Protein AF-A0A2M4AH30-F1 (afdb_monomer)

Nearest PDB structures (foldseek):
  3tx7-assembly1_A  TM=4.519E-01  e=1.042E-03  Homo sapiens
  1t08-assembly1_A  TM=4.677E-01  e=7.153E-03  Homo sapiens
  4djs-assembly1_A  TM=4.512E-01  e=1.043E-02  Homo sapiens
  3j9t-assembly1_P  TM=4.964E-01  e=3.820E-02  Saccharomyces cerevisiae
  6xns-assembly2_F  TM=1.981E-01  e=8.476E-01  synthetic construct

Radius of gyration: 27.35 Å; Cα contacts (8 Å, |Δi|>4): 402; chains: 1; bounding box: 73×29×92 Å

Organism: NCBI:txid58253

Solvent-accessible surface area (backbone atoms only — not comparable to full-atom values): 22582 Å² total; per-residue (Å²): 136,88,83,79,75,77,74,52,70,56,61,53,48,67,57,46,51,61,51,52,53,48,49,40,62,46,10,78,80,41,54,62,66,59,51,50,39,51,76,68,39,46,50,58,49,51,28,55,48,54,48,49,50,36,60,56,61,71,49,94,47,69,70,60,40,57,53,52,50,50,38,48,64,58,47,50,61,51,45,52,52,43,16,30,25,42,52,60,83,59,73,59,73,69,92,58,99,43,74,70,58,45,53,49,54,50,60,75,40,58,50,97,88,72,70,84,63,64,78,81,55,96,68,41,42,55,34,22,67,62,42,48,45,30,49,53,54,35,51,77,71,50,80,40,60,68,60,44,40,52,43,51,51,48,52,50,48,48,38,67,55,18,76,34,27,55,52,53,48,50,90,68,43,55,67,36,61,44,47,80,49,39,74,80,47,54,71,69,40,42,49,55,52,52,51,51,56,48,42,42,41,71,74,67,56,40,60,62,61,68,46,53,41,32,51,37,49,44,53,65,66,44,89,41,62,71,51,34,41,54,50,50,52,51,57,42,50,50,42,73,75,38,69,67,43,47,56,51,32,54,75,62,48,39,53,60,39,42,46,53,48,44,50,54,37,41,54,50,47,54,56,51,60,61,50,54,75,76,52,95,73,88,84,79,96,65,84,50,67,63,59,55,38,37,52,50,39,38,42,42,50,25,60,45,28,59,93,29,65,67,50,42,50,52,38,50,74,73,45,42,60,58,50,53,59,57,38,50,73,74,71,55,78,44,73,38,52,52,48,41,52,49,45,47,36,74,37,90,68,13,49,60,51,48,42,50,53,55,50,57,66,58,62,67,72,78,85,68,93,82,63,53,65,64,51,47,50,53,52,50,53,52,47,53,52,52,43,70,77,29,73,66,44,43,55,35,49,61,55,39,54,64,73,75,106

InterPro domains:
  IPR016024 Armadillo-type fold [SSF48371] (142-388)
  IPR051944 BEACH domain-containing protein [PTHR46108] (5-401)

Sequence (405 aa):
MRRSSVFKPLDIVEMLLPISTFLQRSSCFSQMLLDDFKLSQGYQFLIDFLLKIDQELEKKDVEEYNILENVLHLTMPMIVSLCTTGFSQIQTVLPCPDQKQKQVLIAKCQLQEFRVPHVLAKGTAVRNLNAFQVLQVAFLRASNVLLCCKILEAIMEIYRMDDANYFILESLNTLCSFAEKIHQKPEMVQSTFFELVEFIVIQLNFVPRKELIALSVILKSNNVMETSVRCIRTLIHLLRINIEFVDVYREVGILEVFITCMKRYNEYLCIHMDTMACETGINHGKVNTAESLGRLVLEGLGILLSGSSTNTAIFKNCGGNKYIYEMMKYNHYSPEMLKIVRELISTVGGEDDMLNLLKHMNINRADRAQNSPSIRTNVLQFLIECLRESHRTRAFFRKVVYIIN

Secondary structure (DSSP, 8-state):
--------HHHHHHHHHHHHHHHHHHHTT-SHHHHHHHHTTHHHHHHHHHHHHHHHTTS--HHHHHHHHHHHHHHHHHHHHHHH--SSPPPP----S-HHHHHHHHHTTPPTT--PPPP-STTTS---HHHHHHHHHHHHH---HHHHHHHHHHHHHHHHH-THHHHHSGGG-HHHHHHHHGGGS-HHHHHHHHHHHHHHHHTS----HHHHHHHHHHHHH-SSHHHHHHHHHHHHHHHHH-TTHHHHHHHTTHHHHHHHHHHHHHHHHHHHHHHTTT------SPPPHHHHHHHHHHHHHHHHHTT-HHHHHHHHHTTHHHHHHHHGGGT---HHHHHHHHHHHHSTTHHHHHHHHHHHHHHTTSS--SSHHHHHHHHHHHHHHHHHH-HHHHHHHHHHHHHH-

Foldseek 3Di:
DDPPPVDDLVNVLVVVQVVLVVLQVCQQPDCVVVVVCVVVCVLVVLLVSLQVLLVQCVDPDPVSVVVSLVSLVSSLVSLLQSQLRHNDAQPQPPPDPDPVVVVVVQVVKDDPPDDDWDWPDRRLAGHDLSSLVSLLSSLLPGADPSSLLSSLVSVLSSCVSGLSNCRSCVVVVRLLSCLVCLLVHDPNSLLSSLVSVVCCCPVSVIDPLSNLLSLLVCLQVCPDLVSNLSSLVSLLVSCVVDVVSLVSCVVSVVLVSLLVLLVVLLVVLVVPLVVVVPDPDDDDDDDDSSVSSNVSSLQSNLSSLQVDLPSLVVCVVSVSLVSLLSVVLSVPPDPSSLSNLLSCLVYPPNLVSVLSLVVSLPVVPPDDPDCNVVSNVSSVVSLVVSCVPDPSSVVSVVVSVVVVD

pLDDT: mean 85.51, std 16.95, range [33.75, 98.81]

Structure (mmCIF, N/CA/C/O backbone):
data_AF-A0A2M4AH30-F1
#
_entry.id   AF-A0A2M4AH30-F1
#
loop_
_atom_site.group_PDB
_atom_site.id
_atom_site.type_symbol
_atom_site.label_atom_id
_atom_site.label_alt_id
_atom_site.label_comp_id
_atom_site.label_asym_id
_atom_site.label_entity_id
_atom_site.label_seq_id
_atom_site.pdbx_PDB_ins_code
_atom_site.Cartn_x
_atom_site.Cartn_y
_atom_site.Cartn_z
_atom_site.occupancy
_atom_site.B_iso_or_equiv
_atom_site.auth_seq_id
_atom_site.auth_comp_id
_atom_site.auth_asym_id
_atom_site.auth_atom_id
_atom_site.pdbx_PDB_model_num
ATOM 1 N N . MET A 1 1 ? -11.655 14.344 49.898 1.00 33.75 1 MET A N 1
ATOM 2 C CA . MET A 1 1 ? -10.965 13.034 49.848 1.00 33.75 1 MET A CA 1
ATOM 3 C C . MET A 1 1 ? -10.875 12.579 48.396 1.00 33.75 1 MET A C 1
ATOM 5 O O . MET A 1 1 ? -11.863 12.108 47.854 1.00 33.75 1 MET A O 1
ATOM 9 N N . ARG A 1 2 ? -9.726 12.782 47.735 1.00 37.69 2 ARG A N 1
ATOM 10 C CA . ARG A 1 2 ? -9.452 12.222 46.402 1.00 37.69 2 ARG A CA 1
ATOM 11 C C . ARG A 1 2 ? -9.057 10.754 46.589 1.00 37.69 2 ARG A C 1
ATOM 13 O O . ARG A 1 2 ? -7.945 10.484 47.023 1.00 37.69 2 ARG A O 1
ATOM 20 N N . ARG A 1 3 ? -9.962 9.811 46.314 1.00 35.94 3 ARG A N 1
ATOM 21 C CA . ARG A 1 3 ? -9.592 8.400 46.119 1.00 35.94 3 ARG A CA 1
ATOM 22 C C . ARG A 1 3 ? -9.075 8.257 44.689 1.00 35.94 3 ARG A C 1
ATOM 24 O O . ARG A 1 3 ? -9.839 7.953 43.786 1.00 35.94 3 ARG A O 1
ATOM 31 N N . SER A 1 4 ? -7.794 8.535 44.473 1.00 40.66 4 SER A N 1
ATOM 32 C CA . SER A 1 4 ? -7.101 8.134 43.249 1.00 40.66 4 SER A CA 1
ATOM 33 C C . SER A 1 4 ? -6.609 6.697 43.415 1.00 40.66 4 SER A C 1
ATOM 35 O O . SER A 1 4 ? -5.418 6.459 43.599 1.00 40.66 4 SER A O 1
ATOM 37 N N . SER A 1 5 ? -7.522 5.726 43.400 1.00 47.72 5 SER A N 1
ATOM 38 C CA . SER A 1 5 ? -7.137 4.361 43.046 1.00 47.72 5 SER A CA 1
ATOM 39 C C . SER A 1 5 ? -6.972 4.352 41.532 1.00 47.72 5 SER A C 1
ATOM 41 O O . SER A 1 5 ? -7.950 4.240 40.794 1.00 47.72 5 SER A O 1
ATOM 43 N N . VAL A 1 6 ? -5.751 4.590 41.055 1.00 69.25 6 VAL A N 1
ATOM 44 C CA . VAL A 1 6 ? -5.430 4.392 39.641 1.00 69.25 6 VAL A CA 1
ATOM 45 C C . VAL A 1 6 ? -5.545 2.887 39.404 1.00 69.25 6 VAL A C 1
ATOM 47 O O . VAL A 1 6 ? -4.668 2.141 39.829 1.00 69.25 6 VAL A O 1
ATOM 50 N N . PHE A 1 7 ? -6.668 2.435 38.837 1.00 78.31 7 PHE A N 1
ATOM 51 C CA . PHE A 1 7 ? -6.854 1.028 38.473 1.00 78.31 7 PHE A CA 1
ATOM 52 C C . PHE A 1 7 ? -5.689 0.578 37.595 1.00 78.31 7 PHE A C 1
ATOM 54 O O . PHE A 1 7 ? -5.245 1.337 36.720 1.00 78.31 7 PHE A O 1
ATOM 61 N N . LYS A 1 8 ? -5.183 -0.636 37.834 1.00 90.12 8 LYS A N 1
ATOM 62 C CA . LYS A 1 8 ? -4.132 -1.182 36.979 1.00 90.12 8 LYS A CA 1
ATOM 63 C C . LYS A 1 8 ? -4.721 -1.426 35.585 1.00 90.12 8 LYS A C 1
ATOM 65 O O . LYS A 1 8 ? -5.911 -1.726 35.474 1.00 90.12 8 LYS A O 1
ATOM 70 N N . PRO A 1 9 ? -3.916 -1.325 34.515 1.00 92.31 9 PRO A N 1
ATOM 71 C CA . PRO A 1 9 ? -4.376 -1.610 33.159 1.00 92.31 9 PRO A CA 1
ATOM 72 C C . PRO A 1 9 ? -5.121 -2.941 33.011 1.00 92.31 9 PRO A C 1
ATOM 74 O O . PRO A 1 9 ? -6.129 -2.996 32.315 1.00 92.31 9 PRO A O 1
ATOM 77 N N . LEU A 1 10 ? -4.664 -3.983 33.711 1.00 94.12 10 LEU A N 1
ATOM 78 C CA . LEU A 1 10 ? -5.301 -5.298 33.695 1.00 94.12 10 LEU A CA 1
ATOM 79 C C . LEU A 1 10 ? -6.716 -5.265 34.289 1.00 94.12 10 LEU A C 1
ATOM 81 O O . LEU A 1 10 ? -7.644 -5.721 33.629 1.00 94.12 10 LEU A O 1
ATOM 85 N N . ASP A 1 11 ? -6.900 -4.634 35.455 1.00 94.62 11 ASP A N 1
ATOM 86 C CA . ASP A 1 11 ? -8.216 -4.484 36.097 1.00 94.62 11 ASP A CA 1
ATOM 87 C C . ASP A 1 11 ? -9.212 -3.775 35.161 1.00 94.62 11 ASP A C 1
ATOM 89 O O . ASP A 1 11 ? -10.390 -4.122 35.092 1.00 94.62 11 ASP A O 1
ATOM 93 N N . ILE A 1 12 ? -8.735 -2.770 34.413 1.00 95.38 12 ILE A N 1
ATOM 94 C CA . ILE A 1 12 ? -9.556 -2.042 33.439 1.00 95.38 12 ILE A CA 1
ATOM 95 C C . ILE A 1 12 ? -10.028 -2.987 32.331 1.00 95.38 12 ILE A C 1
ATOM 97 O O . ILE A 1 12 ? -11.218 -3.003 32.020 1.00 95.38 12 ILE A O 1
ATOM 101 N N . VAL A 1 13 ? -9.135 -3.792 31.752 1.00 95.75 13 VAL A N 1
ATOM 102 C CA . VAL A 1 13 ? -9.509 -4.746 30.695 1.00 95.75 13 VAL A CA 1
ATOM 103 C C . VAL A 1 13 ? -10.460 -5.818 31.216 1.00 95.75 13 VAL A C 1
ATOM 105 O O . VAL A 1 13 ? -11.450 -6.121 30.552 1.00 95.75 13 VAL A O 1
ATOM 108 N N . GLU A 1 14 ? -10.224 -6.340 32.420 1.00 95.00 14 GLU A N 1
ATOM 109 C CA . GLU A 1 14 ? -11.115 -7.313 33.059 1.00 95.00 14 GLU A CA 1
ATOM 110 C C . GLU A 1 14 ? -12.528 -6.758 33.281 1.00 95.00 14 GLU A C 1
ATOM 112 O O . GLU A 1 14 ? -13.501 -7.494 33.134 1.00 95.00 14 GLU A O 1
ATOM 117 N N . MET A 1 15 ? -12.670 -5.456 33.555 1.00 95.19 15 MET A N 1
ATOM 118 C CA . MET A 1 15 ? -13.978 -4.795 33.618 1.00 95.19 15 MET A CA 1
ATOM 119 C C . MET A 1 15 ? -14.604 -4.572 32.232 1.00 95.19 15 MET A C 1
ATOM 121 O O . MET A 1 15 ? -15.821 -4.697 32.079 1.00 95.19 15 MET A O 1
ATOM 125 N N . LEU A 1 16 ? -13.804 -4.250 31.211 1.00 96.06 16 LEU A N 1
ATOM 126 C CA . LEU A 1 16 ? -14.298 -4.001 29.850 1.00 96.06 16 LEU A CA 1
ATOM 127 C C . LEU A 1 16 ? -14.770 -5.276 29.143 1.00 96.06 16 LEU A C 1
ATOM 129 O O . LEU A 1 16 ? -15.709 -5.212 28.349 1.00 96.06 16 LEU A O 1
ATOM 133 N N . LEU A 1 17 ? -14.163 -6.430 29.427 1.00 96.69 17 LEU A N 1
ATOM 134 C CA . LEU A 1 17 ? -14.484 -7.699 28.765 1.00 96.69 17 LEU A CA 1
ATOM 135 C C . LEU A 1 17 ? -15.962 -8.123 28.945 1.00 96.69 17 LEU A C 1
ATOM 137 O O . LEU A 1 17 ? -16.633 -8.377 27.934 1.00 96.69 17 LEU A O 1
ATOM 141 N N . PRO A 1 18 ? -16.535 -8.151 30.169 1.00 96.69 18 PRO A N 1
ATOM 142 C CA . PRO A 1 18 ? -17.962 -8.396 30.373 1.00 96.69 18 PRO A CA 1
ATOM 143 C C . PRO A 1 18 ? -18.858 -7.352 29.706 1.00 96.69 18 PRO A C 1
ATOM 145 O O . PRO A 1 18 ? -19.892 -7.715 29.147 1.00 96.69 18 PRO A O 1
ATOM 148 N N . ILE A 1 19 ? -18.462 -6.072 29.721 1.00 96.00 19 ILE A N 1
ATOM 149 C CA . ILE A 1 19 ? -19.224 -4.985 29.087 1.00 96.00 19 ILE A CA 1
ATOM 150 C C . ILE A 1 19 ? -19.278 -5.200 27.573 1.00 96.00 19 ILE A C 1
ATOM 152 O O . ILE A 1 19 ? -20.360 -5.188 26.993 1.00 96.00 19 ILE A O 1
ATOM 156 N N . SER A 1 20 ? -18.135 -5.467 26.938 1.00 95.88 20 SER A N 1
ATOM 157 C CA . SER A 1 20 ? -18.047 -5.754 25.503 1.00 95.88 20 SER A CA 1
ATOM 158 C C . SER A 1 20 ? -18.880 -6.982 25.126 1.00 95.88 20 SER A C 1
ATOM 160 O O . SER A 1 20 ? -19.672 -6.941 24.185 1.00 95.88 20 SER A O 1
ATOM 162 N N . THR A 1 21 ? -18.811 -8.045 25.933 1.00 95.81 21 THR A N 1
ATOM 163 C CA . THR A 1 21 ? -19.625 -9.254 25.733 1.00 95.81 21 THR A CA 1
ATOM 164 C C . THR A 1 21 ? -21.126 -8.962 25.860 1.00 95.81 21 THR A C 1
ATOM 166 O O . THR A 1 21 ? -21.940 -9.482 25.092 1.00 95.81 21 THR A O 1
ATOM 169 N N . PHE A 1 22 ? -21.521 -8.120 26.818 1.00 96.56 22 PHE A N 1
ATOM 170 C CA . PHE A 1 22 ? -22.911 -7.706 26.998 1.00 96.56 22 PHE A CA 1
ATOM 171 C C . PHE A 1 22 ? -23.411 -6.844 25.830 1.00 96.56 22 PHE A C 1
ATOM 173 O O . PHE A 1 22 ? -24.511 -7.079 25.322 1.00 96.56 22 PHE A O 1
ATOM 180 N N . LEU A 1 23 ? -22.595 -5.902 25.347 1.00 96.44 23 LEU A N 1
ATOM 181 C CA . LEU A 1 23 ? -22.879 -5.112 24.145 1.00 96.44 23 LEU A CA 1
ATOM 182 C C . LEU A 1 23 ? -23.045 -6.010 22.916 1.00 96.44 23 LEU A C 1
ATOM 184 O O . LEU A 1 23 ? -24.024 -5.874 22.186 1.00 96.44 23 LEU A O 1
ATOM 188 N N . GLN A 1 24 ? -22.157 -6.988 22.731 1.00 93.81 24 GLN A N 1
ATOM 189 C CA . GLN A 1 24 ? -22.247 -7.950 21.636 1.00 93.81 24 GLN A CA 1
ATOM 190 C C . GLN A 1 24 ? -23.581 -8.702 21.650 1.00 93.81 24 GLN A C 1
ATOM 192 O O . GLN A 1 24 ? -24.299 -8.714 20.649 1.00 93.81 24 GLN A O 1
ATOM 197 N N . ARG A 1 25 ? -23.956 -9.285 22.794 1.00 93.00 25 ARG A N 1
ATOM 198 C CA . ARG A 1 25 ? -25.200 -10.063 22.924 1.00 93.00 25 ARG A CA 1
ATOM 199 C C . ARG A 1 25 ? -26.453 -9.205 22.789 1.00 93.00 25 ARG A C 1
ATOM 201 O O . ARG A 1 25 ? -27.414 -9.629 22.152 1.00 93.00 25 ARG A O 1
ATOM 208 N N . SER A 1 26 ? -26.452 -8.014 23.382 1.00 94.44 26 SER A N 1
ATOM 209 C CA . SER A 1 26 ? -27.595 -7.099 23.316 1.00 94.44 26 SER A CA 1
ATOM 210 C C . SER A 1 26 ? -27.793 -6.502 21.923 1.00 94.44 26 SER A C 1
ATOM 212 O O . SER A 1 26 ? -28.938 -6.295 21.516 1.00 94.44 26 SER A O 1
ATOM 214 N N . SER A 1 27 ? -26.713 -6.326 21.152 1.00 92.75 27 SER A N 1
ATOM 215 C CA . SER A 1 27 ? -26.776 -5.809 19.781 1.00 92.75 27 SER A CA 1
ATOM 216 C C . SER A 1 27 ? -27.619 -6.667 18.839 1.00 92.75 27 SER A C 1
ATOM 218 O O . SER A 1 27 ? -28.153 -6.151 17.867 1.00 92.75 27 SER A O 1
ATOM 220 N N . CYS A 1 28 ? -27.819 -7.953 19.146 1.00 88.25 28 CYS A N 1
ATOM 221 C CA . CYS A 1 28 ? -28.727 -8.824 18.399 1.00 88.25 28 CYS A CA 1
ATOM 222 C C . CYS A 1 28 ? -30.203 -8.394 18.499 1.00 88.25 28 CYS A C 1
ATOM 224 O O . CYS A 1 28 ? -31.008 -8.805 17.667 1.00 88.25 28 CYS A O 1
ATOM 226 N N . PHE A 1 29 ? -30.559 -7.599 19.513 1.00 92.00 29 PHE A N 1
ATOM 227 C CA . PHE A 1 29 ? -31.932 -7.186 19.807 1.00 92.00 29 PHE A CA 1
ATOM 228 C C . PHE A 1 29 ? -32.178 -5.691 19.579 1.00 92.00 29 PHE A C 1
ATOM 230 O O . PHE A 1 29 ? -33.288 -5.319 19.207 1.00 92.00 29 PHE A O 1
ATOM 237 N N . SER A 1 30 ? -31.185 -4.828 19.821 1.00 92.75 30 SER A N 1
ATOM 238 C CA . SER A 1 30 ? -31.320 -3.373 19.668 1.00 92.75 30 SER A CA 1
ATOM 239 C C . SER A 1 30 ? -29.964 -2.678 19.521 1.00 92.75 30 SER A C 1
ATOM 241 O O . SER A 1 30 ? -28.957 -3.138 20.053 1.00 92.75 30 SER A O 1
ATOM 243 N N . GLN A 1 31 ? -29.956 -1.525 18.848 1.00 93.19 31 GLN A N 1
ATOM 244 C CA . GLN A 1 31 ? -28.790 -0.643 18.707 1.00 93.19 31 GLN A CA 1
ATOM 245 C C . GLN A 1 31 ? -28.567 0.266 19.938 1.00 93.19 31 GLN A C 1
ATOM 247 O O . GLN A 1 31 ? -27.477 0.801 20.118 1.00 93.19 31 GLN A O 1
ATOM 252 N N . MET A 1 32 ? -29.569 0.389 20.817 1.00 95.19 32 MET A N 1
ATOM 253 C CA . MET A 1 32 ? -29.617 1.383 21.901 1.00 95.19 32 MET A CA 1
ATOM 254 C C . MET A 1 32 ? -28.371 1.385 22.797 1.00 95.19 32 MET A C 1
ATOM 256 O O . MET A 1 32 ? -27.760 2.428 22.985 1.00 95.19 32 MET A O 1
ATOM 260 N N . LEU A 1 33 ? -27.929 0.222 23.285 1.00 96.38 33 LEU A N 1
ATOM 261 C CA . LEU A 1 33 ? -26.778 0.158 24.195 1.00 96.38 33 LEU A CA 1
ATOM 262 C C . LEU A 1 33 ? -25.441 0.488 23.515 1.00 96.38 33 LEU A C 1
ATOM 264 O O . LEU A 1 33 ? -24.519 0.971 24.170 1.00 96.38 33 LEU A O 1
ATOM 268 N N . LEU A 1 34 ? -25.319 0.248 22.206 1.00 95.56 34 LEU A N 1
ATOM 269 C CA . LEU A 1 34 ? -24.138 0.664 21.445 1.00 95.56 34 LEU A CA 1
ATOM 270 C C . LEU A 1 34 ? -24.124 2.173 21.215 1.00 95.56 34 LEU A C 1
ATOM 272 O O . LEU A 1 34 ? -23.050 2.779 21.240 1.00 95.56 34 LEU A O 1
ATOM 276 N N . ASP A 1 35 ? -25.297 2.771 21.011 1.00 95.69 35 ASP A N 1
ATOM 277 C CA . ASP A 1 35 ? -25.443 4.221 20.919 1.00 95.69 35 ASP A CA 1
ATOM 278 C C . ASP A 1 35 ? -25.155 4.873 22.276 1.00 95.69 35 ASP A C 1
ATOM 280 O O . ASP A 1 35 ? -24.388 5.831 22.327 1.00 95.69 35 ASP A O 1
ATOM 284 N N . ASP A 1 36 ? -25.638 4.299 23.381 1.00 97.19 36 ASP A N 1
ATOM 285 C CA . ASP A 1 36 ? -25.316 4.751 24.740 1.00 97.19 36 ASP A CA 1
ATOM 286 C C . ASP A 1 36 ? -23.814 4.641 25.031 1.00 97.19 36 ASP A C 1
ATOM 288 O O . ASP A 1 36 ? -23.210 5.576 25.565 1.00 97.19 36 ASP A O 1
ATOM 292 N N . PHE A 1 37 ? -23.173 3.536 24.628 1.00 97.69 37 PHE A N 1
ATOM 293 C CA . PHE A 1 37 ? -21.721 3.373 24.731 1.00 97.69 37 PHE A CA 1
ATOM 294 C C . PHE A 1 37 ? -20.974 4.440 23.919 1.00 97.69 37 PHE A C 1
ATOM 296 O O . PHE A 1 37 ? -19.996 5.016 24.400 1.00 97.69 37 PHE A O 1
ATOM 303 N N . LYS A 1 38 ? -21.451 4.757 22.708 1.00 96.94 38 LYS A N 1
ATOM 304 C CA . LYS A 1 38 ? -20.892 5.824 21.868 1.00 96.94 38 LYS A CA 1
ATOM 305 C C . LYS A 1 38 ? -21.049 7.200 22.518 1.00 96.94 38 LYS A C 1
ATOM 307 O O . LYS A 1 38 ? -20.072 7.940 22.607 1.00 96.94 38 LYS A O 1
ATOM 312 N N . LEU A 1 39 ? -22.261 7.538 22.961 1.00 97.62 39 LEU A N 1
ATOM 313 C CA . LEU A 1 39 ? -22.595 8.812 23.606 1.00 97.62 39 LEU A CA 1
ATOM 314 C C . LEU A 1 39 ? -21.801 9.007 24.902 1.00 97.62 39 LEU A C 1
ATOM 316 O O . LEU A 1 39 ? -21.355 10.116 25.191 1.00 97.62 39 LEU A O 1
ATOM 320 N N . SER A 1 40 ? -21.535 7.915 25.618 1.00 97.56 40 SER A N 1
ATOM 321 C CA . SER A 1 40 ? -20.703 7.879 26.824 1.00 97.56 40 SER A CA 1
ATOM 322 C C . SER A 1 40 ? -19.195 7.883 26.533 1.00 97.56 40 SER A C 1
ATOM 324 O O . SER A 1 40 ? -18.405 7.585 27.424 1.00 97.56 40 SER A O 1
ATOM 326 N N . GLN A 1 41 ? -18.775 8.208 25.303 1.00 97.94 41 GLN A N 1
ATOM 327 C CA . GLN A 1 41 ? -17.366 8.285 24.891 1.00 97.94 41 GLN A CA 1
ATOM 328 C C . GLN A 1 41 ? -16.599 6.958 25.021 1.00 97.94 41 GLN A C 1
ATOM 330 O O . GLN A 1 41 ? -15.376 6.955 25.147 1.00 97.94 41 GLN A O 1
ATOM 335 N N . GLY A 1 42 ? -17.283 5.813 24.937 1.00 98.12 42 GLY A N 1
ATOM 336 C CA . GLY A 1 42 ? -16.665 4.498 25.111 1.00 98.12 42 GLY A CA 1
ATOM 337 C C . GLY A 1 42 ? -15.545 4.209 24.103 1.00 98.12 42 GLY A C 1
ATOM 338 O O . GLY A 1 42 ? -14.480 3.731 24.483 1.00 98.12 42 GLY A O 1
ATOM 339 N N . TYR A 1 43 ? -15.722 4.570 22.827 1.00 98.44 43 TYR A N 1
ATOM 340 C CA . TYR A 1 43 ? -14.663 4.418 21.813 1.00 98.44 43 TYR A CA 1
ATOM 341 C C . TYR A 1 43 ? -13.481 5.365 22.044 1.00 98.44 43 TYR A C 1
ATOM 343 O O . TYR A 1 43 ? -12.334 4.961 21.872 1.00 98.44 43 TYR A O 1
ATOM 351 N N . GLN A 1 44 ? -13.745 6.601 22.477 1.00 98.38 44 GLN A N 1
ATOM 352 C CA . GLN A 1 44 ? -12.688 7.554 22.812 1.00 98.38 44 GLN A CA 1
ATOM 353 C C . GLN A 1 44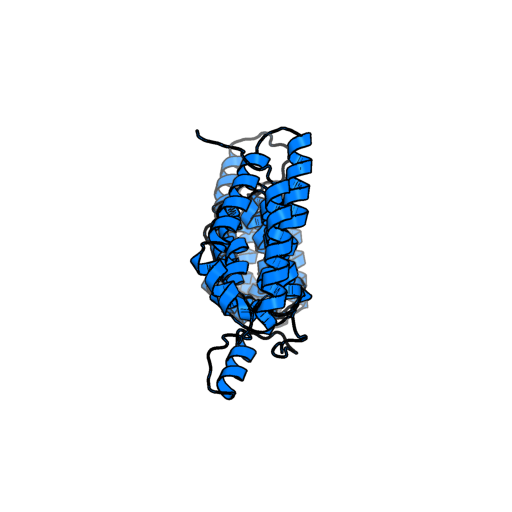 ? -11.877 7.066 24.017 1.00 98.38 44 GLN A C 1
ATOM 355 O O . GLN A 1 44 ? -10.651 7.105 23.986 1.00 98.38 44 GLN A O 1
ATOM 360 N N . PHE A 1 45 ? -12.549 6.504 25.024 1.00 98.31 45 PHE A N 1
ATOM 361 C CA . PHE A 1 45 ? -11.891 5.860 26.154 1.00 98.31 45 PHE A CA 1
ATOM 362 C C . PHE A 1 45 ? -10.971 4.718 25.706 1.00 98.31 45 PHE A C 1
ATOM 364 O O . PHE A 1 45 ? -9.848 4.633 26.190 1.00 98.31 45 PHE A O 1
ATOM 371 N N . LEU A 1 46 ? -11.396 3.867 24.762 1.00 98.56 46 LEU A N 1
ATOM 372 C CA . LEU A 1 46 ? -10.543 2.796 24.230 1.00 98.56 46 LEU A CA 1
ATOM 373 C C . LEU A 1 46 ? -9.309 3.345 23.496 1.00 98.56 46 LEU A C 1
ATOM 375 O O . LEU A 1 46 ? -8.220 2.800 23.660 1.00 98.56 46 LEU A O 1
ATOM 379 N N . ILE A 1 47 ? -9.455 4.432 22.729 1.00 98.75 47 ILE A N 1
ATOM 380 C CA . ILE A 1 47 ? -8.321 5.115 22.082 1.00 98.75 47 ILE A CA 1
ATOM 381 C C . ILE A 1 47 ? -7.337 5.610 23.145 1.00 98.75 47 ILE A C 1
ATOM 383 O O . ILE A 1 47 ? -6.147 5.308 23.076 1.00 98.75 47 ILE A O 1
ATOM 387 N N . ASP A 1 48 ? -7.828 6.348 24.139 1.00 98.38 48 ASP A N 1
ATOM 388 C CA . ASP A 1 48 ? -6.983 6.927 25.183 1.00 98.38 48 ASP A CA 1
ATOM 389 C C . ASP A 1 48 ? -6.356 5.842 26.071 1.00 98.38 48 ASP A C 1
ATOM 391 O O . ASP A 1 48 ? -5.212 5.981 26.502 1.00 98.38 48 ASP A O 1
ATOM 395 N N . PHE A 1 49 ? -7.058 4.725 26.283 1.00 97.94 49 PHE A N 1
ATOM 396 C CA . PHE A 1 49 ? -6.530 3.549 26.962 1.00 97.94 49 PHE A CA 1
ATOM 397 C C . PHE A 1 49 ? -5.358 2.940 26.188 1.00 97.94 49 PHE A C 1
ATOM 399 O O . PHE A 1 49 ? -4.276 2.814 26.756 1.00 97.94 49 PHE A O 1
ATOM 406 N N . LEU A 1 50 ? -5.522 2.631 24.895 1.00 98.31 50 LEU A N 1
ATOM 407 C CA . LEU A 1 50 ? -4.441 2.077 24.069 1.00 98.31 50 LEU A CA 1
ATOM 408 C C . LEU A 1 50 ? -3.224 3.007 24.014 1.00 98.31 50 LEU A C 1
ATOM 410 O O . LEU A 1 50 ? -2.097 2.539 24.127 1.00 98.31 50 LEU A O 1
ATOM 414 N N . LEU A 1 51 ? -3.436 4.319 23.895 1.00 97.94 51 LEU A N 1
ATOM 415 C CA . LEU A 1 51 ? -2.344 5.298 23.863 1.00 97.94 51 LEU A CA 1
ATOM 416 C C . LEU A 1 51 ? -1.659 5.475 25.216 1.00 97.94 51 LEU A C 1
ATOM 418 O O . LEU A 1 51 ? -0.469 5.771 25.267 1.00 97.94 51 LEU A O 1
ATOM 422 N N . LYS A 1 52 ? -2.376 5.260 26.320 1.00 96.19 52 LYS A N 1
ATOM 423 C CA . LYS A 1 52 ? -1.745 5.165 27.633 1.00 96.19 52 LYS A CA 1
ATOM 424 C C . LYS A 1 52 ? -0.852 3.925 27.712 1.00 96.19 52 LYS A C 1
ATOM 426 O O . LYS A 1 52 ? 0.265 4.038 28.195 1.00 96.19 52 LYS A O 1
ATOM 431 N N . ILE A 1 53 ? -1.302 2.771 27.208 1.00 95.88 53 ILE A N 1
ATOM 432 C CA . ILE A 1 53 ? -0.462 1.562 27.138 1.00 95.88 53 ILE A CA 1
ATOM 433 C C . ILE A 1 53 ? 0.768 1.790 26.252 1.00 95.88 53 ILE A C 1
ATOM 435 O O . ILE A 1 53 ? 1.861 1.402 26.644 1.00 95.88 53 ILE A O 1
ATOM 439 N N . ASP A 1 54 ? 0.612 2.466 25.111 1.00 95.81 54 ASP A N 1
ATOM 440 C CA . ASP A 1 54 ? 1.715 2.843 24.213 1.00 95.81 54 ASP A CA 1
ATOM 441 C C . ASP A 1 54 ? 2.839 3.583 24.954 1.00 95.81 54 ASP A C 1
ATOM 443 O O . ASP A 1 54 ? 3.999 3.191 24.868 1.00 95.81 54 ASP A O 1
ATOM 447 N N . GLN A 1 55 ? 2.474 4.597 25.748 1.00 94.06 55 GLN A N 1
ATOM 448 C CA . GLN A 1 55 ? 3.409 5.399 26.547 1.00 94.06 55 GLN A CA 1
ATOM 449 C C . GLN A 1 55 ? 4.069 4.592 27.671 1.00 94.06 55 GLN A C 1
ATOM 451 O O . GLN A 1 55 ? 5.246 4.781 27.972 1.00 94.06 55 GLN A O 1
ATOM 456 N N . GLU A 1 56 ? 3.320 3.698 28.316 1.00 93.25 56 GLU A N 1
ATOM 457 C CA . GLU A 1 56 ? 3.850 2.841 29.379 1.00 93.25 56 GLU A CA 1
ATOM 458 C C . GLU A 1 56 ? 4.819 1.783 28.817 1.00 93.25 56 GLU A C 1
ATOM 460 O O . GLU A 1 56 ? 5.836 1.505 29.442 1.00 93.25 56 GLU A O 1
ATOM 465 N N . LEU A 1 57 ? 4.580 1.272 27.601 1.00 92.62 57 LEU A N 1
ATOM 466 C CA . LEU A 1 57 ? 5.467 0.322 26.911 1.00 92.62 57 LEU A CA 1
ATOM 467 C C . LEU A 1 57 ? 6.823 0.919 26.500 1.00 92.62 57 LEU A C 1
ATOM 469 O O . LEU A 1 57 ? 7.743 0.173 26.167 1.00 92.62 57 LEU A O 1
ATOM 473 N N . GLU A 1 58 ? 6.965 2.246 26.477 1.00 87.31 58 GLU A N 1
ATOM 474 C CA . GLU A 1 58 ? 8.259 2.901 26.239 1.00 87.31 58 GLU A CA 1
ATOM 475 C C . GLU A 1 58 ? 9.170 2.869 27.482 1.00 87.31 58 GLU A C 1
ATOM 477 O O . GLU A 1 58 ? 10.380 3.101 27.379 1.00 87.31 58 GLU A O 1
ATOM 482 N N . LYS A 1 59 ? 8.622 2.545 28.661 1.00 86.44 59 LYS A N 1
ATOM 483 C CA . LYS A 1 59 ? 9.396 2.383 29.895 1.00 86.44 59 LYS A CA 1
ATOM 484 C C . LYS A 1 59 ? 10.159 1.055 29.860 1.00 86.44 59 LYS A C 1
ATOM 486 O O . LYS A 1 59 ? 9.642 0.028 29.439 1.00 86.44 59 LYS A O 1
ATOM 491 N N . LYS A 1 60 ? 11.420 1.064 30.304 1.00 72.62 60 LYS A N 1
ATOM 492 C CA . LYS A 1 60 ? 12.342 -0.090 30.217 1.00 72.62 60 LYS A CA 1
ATOM 493 C C . LYS A 1 60 ? 12.207 -1.096 31.375 1.00 72.62 60 LYS A C 1
ATOM 495 O O . LYS A 1 60 ? 13.216 -1.654 31.800 1.00 72.62 60 LYS A O 1
ATOM 500 N N . ASP A 1 61 ? 11.002 -1.311 31.895 1.00 83.44 61 ASP A N 1
ATOM 501 C CA . ASP A 1 61 ? 10.750 -2.323 32.928 1.00 83.44 61 ASP A CA 1
ATOM 502 C C . ASP A 1 61 ? 10.199 -3.607 32.287 1.00 83.44 61 ASP A C 1
ATOM 504 O O . ASP A 1 61 ? 9.170 -3.596 31.613 1.00 83.44 61 ASP A O 1
ATOM 508 N N . VAL A 1 62 ? 10.919 -4.718 32.463 1.00 80.50 62 VAL A N 1
ATOM 509 C CA . VAL A 1 62 ? 10.609 -6.003 31.819 1.00 80.50 62 VAL A CA 1
ATOM 510 C C . VAL A 1 62 ? 9.364 -6.659 32.422 1.00 80.50 62 VAL A C 1
ATOM 512 O O . VAL A 1 62 ? 8.592 -7.286 31.695 1.00 80.50 62 VAL A O 1
ATOM 515 N N . GLU A 1 63 ? 9.142 -6.529 33.733 1.00 82.94 63 GLU A N 1
ATOM 516 C CA . GLU A 1 63 ? 7.966 -7.124 34.378 1.00 82.94 63 GLU A CA 1
ATOM 517 C C . GLU A 1 63 ? 6.698 -6.363 33.985 1.00 82.94 63 GLU A C 1
ATOM 519 O O . GLU A 1 63 ? 5.687 -6.979 33.632 1.00 82.94 63 GLU A O 1
ATOM 524 N N . GLU A 1 64 ? 6.770 -5.029 33.957 1.00 86.06 64 GLU A N 1
ATOM 525 C CA . GLU A 1 64 ? 5.667 -4.193 33.477 1.00 86.06 64 GLU A CA 1
ATOM 526 C C . GLU A 1 64 ? 5.379 -4.448 31.992 1.00 86.06 64 GLU A C 1
ATOM 528 O O . GLU A 1 64 ? 4.211 -4.547 31.612 1.00 86.06 64 GLU A O 1
ATOM 533 N N . TYR A 1 65 ? 6.411 -4.652 31.163 1.00 90.62 65 TYR A N 1
ATOM 534 C CA . TYR A 1 65 ? 6.244 -4.971 29.743 1.00 90.62 65 TYR A CA 1
ATOM 535 C C . TYR A 1 65 ? 5.390 -6.226 29.520 1.00 90.62 65 TYR A C 1
ATOM 537 O O . TYR A 1 65 ? 4.423 -6.174 28.762 1.00 90.62 65 TYR A O 1
ATOM 545 N N . ASN A 1 66 ? 5.680 -7.329 30.222 1.00 90.75 66 ASN A N 1
ATOM 546 C CA . ASN A 1 66 ? 4.919 -8.580 30.089 1.00 90.75 66 ASN A CA 1
ATOM 547 C C . ASN A 1 66 ? 3.447 -8.413 30.506 1.00 90.75 66 ASN A C 1
ATOM 549 O O . ASN A 1 66 ? 2.542 -8.989 29.897 1.00 90.75 66 ASN A O 1
ATOM 553 N N . ILE A 1 67 ? 3.186 -7.606 31.541 1.00 92.75 67 ILE A N 1
ATOM 554 C CA . ILE A 1 67 ? 1.820 -7.300 31.982 1.00 92.75 67 ILE A CA 1
ATOM 555 C C . ILE A 1 67 ? 1.088 -6.489 30.907 1.00 92.75 67 ILE A C 1
ATOM 557 O O . ILE A 1 67 ? -0.059 -6.798 30.582 1.00 92.75 67 ILE A O 1
ATOM 561 N N . LEU A 1 68 ? 1.736 -5.469 30.339 1.00 95.06 68 LEU A N 1
ATOM 562 C CA . LEU A 1 68 ? 1.161 -4.626 29.289 1.00 95.06 68 LEU A CA 1
ATOM 563 C C . LEU A 1 68 ? 0.948 -5.401 27.980 1.00 95.06 68 LEU A C 1
ATOM 565 O O . LEU A 1 68 ? -0.067 -5.204 27.312 1.00 95.06 68 LEU A O 1
ATOM 569 N N . GLU A 1 69 ? 1.841 -6.327 27.639 1.00 95.06 69 GLU A N 1
ATOM 570 C CA . GLU A 1 69 ? 1.658 -7.244 26.514 1.00 95.06 69 GLU A CA 1
ATOM 571 C C . GLU A 1 69 ? 0.415 -8.122 26.714 1.00 95.06 69 GLU A C 1
ATOM 573 O O . GLU A 1 69 ? -0.422 -8.211 25.813 1.00 95.06 69 GLU A O 1
ATOM 578 N N . ASN A 1 70 ? 0.223 -8.692 27.910 1.00 95.38 70 ASN A N 1
ATOM 579 C CA . ASN A 1 70 ? -0.986 -9.455 28.230 1.00 95.38 70 ASN A CA 1
ATOM 580 C C . ASN A 1 70 ? -2.258 -8.582 28.174 1.00 95.38 70 ASN A C 1
ATOM 582 O O . ASN A 1 70 ? -3.295 -9.001 27.660 1.00 95.38 70 ASN A O 1
ATOM 586 N N . VAL A 1 71 ? -2.178 -7.331 28.637 1.00 96.88 71 VAL A N 1
ATOM 587 C CA . VAL A 1 71 ? -3.266 -6.345 28.517 1.00 96.88 71 VAL A CA 1
ATOM 588 C C . VAL A 1 71 ? -3.638 -6.122 27.050 1.00 96.88 71 VAL A C 1
ATOM 590 O O . VAL A 1 71 ? -4.823 -6.162 26.714 1.00 96.88 71 VAL A O 1
ATOM 593 N N . LEU A 1 72 ? -2.663 -5.945 26.153 1.00 97.44 72 LEU A N 1
ATOM 594 C CA . LEU A 1 72 ? -2.922 -5.830 24.715 1.00 97.44 72 LEU A CA 1
ATOM 595 C C . LEU A 1 72 ? -3.485 -7.127 24.123 1.00 97.44 72 LEU A C 1
ATOM 597 O O . LEU A 1 72 ? -4.424 -7.067 23.327 1.00 97.44 72 LEU A O 1
ATOM 601 N N . HIS A 1 73 ? -2.972 -8.285 24.542 1.00 96.50 73 HIS A N 1
ATOM 602 C CA . HIS A 1 73 ? -3.456 -9.598 24.117 1.00 96.50 73 HIS A CA 1
ATOM 603 C C . HIS A 1 73 ? -4.940 -9.817 24.452 1.00 96.50 73 HIS A C 1
ATOM 605 O O . HIS A 1 73 ? -5.666 -10.400 23.652 1.00 96.50 73 HIS A O 1
ATOM 611 N N . LEU A 1 74 ? -5.423 -9.299 25.585 1.00 97.62 74 LEU A N 1
ATOM 612 C CA . LEU A 1 74 ? -6.843 -9.342 25.955 1.00 97.62 74 LEU A CA 1
ATOM 613 C C . LEU A 1 74 ? -7.670 -8.234 25.281 1.00 97.62 74 LEU A C 1
ATOM 615 O O . LEU A 1 74 ? -8.821 -8.451 24.897 1.00 97.62 74 LEU A O 1
ATOM 619 N N . THR A 1 75 ? -7.091 -7.043 25.112 1.00 97.88 75 THR A N 1
ATOM 620 C CA . THR A 1 75 ? -7.800 -5.870 24.574 1.00 97.88 75 THR A CA 1
ATOM 621 C C . THR A 1 75 ? -8.049 -5.977 23.069 1.00 97.88 75 THR A C 1
ATOM 623 O O . THR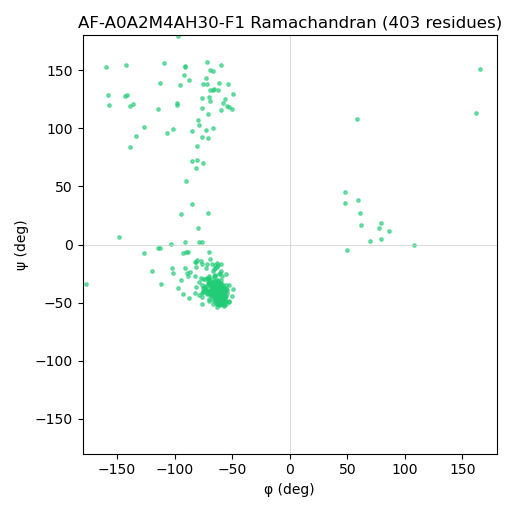 A 1 75 ? -9.121 -5.595 22.600 1.00 97.88 75 THR A O 1
ATOM 626 N N . MET A 1 76 ? -7.096 -6.503 22.291 1.00 97.75 76 MET A N 1
ATOM 627 C CA . MET A 1 76 ? -7.220 -6.558 20.826 1.00 97.75 76 MET A CA 1
ATOM 628 C C . MET A 1 76 ? -8.393 -7.433 20.357 1.00 97.75 76 MET A C 1
ATOM 630 O O . MET A 1 76 ? -9.238 -6.915 19.623 1.00 97.75 76 MET A O 1
ATOM 634 N N . PRO A 1 77 ? -8.553 -8.691 20.818 1.00 97.12 77 PRO A N 1
ATOM 635 C CA . PRO A 1 77 ? -9.711 -9.512 20.459 1.00 97.12 77 PRO A CA 1
ATOM 636 C C . PRO A 1 77 ? -11.038 -8.891 20.903 1.00 97.12 77 PRO A C 1
ATOM 638 O O . PRO A 1 77 ? -12.046 -9.009 20.207 1.00 97.12 77 PRO A O 1
ATOM 641 N N . MET A 1 78 ? -11.048 -8.183 22.038 1.00 97.88 78 MET A N 1
ATOM 64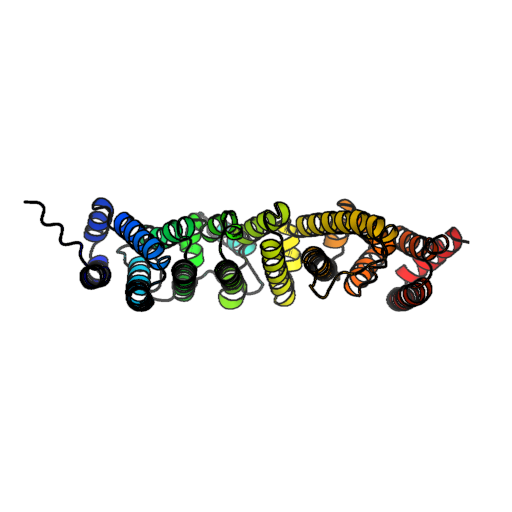2 C CA . MET A 1 78 ? -12.228 -7.457 22.503 1.00 97.88 78 MET A CA 1
ATOM 643 C C . MET A 1 78 ? -12.630 -6.344 21.522 1.00 97.88 78 MET A C 1
ATOM 645 O O . MET A 1 78 ? -13.812 -6.223 21.204 1.00 97.88 78 MET A O 1
ATOM 649 N N . ILE A 1 79 ? -11.676 -5.551 21.018 1.00 98.38 79 ILE A N 1
ATOM 650 C CA . ILE A 1 79 ? -11.948 -4.499 20.022 1.00 98.38 79 ILE A CA 1
ATOM 651 C C . ILE A 1 79 ? -12.380 -5.112 18.683 1.00 98.38 79 ILE A C 1
ATOM 653 O O . ILE A 1 79 ? -13.335 -4.627 18.074 1.00 98.38 79 ILE A O 1
ATOM 657 N N . VAL A 1 80 ? -11.743 -6.203 18.248 1.00 97.75 80 VAL A N 1
ATOM 658 C CA . VAL A 1 80 ? -12.146 -6.952 17.043 1.00 97.75 80 VAL A CA 1
ATOM 659 C C . VAL A 1 80 ? -13.595 -7.442 17.166 1.00 97.75 80 VAL A C 1
ATOM 661 O O . VAL A 1 80 ? -14.401 -7.210 16.267 1.00 97.75 80 VAL A O 1
ATOM 664 N N . SER A 1 81 ? -13.976 -8.015 18.312 1.00 96.06 81 SER A N 1
ATOM 665 C CA . SER A 1 81 ? -15.360 -8.431 18.596 1.00 96.06 81 SER A CA 1
ATOM 666 C C . SER A 1 81 ? -16.350 -7.255 18.567 1.00 96.06 81 SER A C 1
ATOM 668 O O . SER A 1 81 ? -17.463 -7.364 18.041 1.00 96.06 81 SER A O 1
ATOM 670 N N . LEU A 1 82 ? -15.946 -6.080 19.063 1.00 97.00 82 LEU A N 1
ATOM 671 C CA . LEU A 1 82 ? -16.767 -4.870 18.972 1.00 97.00 82 LEU A CA 1
ATOM 672 C C . LEU A 1 82 ? -16.971 -4.399 17.528 1.00 97.00 82 LEU A C 1
ATOM 674 O O . LEU A 1 82 ? -17.999 -3.783 17.259 1.00 97.00 82 LEU A O 1
ATOM 678 N N . CYS A 1 83 ? -16.054 -4.697 16.600 1.00 96.69 83 CYS A N 1
ATOM 679 C CA . CYS A 1 83 ? -16.198 -4.337 15.185 1.00 96.69 83 CYS A CA 1
ATOM 680 C C . CYS A 1 83 ? -17.334 -5.112 14.500 1.00 96.69 83 CYS A C 1
ATOM 682 O O . CYS A 1 83 ? -18.032 -4.550 13.653 1.00 96.69 83 CYS A O 1
ATOM 684 N N . THR A 1 84 ? -17.569 -6.371 14.880 1.00 94.12 84 THR A N 1
ATOM 685 C CA . THR A 1 84 ? -18.667 -7.206 14.348 1.00 94.12 84 THR A CA 1
ATOM 686 C C . THR A 1 84 ? -19.971 -7.083 15.146 1.00 94.12 84 THR A C 1
ATOM 688 O O . THR A 1 84 ? -21.017 -7.590 14.736 1.00 94.12 84 THR A O 1
ATOM 691 N N . THR A 1 85 ? -19.935 -6.363 16.267 1.00 93.81 85 THR A N 1
ATOM 692 C CA . THR A 1 85 ? -21.083 -6.098 17.139 1.00 93.81 85 THR A CA 1
ATOM 693 C C . THR A 1 85 ? -22.003 -5.033 16.533 1.00 93.81 85 THR A C 1
ATOM 695 O O . THR A 1 85 ? -21.558 -3.934 16.224 1.00 93.81 85 THR A O 1
ATOM 698 N N . GLY A 1 86 ? -23.298 -5.313 16.375 1.00 90.62 86 GLY A N 1
ATOM 699 C CA . GLY A 1 86 ? -24.252 -4.338 15.835 1.00 90.62 86 GLY A CA 1
ATOM 700 C C . GLY A 1 86 ? -25.586 -4.947 15.413 1.00 90.62 86 GLY A C 1
ATOM 701 O O . GLY A 1 86 ? -25.647 -6.111 14.999 1.00 90.62 86 GLY A O 1
ATOM 702 N N . PHE A 1 87 ? -26.647 -4.139 15.497 1.00 85.75 87 PHE A N 1
ATOM 703 C CA . PHE A 1 87 ? -28.013 -4.568 15.188 1.00 85.75 87 PHE A CA 1
ATOM 704 C C . PHE A 1 87 ? -28.257 -4.670 13.681 1.00 85.75 87 PHE A C 1
ATOM 706 O O . PHE A 1 87 ? -28.672 -5.713 13.173 1.00 85.75 87 PHE A O 1
ATOM 713 N N . SER A 1 88 ? -27.930 -3.604 12.953 1.00 79.19 88 SER A N 1
ATOM 714 C CA . SER A 1 88 ? -28.098 -3.535 11.503 1.00 79.19 88 SER A CA 1
ATOM 715 C C . SER A 1 88 ? -26.836 -3.990 10.773 1.00 79.19 88 SER A C 1
ATOM 717 O O . SER A 1 88 ? -25.716 -3.730 11.213 1.00 79.19 88 SER A O 1
ATOM 719 N N . GLN A 1 89 ? -27.006 -4.640 9.620 1.00 72.75 89 GLN A N 1
ATOM 720 C CA . GLN A 1 89 ? -25.892 -4.844 8.694 1.00 72.75 89 GLN A CA 1
ATOM 721 C C . GLN A 1 89 ? -25.494 -3.503 8.078 1.00 72.75 89 GLN A C 1
ATOM 723 O O . GLN A 1 89 ? -26.352 -2.759 7.598 1.00 72.75 89 GLN A O 1
ATOM 728 N N . ILE A 1 90 ? -24.193 -3.217 8.054 1.00 72.25 90 ILE A N 1
ATOM 729 C CA . ILE A 1 90 ? -23.669 -2.121 7.246 1.00 72.25 90 ILE A CA 1
ATOM 730 C C . ILE A 1 90 ? -23.661 -2.615 5.805 1.00 72.25 90 ILE A C 1
ATOM 732 O O . ILE A 1 90 ? -23.000 -3.599 5.475 1.00 72.25 90 ILE A O 1
ATOM 736 N N . GLN A 1 91 ? -24.437 -1.960 4.948 1.00 60.25 91 GLN A N 1
ATOM 737 C CA . GLN A 1 91 ? -24.381 -2.247 3.522 1.00 60.25 91 GLN A CA 1
ATOM 738 C C . GLN A 1 91 ? -23.010 -1.824 2.996 1.00 60.25 91 GLN A C 1
ATOM 740 O O . GLN A 1 91 ? -22.553 -0.717 3.278 1.00 60.25 91 GLN A O 1
ATOM 745 N N . THR A 1 92 ? -22.369 -2.690 2.209 1.00 56.09 92 THR A N 1
ATOM 746 C CA . THR A 1 92 ? -21.186 -2.316 1.429 1.00 56.09 92 THR A CA 1
ATOM 747 C C . THR A 1 92 ? -21.539 -1.076 0.615 1.00 56.09 92 THR A C 1
ATOM 749 O O . THR A 1 92 ? -22.446 -1.137 -0.223 1.00 56.09 92 THR A O 1
ATOM 752 N N . VAL A 1 93 ? -20.848 0.038 0.853 1.00 48.09 93 VAL A N 1
ATOM 753 C CA . VAL A 1 93 ? -21.003 1.257 0.056 1.00 48.09 93 VAL A CA 1
ATOM 754 C C . VAL A 1 93 ? -20.295 1.030 -1.279 1.00 48.09 93 VAL A C 1
ATOM 756 O O . VAL A 1 93 ? -19.258 1.603 -1.564 1.00 48.09 93 VAL A O 1
ATOM 759 N N . LEU A 1 94 ? -20.862 0.170 -2.122 1.00 45.66 94 LEU A N 1
ATOM 760 C CA . LEU A 1 94 ? -20.798 0.385 -3.559 1.00 45.66 94 LEU A CA 1
ATOM 761 C C . LEU A 1 94 ? -21.980 1.315 -3.835 1.00 45.66 94 LEU A C 1
ATOM 763 O O . LEU A 1 94 ? -23.117 0.836 -3.866 1.00 45.66 94 LEU A O 1
ATOM 767 N N . PRO A 1 95 ? -21.768 2.640 -3.936 1.00 36.56 95 PRO A N 1
ATOM 768 C CA . PRO A 1 95 ? -22.855 3.577 -4.130 1.00 36.56 95 PRO A CA 1
ATOM 769 C C . PRO A 1 95 ? -23.367 3.377 -5.551 1.00 36.56 95 PRO A C 1
ATOM 771 O O . PRO A 1 95 ? -22.848 3.963 -6.494 1.00 36.56 95 PRO A O 1
ATOM 774 N N . CYS A 1 96 ? -24.358 2.510 -5.742 1.00 37.56 96 CYS A N 1
ATOM 775 C CA . CYS A 1 96 ? -25.126 2.557 -6.967 1.00 37.56 96 CYS A CA 1
ATOM 776 C C . CYS A 1 96 ? -26.511 1.921 -6.814 1.00 37.56 96 CYS A C 1
ATOM 778 O O . CYS A 1 96 ? -26.600 0.720 -6.552 1.00 37.56 96 CYS A O 1
ATOM 780 N N . PRO A 1 97 ? -27.593 2.687 -7.032 1.00 40.75 97 PRO A N 1
ATOM 781 C CA . PRO A 1 97 ? -28.940 2.134 -7.123 1.00 40.75 97 PRO A CA 1
ATOM 782 C C . PRO A 1 97 ? -29.157 1.303 -8.402 1.00 40.75 97 PRO A C 1
ATOM 784 O O . PRO A 1 97 ? -30.193 0.657 -8.529 1.00 40.75 97 PRO A O 1
ATOM 787 N N . ASP A 1 98 ? -28.192 1.282 -9.333 1.00 46.47 98 ASP A N 1
ATOM 788 C CA . ASP A 1 98 ? -28.341 0.680 -10.657 1.00 46.47 98 ASP A CA 1
ATOM 789 C C . ASP A 1 98 ? -27.413 -0.540 -10.854 1.00 46.47 98 ASP A C 1
ATOM 791 O O . ASP A 1 98 ? -26.179 -0.439 -10.848 1.00 46.47 98 ASP A O 1
ATOM 795 N N . GLN A 1 99 ? -27.997 -1.731 -11.043 1.00 50.25 99 GLN A N 1
ATOM 796 C CA . GLN A 1 99 ? -27.270 -3.012 -11.130 1.00 50.25 99 GLN A CA 1
ATOM 797 C C . GLN A 1 99 ? -26.227 -3.052 -12.267 1.00 50.25 99 GLN A C 1
ATOM 799 O O . GLN A 1 99 ? -25.218 -3.752 -12.152 1.00 50.25 99 GLN A O 1
ATOM 804 N N . LYS A 1 100 ? -26.425 -2.273 -13.340 1.00 44.59 100 LYS A N 1
ATOM 805 C CA . LYS A 1 100 ? -25.492 -2.184 -14.479 1.00 44.59 100 LYS A CA 1
ATOM 806 C C . LYS A 1 100 ? -24.209 -1.418 -14.147 1.00 44.59 100 LYS A C 1
ATOM 808 O O . LYS A 1 100 ? -23.132 -1.827 -14.563 1.00 44.59 100 LYS A O 1
ATOM 813 N N . GLN A 1 101 ? -24.287 -0.342 -13.366 1.00 43.38 101 GLN A N 1
ATOM 814 C CA . GLN A 1 101 ? -23.101 0.415 -12.941 1.00 43.38 101 GLN A CA 1
ATOM 815 C C . GLN A 1 101 ? -22.341 -0.295 -11.818 1.00 43.38 101 GLN A C 1
ATOM 817 O O . GLN A 1 101 ? -21.114 -0.213 -11.767 1.00 43.38 101 GLN A O 1
ATOM 822 N N . LYS A 1 102 ? -23.046 -1.078 -10.988 1.00 44.50 102 LYS A N 1
ATOM 823 C CA . LYS A 1 102 ? -22.423 -2.015 -10.049 1.00 44.50 102 LYS A CA 1
ATOM 824 C C . LYS A 1 102 ? -21.492 -2.978 -10.796 1.00 44.50 102 LYS A C 1
ATOM 826 O O . LYS A 1 102 ? -20.329 -3.067 -10.430 1.00 44.50 102 LYS A O 1
ATOM 831 N N . GLN A 1 103 ? -21.940 -3.602 -11.893 1.00 44.31 103 GLN A N 1
ATOM 832 C CA . GLN A 1 103 ? -21.083 -4.456 -12.736 1.00 44.31 103 GLN A CA 1
ATOM 833 C C . GLN A 1 103 ? -19.875 -3.717 -13.330 1.00 44.31 103 GLN A C 1
ATOM 835 O O . GLN A 1 103 ? -18.818 -4.321 -13.445 1.00 44.31 103 GLN A O 1
ATOM 840 N N . VAL A 1 104 ? -19.984 -2.422 -13.646 1.00 46.12 104 VAL A N 1
ATOM 841 C CA . VAL A 1 104 ? -18.869 -1.614 -14.181 1.00 46.12 104 VAL A CA 1
ATOM 842 C C . VAL A 1 104 ? -17.847 -1.226 -13.102 1.00 46.12 104 VAL A C 1
ATOM 844 O O . VAL A 1 104 ? -16.652 -1.221 -13.376 1.00 46.12 104 VAL A O 1
ATOM 847 N N . LEU A 1 105 ? -18.278 -0.914 -11.877 1.00 47.56 105 LEU A N 1
ATOM 848 C CA . LEU A 1 105 ? -17.375 -0.653 -10.744 1.00 47.56 105 LEU A CA 1
ATOM 849 C C . LEU A 1 105 ? -16.704 -1.934 -10.255 1.00 47.56 105 LEU A C 1
ATOM 851 O O . LEU A 1 105 ? -15.508 -1.933 -9.995 1.00 47.56 105 LEU A O 1
ATOM 855 N N . ILE A 1 106 ? -17.464 -3.031 -10.217 1.00 47.59 106 ILE A N 1
ATOM 856 C CA . ILE A 1 106 ? -16.928 -4.371 -9.998 1.00 47.59 106 ILE A CA 1
ATOM 857 C C . ILE A 1 106 ? -15.897 -4.659 -11.086 1.00 47.59 106 ILE A C 1
ATOM 859 O O . ILE A 1 106 ? -14.784 -4.956 -10.693 1.00 47.59 106 ILE A O 1
ATOM 863 N N . ALA A 1 107 ? -16.200 -4.458 -12.382 1.00 48.12 107 ALA A N 1
ATOM 864 C CA . ALA A 1 107 ? -15.277 -4.598 -13.527 1.00 48.12 107 ALA A CA 1
ATOM 865 C C . ALA A 1 107 ? -14.001 -3.755 -13.395 1.00 48.12 107 ALA A C 1
ATOM 867 O O . ALA A 1 107 ? -12.904 -4.222 -13.683 1.00 48.12 107 ALA A O 1
ATOM 868 N N . LYS A 1 108 ? -14.132 -2.532 -12.878 1.00 47.56 108 LYS A N 1
ATOM 869 C CA . LYS A 1 108 ? -13.014 -1.648 -12.538 1.00 47.56 108 LYS A CA 1
ATOM 870 C C . LYS A 1 108 ? -12.284 -2.033 -11.255 1.00 47.56 108 LYS A C 1
ATOM 872 O O . LYS A 1 108 ? -11.376 -1.304 -10.898 1.00 47.56 108 LYS A O 1
ATOM 877 N N . CYS A 1 109 ? -12.651 -3.116 -10.573 1.00 51.38 109 CYS A N 1
ATOM 878 C CA . CYS A 1 109 ? -11.974 -3.664 -9.398 1.00 51.38 109 CYS A CA 1
ATOM 879 C C . CYS A 1 109 ? -11.354 -5.059 -9.633 1.00 51.38 109 CYS A C 1
ATOM 881 O O . CYS A 1 109 ? -10.693 -5.563 -8.729 1.00 51.38 109 CYS A O 1
ATOM 883 N N . GLN A 1 110 ? -11.527 -5.666 -10.817 1.00 57.38 110 GLN A N 1
ATOM 884 C CA . GLN A 1 110 ? -11.315 -7.113 -11.019 1.00 57.38 110 GLN A CA 1
ATOM 885 C C . GLN A 1 110 ? -9.881 -7.498 -11.370 1.00 57.38 110 GLN A C 1
ATOM 887 O O . GLN A 1 110 ? -9.234 -6.840 -12.183 1.00 57.38 110 GLN A O 1
ATOM 892 N N . LEU A 1 111 ? -9.471 -8.628 -10.796 1.00 55.53 111 LEU A N 1
ATOM 893 C CA . LEU A 1 111 ? -8.604 -9.622 -11.424 1.00 55.53 111 LEU A CA 1
ATOM 894 C C . LEU A 1 111 ? -9.512 -10.651 -12.137 1.00 55.53 111 LEU A C 1
ATOM 896 O O . LEU A 1 111 ? -10.678 -10.805 -11.738 1.00 55.53 111 LEU A O 1
ATOM 900 N N . GLN A 1 112 ? -9.047 -11.324 -13.196 1.00 47.66 112 GLN A N 1
ATOM 901 C CA . GLN A 1 112 ? -9.833 -12.369 -13.879 1.00 47.66 112 GLN A CA 1
ATOM 902 C C . GLN A 1 112 ? -10.409 -13.387 -12.856 1.00 47.66 112 GLN A C 1
ATOM 904 O O . GLN A 1 112 ? -9.687 -13.894 -12.009 1.00 47.66 112 GLN A O 1
ATOM 909 N N . GLU A 1 113 ? -11.726 -13.656 -12.927 1.00 49.50 113 GLU A N 1
ATOM 910 C CA . GLU A 1 113 ? -12.542 -14.533 -12.038 1.00 49.50 113 GLU A CA 1
ATOM 911 C C . GLU A 1 113 ?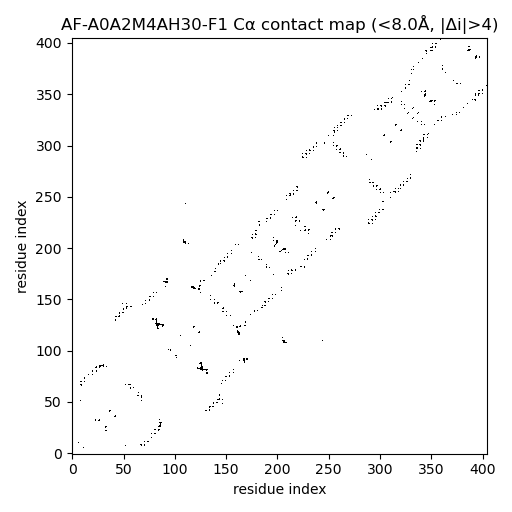 -13.151 -13.946 -10.739 1.00 49.50 113 GLU A C 1
ATOM 913 O O . GLU A 1 113 ? -13.730 -14.677 -9.930 1.00 49.50 113 GLU A O 1
ATOM 918 N N . PHE A 1 114 ? -13.147 -12.626 -10.544 1.00 51.72 114 PHE A N 1
ATOM 919 C CA . PHE A 1 114 ? -13.750 -12.009 -9.352 1.00 51.72 114 PHE A CA 1
ATOM 920 C C . PHE A 1 114 ? -15.289 -12.160 -9.230 1.00 51.72 114 PHE A C 1
ATOM 922 O O . PHE A 1 114 ? -16.048 -11.830 -10.148 1.00 51.72 114 PHE A O 1
ATOM 929 N N . ARG A 1 115 ? -15.766 -12.539 -8.032 1.00 54.88 115 ARG A N 1
ATOM 930 C CA . ARG A 1 115 ? -17.175 -12.438 -7.594 1.00 54.88 115 ARG A CA 1
ATOM 931 C C . ARG A 1 115 ? -17.288 -11.402 -6.480 1.00 54.88 115 ARG A C 1
ATOM 933 O O . ARG A 1 115 ? -16.459 -11.384 -5.581 1.00 54.88 115 ARG A O 1
ATOM 940 N N . VAL A 1 116 ? -18.336 -10.574 -6.508 1.00 56.41 116 VAL A N 1
ATOM 941 C CA . VAL A 1 116 ? -18.628 -9.637 -5.407 1.00 56.41 116 VAL A CA 1
ATOM 942 C C . VAL A 1 116 ? -18.757 -10.429 -4.112 1.00 56.41 116 VAL A C 1
ATOM 944 O O . VAL A 1 116 ? -19.603 -11.328 -4.073 1.00 56.41 116 VAL A O 1
ATOM 947 N N . PRO A 1 117 ? -17.992 -10.093 -3.062 1.00 62.22 117 PRO A N 1
ATOM 948 C CA . PRO A 1 117 ? -18.174 -10.720 -1.773 1.00 62.22 117 PRO A CA 1
ATOM 949 C C . PRO A 1 117 ? -19.603 -10.509 -1.292 1.00 62.22 117 PRO A C 1
ATOM 951 O O . PRO A 1 117 ? -20.093 -9.383 -1.168 1.00 62.22 117 PRO A O 1
ATOM 954 N N . HIS A 1 118 ? -20.287 -11.618 -1.054 1.00 62.97 118 HIS A N 1
ATOM 955 C CA . HIS A 1 118 ? -21.496 -11.637 -0.257 1.00 62.97 118 HIS A CA 1
ATOM 956 C C . HIS A 1 118 ? -21.081 -12.011 1.159 1.00 62.97 118 HIS A C 1
ATOM 958 O O . HIS A 1 118 ? -20.273 -12.920 1.320 1.00 62.97 118 HIS A O 1
ATOM 964 N N . VAL A 1 119 ? -21.644 -11.328 2.159 1.00 68.12 119 VAL A N 1
ATOM 965 C CA . VAL A 1 119 ? -21.393 -11.635 3.574 1.00 68.12 119 VAL A CA 1
ATOM 966 C C . VAL A 1 119 ? -21.592 -13.134 3.803 1.00 68.12 119 VAL A C 1
ATOM 968 O O . VAL A 1 119 ? -22.694 -13.650 3.589 1.00 68.12 119 VAL A O 1
ATOM 971 N N . LEU A 1 120 ? -20.519 -13.819 4.197 1.00 61.12 120 LEU A N 1
ATOM 972 C CA . LEU A 1 120 ? -20.434 -15.279 4.218 1.00 61.12 120 LEU A CA 1
ATOM 973 C C . LEU A 1 120 ? -21.218 -15.863 5.396 1.00 61.12 120 LEU A C 1
ATOM 975 O O . LEU A 1 120 ? -21.901 -16.879 5.251 1.00 61.12 120 LEU A O 1
ATOM 979 N N . ALA A 1 121 ? -21.150 -15.215 6.564 1.00 62.75 121 ALA A N 1
ATOM 980 C CA . ALA A 1 121 ? -21.755 -15.715 7.794 1.00 62.75 121 ALA A CA 1
ATOM 981 C C . ALA A 1 121 ? -22.370 -14.611 8.672 1.00 62.75 121 ALA A C 1
ATOM 983 O O . ALA A 1 121 ? -21.983 -13.440 8.672 1.00 62.75 121 ALA A O 1
ATOM 984 N N . LYS A 1 122 ? -23.364 -14.990 9.488 1.00 66.00 122 LYS A N 1
ATOM 985 C CA . LYS A 1 122 ? -23.919 -14.096 10.513 1.00 66.00 122 LYS A CA 1
ATOM 986 C C . LYS A 1 122 ? -22.890 -13.915 11.633 1.00 66.00 122 LYS A C 1
ATOM 988 O O . LYS A 1 122 ? -22.659 -14.841 12.397 1.00 66.00 122 LYS A O 1
ATOM 993 N N . GLY A 1 123 ? -22.349 -12.705 11.758 1.00 74.31 123 GLY A N 1
ATOM 994 C CA . GLY A 1 123 ? -21.477 -12.308 12.874 1.00 74.31 123 GLY A CA 1
ATOM 995 C C . GLY A 1 123 ? -19.997 -12.146 12.519 1.00 74.31 123 GLY A C 1
ATOM 996 O O . GLY A 1 123 ? -19.222 -11.772 13.390 1.00 74.31 123 GLY A O 1
ATOM 997 N N . THR A 1 124 ? -19.611 -12.381 11.262 1.00 86.12 124 THR A N 1
ATOM 998 C CA . THR A 1 124 ? -18.243 -12.149 10.760 1.00 86.12 124 THR A CA 1
ATOM 999 C C . THR A 1 124 ? -18.072 -10.780 10.107 1.00 86.12 124 THR A C 1
ATOM 1001 O O . THR A 1 124 ? -16.999 -10.185 10.177 1.00 86.12 124 THR A O 1
ATOM 1004 N N . ALA A 1 125 ? -19.140 -10.254 9.501 1.00 91.56 125 ALA A N 1
ATOM 1005 C CA . ALA A 1 125 ? -19.107 -8.944 8.869 1.00 91.56 125 ALA A CA 1
ATOM 1006 C C . ALA A 1 125 ? -19.066 -7.793 9.886 1.00 91.56 125 ALA A C 1
ATOM 1008 O O . ALA A 1 125 ? -19.756 -7.832 10.911 1.00 91.56 125 ALA A O 1
ATOM 1009 N N . VAL A 1 126 ? -18.321 -6.734 9.563 1.00 94.19 126 VAL A N 1
ATOM 1010 C CA . VAL A 1 126 ? -18.254 -5.503 10.359 1.00 94.19 126 VAL A CA 1
ATOM 1011 C C . VAL A 1 126 ? -19.621 -4.825 10.422 1.00 94.19 126 VAL A C 1
ATOM 1013 O O . VAL A 1 126 ? -20.299 -4.624 9.413 1.00 94.19 126 VAL A O 1
ATOM 1016 N N . ARG A 1 127 ? -20.013 -4.431 11.635 1.00 93.44 127 ARG A N 1
ATOM 1017 C CA . ARG A 1 127 ? -21.259 -3.705 11.930 1.00 93.44 127 ARG A CA 1
ATOM 1018 C C . ARG A 1 127 ? -21.047 -2.423 12.725 1.00 93.44 127 ARG A C 1
ATOM 1020 O O . ARG A 1 127 ? -21.979 -1.640 12.882 1.00 93.44 127 ARG A O 1
ATOM 1027 N N . ASN A 1 128 ? -19.826 -2.180 13.190 1.00 95.25 128 ASN A N 1
ATOM 1028 C CA . ASN A 1 128 ? -19.501 -1.039 14.028 1.00 95.25 128 ASN A CA 1
ATOM 1029 C C . ASN A 1 128 ? -18.234 -0.338 13.550 1.00 95.25 128 ASN A C 1
ATOM 1031 O O . ASN A 1 128 ? -17.116 -0.666 13.949 1.00 95.25 128 ASN A O 1
ATOM 1035 N N . LEU A 1 129 ? -18.431 0.685 12.717 1.00 95.81 129 LEU A N 1
ATOM 1036 C CA . LEU A 1 129 ? -17.331 1.498 12.198 1.00 95.81 129 LEU A CA 1
ATOM 1037 C C . LEU A 1 129 ? -16.605 2.267 13.306 1.00 95.81 129 LEU A C 1
ATOM 1039 O O . LEU A 1 129 ? -15.405 2.482 13.191 1.00 95.81 129 LEU A O 1
ATOM 1043 N N . ASN A 1 130 ? -17.294 2.651 14.389 1.00 96.94 130 ASN A N 1
ATOM 1044 C CA . ASN A 1 130 ? -16.663 3.406 15.477 1.00 96.94 130 ASN A CA 1
ATOM 1045 C C . ASN A 1 130 ? -15.633 2.539 16.223 1.00 96.94 130 ASN A C 1
ATOM 1047 O O . ASN A 1 130 ? -14.565 3.031 16.571 1.00 96.94 130 ASN A O 1
ATOM 1051 N N . ALA A 1 131 ? -15.922 1.246 16.427 1.00 97.88 131 ALA A N 1
ATOM 1052 C CA . ALA A 1 131 ? -14.957 0.304 17.000 1.00 97.88 131 ALA A CA 1
ATOM 1053 C C . ALA A 1 131 ? -13.734 0.131 16.093 1.00 97.88 131 ALA A C 1
ATOM 1055 O O . ALA A 1 131 ? -12.605 0.187 16.571 1.00 97.88 131 ALA A O 1
ATOM 1056 N N . PHE A 1 132 ? -13.941 0.008 14.780 1.00 98.50 132 PHE A N 1
ATOM 1057 C CA . PHE A 1 132 ? -12.830 -0.068 13.833 1.00 98.50 132 PHE A CA 1
ATOM 1058 C C . PHE A 1 132 ? -11.991 1.222 13.823 1.00 98.50 132 PHE A C 1
ATOM 1060 O O . PHE A 1 132 ? -10.762 1.180 13.785 1.00 98.50 132 PHE A O 1
ATOM 1067 N N . GLN A 1 133 ? -12.635 2.388 13.936 1.00 98.38 133 GLN A N 1
ATOM 1068 C CA . GLN A 1 133 ? -11.949 3.677 14.039 1.00 98.38 133 GLN A CA 1
ATOM 1069 C C . GLN A 1 133 ? -11.056 3.789 15.284 1.00 98.38 133 GLN A C 1
ATOM 1071 O O . GLN A 1 133 ? -10.072 4.525 15.231 1.00 98.38 133 GLN A O 1
ATOM 1076 N N . VAL A 1 134 ? -11.320 3.042 16.367 1.00 98.75 134 VAL A N 1
ATOM 1077 C CA . VAL A 1 134 ? -10.394 2.957 17.515 1.00 98.75 134 VAL A CA 1
ATOM 1078 C C . VAL A 1 134 ? -9.026 2.458 17.055 1.00 98.75 134 VAL A C 1
ATOM 1080 O O . VAL A 1 134 ? -8.018 3.091 17.364 1.00 98.75 134 VAL A O 1
ATOM 1083 N N . LEU A 1 135 ? -8.990 1.376 16.268 1.00 98.75 135 LEU A N 1
ATOM 1084 C CA . LEU A 1 135 ? -7.758 0.812 15.708 1.00 98.75 135 LEU A CA 1
ATOM 1085 C C . LEU A 1 135 ? -7.061 1.827 14.791 1.00 98.75 135 LEU A C 1
ATOM 1087 O O . LEU A 1 135 ? -5.867 2.084 14.940 1.00 98.75 135 LEU A O 1
ATOM 1091 N N . GLN A 1 136 ? -7.817 2.465 13.891 1.00 98.44 136 GLN A N 1
ATOM 1092 C CA . GLN A 1 136 ? -7.283 3.467 12.963 1.00 98.44 136 GLN A CA 1
ATOM 1093 C C . GLN A 1 136 ? -6.644 4.659 13.691 1.00 98.44 136 GLN A C 1
ATOM 1095 O O . GLN A 1 136 ? -5.508 5.033 13.397 1.00 98.44 136 GLN A O 1
ATOM 1100 N N . VAL A 1 137 ? -7.358 5.261 14.645 1.00 98.56 137 VAL A N 1
ATOM 1101 C CA . VAL A 1 137 ? -6.882 6.447 15.369 1.00 98.56 137 VAL A CA 1
ATOM 1102 C C . VAL A 1 137 ? -5.721 6.096 16.297 1.00 98.56 137 VAL A C 1
ATOM 1104 O O . VAL A 1 137 ? -4.754 6.857 16.364 1.00 98.56 137 VAL A O 1
ATOM 1107 N N . ALA A 1 138 ? -5.782 4.949 16.981 1.00 98.56 138 ALA A N 1
ATOM 1108 C CA . ALA A 1 138 ? -4.691 4.484 17.831 1.00 98.56 138 ALA A CA 1
ATOM 1109 C C . ALA A 1 138 ? -3.413 4.256 17.013 1.00 98.56 138 ALA A C 1
ATOM 1111 O O . ALA A 1 138 ? -2.368 4.786 17.381 1.00 98.56 138 ALA A O 1
ATOM 1112 N N . PHE A 1 139 ? -3.491 3.580 15.857 1.00 98.75 139 PHE A N 1
ATOM 1113 C CA . PHE A 1 139 ? -2.323 3.373 14.996 1.00 98.75 139 PHE A CA 1
ATOM 1114 C C . PHE A 1 139 ? -1.707 4.695 14.543 1.00 98.75 139 PHE A C 1
ATOM 1116 O O . PHE A 1 139 ? -0.492 4.848 14.590 1.00 98.75 139 PHE A O 1
ATOM 1123 N N . LEU A 1 140 ? -2.513 5.675 14.126 1.00 98.31 140 LEU A N 1
ATOM 1124 C CA . LEU A 1 140 ? -1.995 6.964 13.653 1.00 98.31 140 LEU A CA 1
ATOM 1125 C C . LEU A 1 140 ? -1.273 7.767 14.747 1.00 98.31 140 LEU A C 1
ATOM 1127 O O . LEU A 1 140 ? -0.403 8.572 14.422 1.00 98.31 140 LEU A O 1
ATOM 1131 N N . ARG A 1 141 ? -1.620 7.553 16.022 1.00 98.00 141 ARG A N 1
ATOM 1132 C CA . ARG A 1 141 ? -1.089 8.309 17.168 1.00 98.00 141 ARG A CA 1
ATOM 1133 C C . ARG A 1 141 ? 0.006 7.577 17.950 1.00 98.00 141 ARG A C 1
ATOM 1135 O O . ARG A 1 141 ? 0.798 8.250 18.595 1.00 98.00 141 ARG A O 1
ATOM 1142 N N . ALA A 1 142 ? 0.042 6.248 17.899 1.00 97.25 142 ALA A N 1
ATOM 1143 C CA . ALA A 1 142 ? 1.002 5.422 18.632 1.00 97.25 142 ALA A CA 1
ATOM 1144 C C . ALA A 1 142 ? 2.430 5.503 18.058 1.00 97.25 142 ALA A C 1
ATOM 1146 O O . ALA A 1 142 ? 2.608 5.776 16.869 1.00 97.25 142 ALA A O 1
ATOM 1147 N N . SER A 1 143 ? 3.450 5.198 18.855 1.00 94.88 143 SER A N 1
ATOM 1148 C CA . SER A 1 143 ? 4.848 5.041 18.407 1.00 94.88 143 SER A CA 1
ATOM 1149 C C . SER A 1 143 ? 5.410 3.647 18.674 1.00 94.88 143 SER A C 1
ATOM 1151 O O . SER A 1 143 ? 6.343 3.231 17.977 1.00 94.88 143 SER A O 1
ATOM 1153 N N . ASN A 1 144 ? 4.847 2.900 19.628 1.00 96.50 144 ASN A N 1
ATOM 1154 C CA . ASN A 1 144 ? 5.407 1.626 20.052 1.00 96.50 144 ASN A CA 1
ATOM 1155 C C . ASN A 1 144 ? 5.215 0.526 18.995 1.00 96.50 144 ASN A C 1
ATOM 1157 O O . ASN A 1 144 ? 4.143 0.373 18.399 1.00 96.50 144 ASN A O 1
ATOM 1161 N N . VAL A 1 145 ? 6.264 -0.279 18.790 1.00 97.31 145 VAL A N 1
ATOM 1162 C CA . VAL A 1 145 ? 6.275 -1.382 17.817 1.00 97.31 145 VAL A CA 1
ATOM 1163 C C . VAL A 1 145 ? 5.208 -2.424 18.145 1.00 97.31 145 VAL A C 1
ATOM 1165 O O . VAL A 1 145 ? 4.457 -2.807 17.252 1.00 97.31 145 VAL A O 1
ATOM 1168 N N . LEU A 1 146 ? 5.111 -2.851 19.410 1.00 97.12 146 LEU A N 1
ATOM 1169 C CA . LEU A 1 146 ? 4.194 -3.913 19.826 1.00 97.12 146 LEU A CA 1
ATOM 1170 C C . LEU A 1 146 ? 2.741 -3.507 19.570 1.00 97.12 146 LEU A C 1
ATOM 1172 O O . LEU A 1 146 ? 2.007 -4.243 18.914 1.00 97.12 146 LEU A O 1
ATOM 1176 N N . LEU A 1 147 ? 2.338 -2.318 20.035 1.00 98.06 147 LEU A N 1
ATOM 1177 C CA . LEU A 1 147 ? 0.974 -1.828 19.843 1.00 98.06 147 LEU A CA 1
ATOM 1178 C C . LEU A 1 147 ? 0.643 -1.652 18.356 1.00 98.06 147 LEU A C 1
ATOM 1180 O O . LEU A 1 147 ? -0.404 -2.114 17.904 1.00 98.06 147 LEU A O 1
ATOM 1184 N N . CYS A 1 148 ? 1.529 -1.015 17.584 1.00 98.50 148 CYS A N 1
ATOM 1185 C CA . CYS A 1 148 ? 1.291 -0.795 16.159 1.00 98.50 148 CYS A CA 1
ATOM 1186 C C . CYS A 1 148 ? 1.148 -2.118 15.389 1.00 98.50 148 CYS A C 1
ATOM 1188 O O . CYS A 1 148 ? 0.222 -2.243 14.588 1.00 98.50 148 CYS A O 1
ATOM 1190 N N . CYS A 1 149 ? 2.010 -3.111 15.645 1.00 98.50 149 CYS A N 1
ATOM 1191 C CA . CYS A 1 149 ? 1.903 -4.429 15.015 1.00 98.50 149 CYS A CA 1
ATOM 1192 C C . CYS A 1 149 ? 0.617 -5.151 15.431 1.00 98.50 149 CYS A C 1
ATOM 1194 O O . CYS A 1 149 ? -0.100 -5.643 14.566 1.00 98.50 149 CYS A O 1
ATOM 1196 N N . LYS A 1 150 ? 0.251 -5.126 16.720 1.00 98.38 150 LYS A N 1
ATOM 1197 C CA . LYS A 1 150 ? -1.004 -5.718 17.213 1.00 98.38 150 LYS A CA 1
ATOM 1198 C C . LYS A 1 150 ? -2.247 -5.097 16.576 1.00 98.38 150 LYS A C 1
ATOM 1200 O O . LYS A 1 150 ? -3.210 -5.806 16.295 1.00 98.38 150 LYS A O 1
ATOM 1205 N N . ILE A 1 151 ? -2.225 -3.793 16.303 1.00 98.81 151 ILE A N 1
ATOM 1206 C CA . ILE A 1 151 ? -3.310 -3.124 15.579 1.00 98.81 151 ILE A CA 1
ATOM 1207 C C . ILE A 1 151 ? -3.372 -3.587 14.116 1.00 98.81 151 ILE A C 1
ATOM 1209 O O . ILE A 1 151 ? -4.461 -3.866 13.618 1.00 98.81 151 ILE A O 1
ATOM 1213 N N . LEU A 1 152 ? -2.233 -3.687 13.423 1.00 98.75 152 LEU A N 1
ATOM 1214 C CA . LEU A 1 152 ? -2.197 -4.180 12.041 1.00 98.75 152 LEU A CA 1
ATOM 1215 C C . LEU A 1 152 ? -2.659 -5.644 11.949 1.00 98.75 152 LEU A C 1
ATOM 1217 O O . LEU A 1 152 ? -3.448 -5.969 11.066 1.00 98.75 152 LEU A O 1
ATOM 1221 N N . GLU A 1 153 ? -2.244 -6.493 12.894 1.00 98.38 153 GLU A N 1
ATOM 1222 C CA . GLU A 1 153 ? -2.722 -7.874 13.044 1.00 98.38 153 GLU A CA 1
ATOM 1223 C C . GLU A 1 153 ? -4.243 -7.923 13.252 1.00 98.38 153 GLU A C 1
ATOM 1225 O O . GLU A 1 153 ? -4.930 -8.689 12.581 1.00 98.38 153 GLU A O 1
ATOM 1230 N N . ALA A 1 154 ? -4.790 -7.069 14.125 1.00 98.56 154 ALA A N 1
ATOM 1231 C CA . ALA A 1 154 ? -6.230 -6.986 14.361 1.00 98.56 154 ALA A CA 1
ATOM 1232 C C . ALA A 1 154 ? -7.008 -6.551 13.106 1.00 98.56 154 ALA A C 1
ATOM 1234 O O . ALA A 1 154 ? -8.068 -7.102 12.820 1.00 98.56 154 ALA A O 1
ATOM 1235 N N . ILE A 1 155 ? -6.487 -5.592 12.331 1.00 98.62 155 ILE A N 1
ATOM 1236 C CA . ILE A 1 155 ? -7.102 -5.168 11.062 1.00 98.62 155 ILE A CA 1
ATOM 1237 C C . ILE A 1 155 ? -7.043 -6.296 10.025 1.00 98.62 155 ILE A C 1
ATOM 1239 O O . ILE A 1 155 ? -8.042 -6.552 9.352 1.00 98.62 155 ILE A O 1
ATOM 1243 N N . MET A 1 156 ? -5.905 -6.989 9.913 1.00 98.00 156 MET A N 1
ATOM 1244 C CA . MET A 1 156 ? -5.758 -8.147 9.027 1.00 98.00 156 MET A CA 1
ATOM 1245 C C . MET A 1 156 ? -6.762 -9.250 9.376 1.00 98.00 156 MET A C 1
ATOM 1247 O O . MET A 1 156 ? -7.397 -9.804 8.481 1.00 98.00 156 MET A O 1
ATOM 1251 N N . GLU A 1 157 ? -6.947 -9.532 10.668 1.00 97.44 157 GLU A N 1
ATOM 1252 C CA . GLU A 1 157 ? -7.933 -10.504 11.141 1.00 97.44 157 GLU A CA 1
ATOM 1253 C C . GLU A 1 157 ? -9.356 -10.072 10.778 1.00 97.44 157 GLU A C 1
ATOM 1255 O O . GLU A 1 157 ? -10.108 -10.861 10.216 1.00 97.44 157 GLU A O 1
ATOM 1260 N N . ILE A 1 158 ? -9.715 -8.801 10.988 1.00 97.56 158 ILE A N 1
ATOM 1261 C CA . ILE A 1 158 ? -11.032 -8.278 10.595 1.00 97.56 158 ILE A CA 1
ATOM 1262 C C . ILE A 1 158 ? -11.276 -8.472 9.095 1.00 97.56 158 ILE A C 1
ATOM 1264 O O . ILE A 1 158 ? -12.365 -8.891 8.709 1.00 97.56 158 ILE A O 1
ATOM 1268 N N . TYR A 1 159 ? -10.287 -8.212 8.239 1.00 95.88 159 TYR A N 1
ATOM 1269 C CA . TYR A 1 159 ? -10.426 -8.480 6.806 1.00 95.88 159 TYR A CA 1
ATOM 1270 C C . TYR A 1 159 ? -10.537 -9.974 6.484 1.00 95.88 159 TYR A C 1
ATOM 1272 O O . TYR A 1 159 ? -11.269 -10.335 5.571 1.00 95.88 159 TYR A O 1
ATOM 1280 N N . ARG A 1 160 ? -9.860 -10.842 7.240 1.00 95.06 160 ARG A N 1
ATOM 1281 C CA . ARG A 1 160 ? -9.915 -12.301 7.072 1.00 95.06 160 ARG A CA 1
ATOM 1282 C C . ARG A 1 160 ? -11.250 -12.912 7.501 1.00 95.06 160 ARG A C 1
ATOM 1284 O O . ARG A 1 160 ? -11.638 -13.946 6.966 1.00 95.06 160 ARG A O 1
ATOM 1291 N N . MET A 1 161 ? -11.945 -12.303 8.461 1.00 93.88 161 MET A N 1
ATOM 1292 C CA . MET A 1 161 ? -13.219 -12.825 8.967 1.00 93.88 161 MET A CA 1
ATOM 1293 C C . MET A 1 161 ? -14.310 -12.889 7.887 1.00 93.88 161 MET A C 1
ATOM 1295 O O . MET A 1 161 ? -15.152 -13.785 7.931 1.00 93.88 161 MET A O 1
ATOM 1299 N N . ASP A 1 162 ? -14.329 -11.938 6.950 1.00 90.75 162 ASP A N 1
ATOM 1300 C CA . ASP A 1 162 ? -15.280 -11.903 5.838 1.00 90.75 162 ASP A CA 1
ATOM 1301 C C . ASP A 1 162 ? -14.720 -11.059 4.686 1.00 90.75 162 ASP A C 1
ATOM 1303 O O . ASP A 1 162 ? -14.367 -9.896 4.889 1.00 90.75 162 ASP A O 1
ATOM 1307 N N . ASP A 1 163 ? -14.712 -11.602 3.470 1.00 86.19 163 ASP A N 1
ATOM 1308 C CA . ASP A 1 163 ? -14.226 -10.925 2.259 1.00 86.19 163 ASP A CA 1
ATOM 1309 C C . ASP A 1 163 ? -14.929 -9.574 2.001 1.00 86.19 163 ASP A C 1
ATOM 1311 O O . ASP A 1 163 ? -14.366 -8.671 1.375 1.00 86.19 163 ASP A O 1
ATOM 1315 N N . ALA A 1 164 ? -16.160 -9.390 2.501 1.00 87.25 164 ALA A N 1
ATOM 1316 C CA . ALA A 1 164 ? -16.882 -8.124 2.397 1.00 87.25 164 ALA A CA 1
ATOM 1317 C C . ALA A 1 164 ? -16.318 -7.024 3.314 1.00 87.25 164 ALA A C 1
ATOM 1319 O O . ALA A 1 164 ? -16.558 -5.842 3.056 1.00 87.25 164 ALA A O 1
ATOM 1320 N N . ASN A 1 165 ? -15.569 -7.370 4.367 1.00 93.12 165 ASN A N 1
ATOM 1321 C CA . ASN A 1 165 ? -15.121 -6.416 5.386 1.00 93.12 165 ASN A CA 1
ATOM 1322 C C . ASN A 1 165 ? -14.199 -5.340 4.823 1.00 93.12 165 ASN A C 1
ATOM 1324 O O . ASN A 1 165 ? -14.359 -4.172 5.178 1.00 93.12 165 ASN A O 1
ATOM 1328 N N . TYR A 1 166 ? -13.304 -5.695 3.900 1.00 92.56 166 TYR A N 1
ATOM 1329 C CA . TYR A 1 166 ? -12.462 -4.718 3.206 1.00 92.56 166 TYR A CA 1
ATOM 1330 C C . TYR A 1 166 ? -13.307 -3.628 2.517 1.00 92.56 166 TYR A C 1
ATOM 1332 O O . TYR A 1 166 ? -13.049 -2.437 2.681 1.00 92.56 166 TYR A O 1
ATOM 1340 N N . PHE A 1 167 ? -14.388 -4.021 1.835 1.00 87.69 167 PHE A N 1
ATOM 1341 C CA . PHE A 1 167 ? -15.283 -3.095 1.133 1.00 87.69 167 PHE A CA 1
ATOM 1342 C C . PHE A 1 167 ? -16.225 -2.326 2.066 1.00 87.69 167 PHE A C 1
ATOM 1344 O O . PHE A 1 167 ? -16.529 -1.162 1.814 1.00 87.69 167 PHE A O 1
ATOM 1351 N N . ILE A 1 168 ? -16.690 -2.941 3.159 1.00 89.19 168 ILE A N 1
ATOM 1352 C CA . ILE A 1 168 ? -17.481 -2.246 4.191 1.00 89.19 168 ILE A CA 1
ATOM 1353 C C . ILE A 1 168 ? -16.668 -1.092 4.796 1.00 89.19 168 ILE A C 1
ATOM 1355 O O . ILE A 1 168 ? -17.212 -0.025 5.080 1.00 89.19 168 ILE A O 1
ATOM 1359 N N . LEU A 1 169 ? -15.365 -1.306 4.976 1.00 93.88 169 LEU A N 1
ATOM 1360 C CA . LEU A 1 169 ? -14.447 -0.365 5.610 1.00 93.88 169 LEU A CA 1
ATOM 1361 C C . LEU A 1 169 ? -13.814 0.634 4.627 1.00 93.88 169 LEU A C 1
ATOM 1363 O O . LEU A 1 169 ? -13.157 1.579 5.064 1.00 93.88 169 LEU A O 1
ATOM 1367 N N . GLU A 1 170 ? -14.047 0.484 3.320 1.00 88.56 170 GLU A N 1
ATOM 1368 C CA . GLU A 1 170 ? -13.401 1.277 2.266 1.00 88.56 170 GLU A CA 1
ATOM 1369 C C . GLU A 1 170 ? -13.580 2.793 2.468 1.00 88.56 170 GLU A C 1
ATOM 1371 O O . GLU A 1 170 ? -12.654 3.577 2.245 1.00 88.56 170 GLU A O 1
ATOM 1376 N N . SER A 1 171 ? -14.751 3.229 2.947 1.00 88.25 171 SER A N 1
ATOM 1377 C CA . SER A 1 171 ? -15.043 4.650 3.180 1.00 88.25 171 SER A CA 1
ATOM 1378 C C . SER A 1 171 ? -14.151 5.300 4.242 1.00 88.25 171 SER A C 1
ATOM 1380 O O . SER A 1 171 ? -14.045 6.524 4.281 1.00 88.25 171 SER A O 1
ATOM 1382 N N . LEU A 1 172 ? -13.516 4.504 5.108 1.00 94.25 172 LEU A N 1
ATOM 1383 C CA . LEU A 1 172 ? -12.611 5.000 6.146 1.00 94.25 172 LEU A CA 1
ATOM 1384 C C . LEU A 1 172 ? -11.204 5.310 5.616 1.00 94.25 172 LEU A C 1
ATOM 1386 O O . LEU A 1 172 ? -10.433 5.963 6.320 1.00 94.25 172 LEU A O 1
ATOM 1390 N N . ASN A 1 173 ? -10.870 4.863 4.395 1.00 94.88 173 ASN A N 1
ATOM 1391 C CA . ASN A 1 173 ? -9.566 5.041 3.741 1.00 94.88 173 ASN A CA 1
ATOM 1392 C C . ASN A 1 173 ? -8.369 4.693 4.652 1.00 94.88 173 ASN A C 1
ATOM 1394 O O . ASN A 1 173 ? -7.320 5.335 4.601 1.00 94.88 173 ASN A O 1
ATOM 1398 N N . THR A 1 174 ? -8.525 3.680 5.508 1.00 97.50 174 THR A N 1
ATOM 1399 C CA . THR A 1 174 ? -7.618 3.401 6.631 1.00 97.50 174 THR A CA 1
ATOM 1400 C C . THR A 1 174 ? -6.178 3.172 6.196 1.00 97.50 174 THR A C 1
ATOM 1402 O O . THR A 1 174 ? -5.272 3.822 6.716 1.00 97.50 174 THR A O 1
ATOM 1405 N N . LEU A 1 175 ? -5.955 2.306 5.205 1.00 97.94 175 LEU A N 1
ATOM 1406 C CA . LEU A 1 175 ? -4.607 2.011 4.719 1.00 97.94 175 LEU A CA 1
ATOM 1407 C C . LEU A 1 175 ? -3.984 3.185 3.959 1.00 97.94 175 LEU A C 1
ATOM 1409 O O . LEU A 1 175 ? -2.778 3.397 4.064 1.00 97.94 175 LEU A O 1
ATOM 1413 N N . CYS A 1 176 ? -4.788 3.996 3.265 1.00 97.75 176 CYS A N 1
ATOM 1414 C CA . CYS A 1 176 ? -4.313 5.237 2.652 1.00 97.75 176 CYS A CA 1
ATOM 1415 C C . CYS A 1 176 ? -3.822 6.223 3.721 1.00 97.75 176 CYS A C 1
ATOM 1417 O O . CYS A 1 176 ? -2.717 6.746 3.606 1.00 97.75 176 CYS A O 1
ATOM 1419 N N . SER A 1 177 ? -4.586 6.421 4.802 1.00 97.81 177 SER A N 1
ATOM 1420 C CA . SER A 1 177 ? -4.158 7.272 5.920 1.00 97.81 177 SER A CA 1
ATOM 1421 C C . SER A 1 177 ? -2.904 6.734 6.616 1.00 97.81 177 SER A C 1
ATOM 1423 O O . SER A 1 177 ? -2.054 7.509 7.049 1.00 97.81 177 SER A O 1
ATOM 1425 N N . PHE A 1 178 ? -2.753 5.411 6.721 1.00 98.50 178 PHE A N 1
ATOM 1426 C CA . PHE A 1 178 ? -1.542 4.804 7.277 1.00 98.50 178 PHE A CA 1
ATOM 1427 C C . PHE A 1 178 ? -0.330 5.043 6.371 1.00 98.50 178 PHE A C 1
ATOM 1429 O O . PHE A 1 178 ? 0.727 5.437 6.868 1.00 98.50 178 PHE A O 1
ATOM 1436 N N . ALA A 1 179 ? -0.490 4.883 5.054 1.00 98.19 179 ALA A N 1
ATOM 1437 C CA . ALA A 1 179 ? 0.555 5.120 4.060 1.00 98.19 179 ALA A CA 1
ATOM 1438 C C . ALA A 1 179 ? 1.150 6.539 4.157 1.00 98.19 179 ALA A C 1
ATOM 1440 O O . ALA A 1 179 ? 2.367 6.703 4.071 1.00 98.19 179 ALA A O 1
ATOM 1441 N N . GLU A 1 180 ? 0.331 7.560 4.430 1.00 96.19 180 GLU A N 1
ATOM 1442 C CA . GLU A 1 180 ? 0.801 8.945 4.610 1.00 96.19 180 GLU A CA 1
ATOM 1443 C C . GLU A 1 180 ? 1.815 9.101 5.755 1.00 96.19 180 GLU A C 1
ATOM 1445 O O . GLU A 1 180 ? 2.692 9.967 5.703 1.00 96.19 180 GLU A O 1
ATOM 1450 N N . LYS A 1 181 ? 1.720 8.266 6.795 1.00 96.56 181 LYS A N 1
ATOM 1451 C CA . LYS A 1 181 ? 2.539 8.354 8.015 1.00 96.56 181 LYS A CA 1
ATOM 1452 C C . LYS A 1 181 ? 3.507 7.188 8.191 1.00 96.56 181 LYS A C 1
ATOM 1454 O O . LYS A 1 181 ? 4.314 7.216 9.115 1.00 96.56 181 LYS A O 1
ATOM 1459 N N . ILE A 1 182 ? 3.493 6.191 7.306 1.00 98.06 182 ILE A N 1
ATOM 1460 C CA . ILE A 1 182 ? 4.250 4.947 7.507 1.00 98.06 182 ILE A CA 1
ATOM 1461 C C . ILE A 1 182 ? 5.766 5.165 7.569 1.00 98.06 182 ILE A C 1
ATOM 1463 O O . ILE A 1 182 ? 6.461 4.486 8.315 1.00 98.06 182 ILE A O 1
ATOM 1467 N N . HIS A 1 183 ? 6.277 6.181 6.868 1.00 97.00 183 HIS A N 1
ATOM 1468 C CA . HIS A 1 183 ? 7.691 6.562 6.909 1.00 97.00 183 HIS A CA 1
ATOM 1469 C C . HIS A 1 183 ? 8.166 7.041 8.293 1.00 97.00 183 HIS A C 1
ATOM 1471 O O . HIS A 1 183 ? 9.367 7.106 8.526 1.00 97.00 183 HIS A O 1
ATOM 1477 N N . GLN A 1 184 ? 7.239 7.374 9.197 1.00 96.94 184 GLN A N 1
ATOM 1478 C CA . GLN A 1 184 ? 7.510 7.801 10.574 1.00 96.94 184 GLN A CA 1
ATOM 1479 C C . GLN A 1 184 ? 7.476 6.623 11.558 1.00 96.94 184 GLN A C 1
ATOM 1481 O O . GLN A 1 184 ? 7.788 6.792 12.733 1.00 96.94 184 GLN A O 1
ATOM 1486 N N . LYS A 1 185 ? 7.071 5.433 11.098 1.00 97.62 185 LYS A N 1
ATOM 1487 C CA . LYS A 1 185 ? 6.951 4.231 11.924 1.00 97.62 185 LYS A CA 1
ATOM 1488 C C . LYS A 1 185 ? 8.244 3.409 11.918 1.00 97.62 185 LYS A C 1
ATOM 1490 O O . LYS A 1 185 ? 8.979 3.449 10.927 1.00 97.62 185 LYS A O 1
ATOM 1495 N N . PRO A 1 186 ? 8.504 2.620 12.978 1.00 96.94 186 PRO A N 1
ATOM 1496 C CA . PRO A 1 186 ? 9.640 1.701 13.028 1.00 96.94 186 PRO A CA 1
ATOM 1497 C C . PRO A 1 186 ? 9.619 0.656 11.905 1.00 96.94 186 PRO A C 1
ATOM 1499 O O . PRO A 1 186 ? 8.556 0.274 11.421 1.00 96.94 186 PRO A O 1
ATOM 1502 N N . GLU A 1 187 ? 10.793 0.132 11.543 1.00 96.69 187 GLU A N 1
ATOM 1503 C CA . GLU A 1 187 ? 10.979 -0.833 10.446 1.00 96.69 187 GLU A CA 1
ATOM 1504 C C . GLU A 1 187 ? 10.028 -2.039 10.499 1.00 96.69 187 GLU A C 1
ATOM 1506 O O . GLU A 1 187 ? 9.450 -2.409 9.473 1.00 96.69 187 GLU A O 1
ATOM 1511 N N . MET A 1 188 ? 9.845 -2.634 11.680 1.00 97.81 188 MET A N 1
ATOM 1512 C CA . MET A 1 188 ? 8.958 -3.788 11.842 1.00 97.81 188 MET A CA 1
ATOM 1513 C C . MET A 1 188 ? 7.511 -3.424 11.481 1.00 97.81 188 MET A C 1
ATOM 1515 O O . MET A 1 188 ? 6.877 -4.115 10.695 1.00 97.81 188 MET A O 1
ATOM 1519 N N . VAL A 1 189 ? 7.031 -2.270 11.958 1.00 98.62 189 VAL A N 1
ATOM 1520 C CA . VAL A 1 189 ? 5.675 -1.770 11.680 1.00 98.62 189 VAL A CA 1
ATOM 1521 C C . VAL A 1 189 ? 5.487 -1.472 10.192 1.00 98.62 189 VAL A C 1
ATOM 1523 O O . VAL A 1 189 ? 4.434 -1.770 9.633 1.00 98.62 189 VAL A O 1
ATOM 1526 N N . GLN A 1 190 ? 6.505 -0.905 9.532 1.00 98.44 190 GLN A N 1
ATOM 1527 C CA . GLN A 1 190 ? 6.465 -0.696 8.081 1.00 98.44 190 GLN A CA 1
ATOM 1528 C C . GLN A 1 190 ? 6.304 -2.021 7.335 1.00 98.44 190 GLN A C 1
ATOM 1530 O O . GLN A 1 190 ? 5.506 -2.102 6.407 1.00 98.44 190 GLN A O 1
ATOM 1535 N N . SER A 1 191 ? 7.045 -3.050 7.747 1.00 98.25 191 SER A N 1
ATOM 1536 C CA . SER A 1 191 ? 7.018 -4.369 7.106 1.00 98.25 191 SER A CA 1
ATOM 1537 C C . SER A 1 191 ? 5.640 -5.018 7.252 1.00 98.25 191 SER A C 1
ATOM 1539 O O . SER A 1 191 ? 5.034 -5.370 6.245 1.00 98.25 191 SER A O 1
ATOM 1541 N N . THR A 1 192 ? 5.074 -5.024 8.462 1.00 98.38 192 THR A N 1
ATOM 1542 C CA . THR A 1 192 ? 3.714 -5.530 8.715 1.00 98.38 192 THR A CA 1
ATOM 1543 C C . THR A 1 192 ? 2.640 -4.748 7.947 1.00 98.38 192 THR A C 1
ATOM 1545 O O . THR A 1 192 ? 1.655 -5.321 7.489 1.00 98.38 192 THR A O 1
ATOM 1548 N N . PHE A 1 193 ? 2.811 -3.434 7.756 1.00 98.75 193 PHE A N 1
ATOM 1549 C CA . PHE A 1 193 ? 1.887 -2.642 6.936 1.00 98.75 193 PHE A CA 1
ATOM 1550 C C . PHE A 1 193 ? 1.912 -3.076 5.465 1.00 98.75 193 PHE A C 1
ATOM 1552 O O . PHE A 1 193 ? 0.856 -3.214 4.852 1.00 98.75 193 PHE A O 1
ATOM 1559 N N . PHE A 1 194 ? 3.098 -3.299 4.895 1.00 98.50 194 PHE A N 1
ATOM 1560 C CA . PHE A 1 194 ? 3.209 -3.771 3.516 1.00 98.50 194 PHE A CA 1
ATOM 1561 C C . PHE A 1 194 ? 2.669 -5.196 3.355 1.00 98.50 194 PHE A C 1
ATOM 1563 O O . PHE A 1 194 ? 1.947 -5.447 2.395 1.00 98.50 194 PHE A O 1
ATOM 1570 N N . GLU A 1 195 ? 2.906 -6.086 4.322 1.00 98.12 195 GLU A N 1
ATOM 1571 C CA . GLU A 1 195 ? 2.299 -7.426 4.364 1.00 98.12 195 GLU A CA 1
ATOM 1572 C C . GLU A 1 195 ? 0.765 -7.366 4.373 1.00 98.12 195 GLU A C 1
ATOM 1574 O O . GLU A 1 195 ? 0.113 -8.149 3.687 1.00 98.12 195 GLU A O 1
ATOM 1579 N N . LEU A 1 196 ? 0.168 -6.403 5.084 1.00 98.19 196 LEU A N 1
ATOM 1580 C CA . LEU A 1 196 ? -1.282 -6.187 5.068 1.00 98.19 196 LEU A CA 1
ATOM 1581 C C . LEU A 1 196 ? -1.794 -5.737 3.687 1.00 98.19 196 LEU A C 1
ATOM 1583 O O . LEU A 1 196 ? -2.879 -6.142 3.269 1.00 98.19 196 LEU A O 1
ATOM 1587 N N . VAL A 1 197 ? -1.023 -4.931 2.951 1.00 97.44 197 VAL A N 1
ATOM 1588 C CA . VAL A 1 197 ? -1.364 -4.574 1.562 1.00 97.44 197 VAL A CA 1
ATOM 1589 C C . VAL A 1 197 ? -1.253 -5.796 0.645 1.00 97.44 197 VAL A C 1
ATOM 1591 O O . VAL A 1 197 ? -2.142 -6.024 -0.176 1.00 97.44 197 VAL A O 1
ATOM 1594 N N . GLU A 1 198 ? -0.208 -6.611 0.801 1.00 96.75 198 GLU A N 1
ATOM 1595 C CA . GLU A 1 198 ? -0.057 -7.862 0.050 1.00 96.75 198 GLU A CA 1
ATOM 1596 C C . GLU A 1 198 ? -1.182 -8.850 0.352 1.00 96.75 198 GLU A C 1
ATOM 1598 O O . GLU A 1 198 ? -1.708 -9.471 -0.567 1.00 96.75 198 GLU A O 1
ATOM 1603 N N . PHE A 1 199 ? -1.609 -8.956 1.611 1.00 96.12 199 PHE A N 1
ATOM 1604 C CA . PHE A 1 199 ? -2.729 -9.796 2.027 1.00 96.12 199 PHE A CA 1
ATOM 1605 C C . PHE A 1 199 ? -4.010 -9.480 1.237 1.00 96.12 199 PHE A C 1
ATOM 1607 O O . PHE A 1 199 ? -4.684 -10.405 0.782 1.00 96.12 199 PHE A O 1
ATOM 1614 N N . ILE A 1 200 ? -4.316 -8.197 1.000 1.00 93.56 200 ILE A N 1
ATOM 1615 C CA . ILE A 1 200 ? -5.494 -7.795 0.210 1.00 93.56 200 ILE A CA 1
ATOM 1616 C C . ILE A 1 200 ? -5.399 -8.314 -1.229 1.00 93.56 200 ILE A C 1
ATOM 1618 O O . ILE A 1 200 ? -6.386 -8.783 -1.794 1.00 93.56 200 ILE A O 1
ATOM 1622 N N . VAL A 1 201 ? -4.210 -8.258 -1.826 1.00 92.62 201 VAL A N 1
ATOM 1623 C CA . VAL A 1 201 ? -4.013 -8.711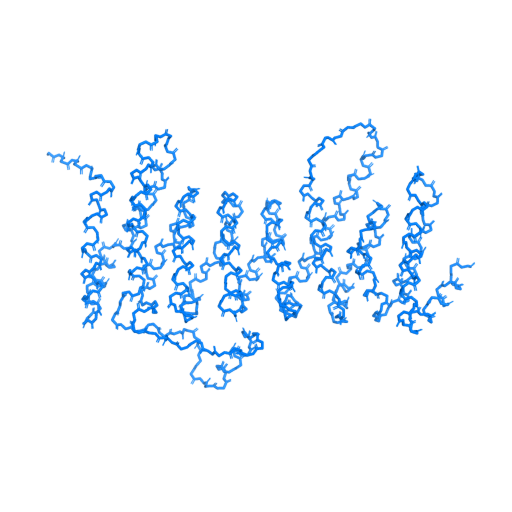 -3.206 1.00 92.62 201 VAL A CA 1
ATOM 1624 C C . VAL A 1 201 ? -3.980 -10.228 -3.309 1.00 92.62 201 VAL A C 1
ATOM 1626 O O . VAL A 1 201 ? -4.593 -10.796 -4.201 1.00 92.62 201 VAL A O 1
ATOM 1629 N N . ILE A 1 202 ? -3.256 -10.891 -2.413 1.00 91.75 202 ILE A N 1
ATOM 1630 C CA . ILE A 1 202 ? -2.921 -12.310 -2.538 1.00 91.75 202 ILE A CA 1
ATOM 1631 C C . ILE A 1 202 ? -4.014 -13.189 -1.938 1.00 91.75 202 ILE A C 1
ATOM 1633 O O . ILE A 1 202 ? -4.388 -14.192 -2.539 1.00 91.75 202 ILE A O 1
ATOM 1637 N N . GLN A 1 203 ? -4.499 -12.848 -0.741 1.00 91.06 203 GLN A N 1
ATOM 1638 C CA . GLN A 1 203 ? -5.448 -13.692 -0.011 1.00 91.06 203 GLN A CA 1
ATOM 1639 C C . GLN A 1 203 ? -6.890 -13.306 -0.311 1.00 91.06 203 GLN A C 1
ATOM 1641 O O . GLN A 1 203 ? -7.701 -14.195 -0.550 1.00 91.06 203 GLN A O 1
ATOM 1646 N N . LEU A 1 204 ? -7.203 -12.006 -0.359 1.00 87.56 204 LEU A N 1
ATOM 1647 C CA . LEU A 1 204 ? -8.550 -11.569 -0.741 1.00 87.56 204 LEU A CA 1
ATOM 1648 C C . LEU A 1 204 ? -8.749 -11.535 -2.266 1.00 87.56 204 LEU A C 1
ATOM 1650 O O . LEU A 1 204 ? -9.883 -11.492 -2.728 1.00 87.56 204 LEU A O 1
ATOM 1654 N N . ASN A 1 205 ? -7.672 -11.589 -3.060 1.00 87.62 205 ASN A N 1
ATOM 1655 C CA . ASN A 1 205 ? -7.724 -11.515 -4.525 1.00 87.62 205 ASN A CA 1
ATOM 1656 C C . ASN A 1 205 ? -8.362 -10.207 -5.046 1.00 87.62 205 ASN A C 1
ATOM 1658 O O . ASN A 1 205 ? -9.121 -10.209 -6.020 1.00 87.62 205 ASN A O 1
ATOM 1662 N N . PHE A 1 206 ? -8.085 -9.076 -4.381 1.00 87.12 206 PHE A N 1
ATOM 1663 C CA . PHE A 1 206 ? -8.597 -7.750 -4.757 1.00 87.12 206 PHE A CA 1
ATOM 1664 C C . PHE A 1 206 ? -7.497 -6.842 -5.311 1.00 87.12 206 PHE A C 1
ATOM 1666 O O . PHE A 1 206 ? -6.324 -6.974 -4.973 1.00 87.12 206 PHE A O 1
ATOM 1673 N N . VAL A 1 207 ? -7.881 -5.850 -6.122 1.00 90.69 207 VAL A N 1
ATOM 1674 C CA . VAL A 1 207 ? -6.966 -4.795 -6.589 1.00 90.69 207 VAL A CA 1
ATOM 1675 C C . VAL A 1 207 ? -7.179 -3.507 -5.776 1.00 90.69 207 VAL A C 1
ATOM 1677 O O . VAL A 1 207 ? -8.096 -2.737 -6.095 1.00 90.69 207 VAL A O 1
ATOM 1680 N N . PRO A 1 208 ? -6.336 -3.215 -4.765 1.00 93.19 208 PRO A N 1
ATOM 1681 C CA . PRO A 1 208 ? -6.507 -2.079 -3.860 1.00 93.19 208 PRO A CA 1
ATOM 1682 C C . PRO A 1 208 ? -5.997 -0.775 -4.499 1.00 93.19 208 PRO A C 1
ATOM 1684 O O . PRO A 1 208 ? -4.922 -0.266 -4.185 1.00 93.19 208 PRO A O 1
ATOM 1687 N N . ARG A 1 209 ? -6.738 -0.236 -5.479 1.00 93.38 209 ARG A N 1
ATOM 1688 C CA . ARG A 1 209 ? -6.289 0.919 -6.291 1.00 93.38 209 ARG A CA 1
ATOM 1689 C C . ARG A 1 209 ? -5.977 2.161 -5.457 1.00 93.38 209 ARG A C 1
ATOM 1691 O O . ARG A 1 209 ? -5.004 2.848 -5.757 1.00 93.38 209 ARG A O 1
ATOM 1698 N N . LYS A 1 210 ? -6.777 2.466 -4.431 1.00 93.50 210 LYS A N 1
ATOM 1699 C CA . LYS A 1 210 ? -6.563 3.648 -3.576 1.00 93.50 210 LYS A CA 1
ATOM 1700 C C . LYS A 1 210 ? -5.263 3.525 -2.782 1.00 93.50 210 LYS A C 1
ATOM 1702 O O . LYS A 1 210 ? -4.512 4.490 -2.659 1.00 93.50 210 LYS A O 1
ATOM 1707 N N . GLU A 1 211 ? -4.969 2.331 -2.293 1.00 97.00 211 GLU A N 1
ATOM 1708 C CA . GLU A 1 211 ? -3.757 2.003 -1.559 1.00 97.00 211 GLU A CA 1
ATOM 1709 C C . GLU A 1 211 ? -2.549 2.012 -2.490 1.00 97.00 211 GLU A C 1
ATOM 1711 O O . GLU A 1 211 ? -1.543 2.618 -2.147 1.00 97.00 211 GLU A O 1
ATOM 1716 N N . LEU A 1 212 ? -2.657 1.453 -3.700 1.00 97.81 212 LEU A N 1
ATOM 1717 C CA . LEU A 1 212 ? -1.602 1.530 -4.716 1.00 97.81 212 LEU A CA 1
ATOM 1718 C C . LEU A 1 212 ? -1.260 2.983 -5.084 1.00 97.81 212 LEU A C 1
ATOM 1720 O O . LEU A 1 212 ? -0.084 3.329 -5.198 1.00 97.81 212 LEU A O 1
ATOM 1724 N N . ILE A 1 213 ? -2.265 3.859 -5.209 1.00 97.62 213 ILE A N 1
ATOM 1725 C CA . ILE A 1 213 ? -2.043 5.301 -5.393 1.00 97.62 213 ILE A CA 1
ATOM 1726 C C . ILE A 1 213 ? -1.327 5.891 -4.170 1.00 97.62 213 ILE A C 1
ATOM 1728 O O . ILE A 1 213 ? -0.366 6.640 -4.327 1.00 97.62 213 ILE A O 1
ATOM 1732 N N . ALA A 1 214 ? -1.728 5.535 -2.948 1.00 98.00 214 ALA A N 1
ATOM 1733 C CA . ALA A 1 214 ? -1.045 6.002 -1.742 1.00 98.00 214 ALA A CA 1
ATOM 1734 C C . ALA A 1 214 ? 0.421 5.517 -1.673 1.00 98.00 214 ALA A C 1
ATOM 1736 O O . ALA A 1 214 ? 1.317 6.290 -1.327 1.00 98.00 214 ALA A O 1
ATOM 1737 N N . LEU A 1 215 ? 0.700 4.275 -2.086 1.00 98.31 215 LEU A N 1
ATOM 1738 C CA . LEU A 1 215 ? 2.058 3.737 -2.204 1.00 98.31 215 LEU A CA 1
ATOM 1739 C C . LEU A 1 215 ? 2.889 4.492 -3.249 1.00 98.31 215 LEU A C 1
ATOM 1741 O O . LEU A 1 215 ? 4.069 4.773 -3.021 1.00 98.31 215 LEU A O 1
ATOM 1745 N N . SER A 1 216 ? 2.279 4.886 -4.369 1.00 97.62 216 SER A N 1
ATOM 1746 C CA . SER A 1 216 ? 2.949 5.695 -5.392 1.00 97.62 216 SER A CA 1
ATOM 1747 C C . SER A 1 216 ? 3.363 7.072 -4.843 1.00 97.62 216 SER A C 1
ATOM 1749 O O . SER A 1 216 ? 4.463 7.553 -5.131 1.00 97.62 216 SER A O 1
ATOM 1751 N N . VAL A 1 217 ? 2.556 7.668 -3.958 1.00 97.56 217 VAL A N 1
ATOM 1752 C CA . VAL A 1 217 ? 2.885 8.920 -3.254 1.00 97.56 217 VAL A CA 1
ATOM 1753 C C . VAL A 1 217 ? 4.051 8.740 -2.273 1.00 97.56 217 VAL A C 1
ATOM 1755 O O . VAL A 1 217 ? 4.919 9.618 -2.205 1.00 97.56 217 VAL A O 1
ATOM 1758 N N . ILE A 1 218 ? 4.146 7.601 -1.571 1.00 97.12 218 ILE A N 1
ATOM 1759 C CA . ILE A 1 218 ? 5.317 7.281 -0.727 1.00 97.12 218 ILE A CA 1
ATOM 1760 C C . ILE A 1 218 ? 6.591 7.309 -1.577 1.00 97.12 218 ILE A C 1
ATOM 1762 O O . ILE A 1 218 ? 7.556 7.985 -1.226 1.00 97.12 218 ILE A O 1
ATOM 1766 N N . LEU A 1 219 ? 6.586 6.631 -2.727 1.00 97.19 219 LEU A N 1
ATOM 1767 C CA . LEU A 1 219 ? 7.753 6.565 -3.611 1.00 97.19 219 LEU A CA 1
ATOM 1768 C C . LEU A 1 219 ? 8.102 7.911 -4.237 1.00 97.19 219 LEU A C 1
ATOM 1770 O O . LEU A 1 219 ? 9.281 8.250 -4.382 1.00 97.19 219 LEU A O 1
ATOM 1774 N N . LYS A 1 220 ? 7.087 8.683 -4.627 1.00 95.50 220 LYS A N 1
ATOM 1775 C CA . LYS A 1 220 ? 7.277 10.002 -5.228 1.00 95.50 220 LYS A CA 1
ATOM 1776 C C . LYS A 1 220 ? 7.864 10.996 -4.227 1.00 95.50 220 LYS A C 1
ATOM 1778 O O . LYS A 1 220 ? 8.781 11.722 -4.595 1.00 95.50 220 LYS A O 1
ATOM 1783 N N . SER A 1 221 ? 7.373 11.005 -2.986 1.00 94.56 221 SER A N 1
ATOM 1784 C CA . SER A 1 221 ? 7.892 11.879 -1.923 1.00 94.56 221 SER A CA 1
ATOM 1785 C C . SER A 1 221 ? 9.269 11.436 -1.427 1.00 94.56 221 SER A C 1
ATOM 1787 O O . SER A 1 221 ? 10.151 12.273 -1.272 1.00 94.56 221 SER A O 1
ATOM 1789 N N . ASN A 1 222 ? 9.484 10.125 -1.252 1.00 92.62 222 ASN A N 1
ATOM 1790 C CA . ASN A 1 222 ? 10.746 9.528 -0.799 1.00 92.62 222 ASN A CA 1
ATOM 1791 C C . ASN A 1 222 ? 11.333 10.214 0.441 1.00 92.62 222 ASN A C 1
ATOM 1793 O O . ASN A 1 222 ? 12.532 10.475 0.508 1.00 92.62 222 ASN A O 1
ATOM 1797 N N . ASN A 1 223 ? 10.475 10.485 1.429 1.00 92.25 223 ASN A N 1
ATOM 1798 C CA . ASN A 1 223 ? 10.874 11.101 2.697 1.00 92.25 223 ASN A CA 1
ATOM 1799 C C . ASN A 1 223 ? 11.962 10.286 3.419 1.00 92.25 223 ASN A C 1
ATOM 1801 O O . ASN A 1 223 ? 12.862 10.856 4.024 1.00 92.25 223 ASN A O 1
ATOM 1805 N N . VAL A 1 224 ? 11.863 8.952 3.362 1.00 95.06 224 VAL A N 1
ATOM 1806 C CA . VAL A 1 224 ? 12.820 8.006 3.953 1.00 95.06 224 VAL A CA 1
ATOM 1807 C C . VAL A 1 224 ? 13.089 6.899 2.935 1.00 95.06 224 VAL A C 1
ATOM 1809 O O . VAL A 1 224 ? 12.163 6.205 2.510 1.00 95.06 224 VAL A O 1
ATOM 1812 N N . MET A 1 225 ? 14.352 6.730 2.540 1.00 94.38 225 MET A N 1
ATOM 1813 C CA . MET A 1 225 ? 14.736 5.820 1.454 1.00 94.38 225 MET A CA 1
ATOM 1814 C C . MET A 1 225 ? 14.484 4.351 1.791 1.00 94.38 225 MET A C 1
ATOM 1816 O O . MET A 1 225 ? 14.025 3.597 0.938 1.00 94.38 225 MET A O 1
ATOM 1820 N N . GLU A 1 226 ? 14.719 3.937 3.033 1.00 95.62 226 GLU A N 1
ATOM 1821 C CA . GLU A 1 226 ? 14.455 2.576 3.501 1.00 95.62 226 GLU A CA 1
ATOM 1822 C C . GLU A 1 226 ? 12.963 2.223 3.373 1.00 95.62 226 GLU A C 1
ATOM 1824 O O . GLU A 1 226 ? 12.620 1.111 2.964 1.00 95.62 226 GLU A O 1
ATOM 1829 N N . THR A 1 227 ? 12.070 3.180 3.644 1.00 97.50 227 THR A N 1
ATOM 1830 C CA . THR A 1 227 ? 10.621 3.028 3.434 1.00 97.50 227 THR A CA 1
ATOM 1831 C C . THR A 1 227 ? 10.301 2.854 1.949 1.00 97.50 227 THR A C 1
ATOM 1833 O O . THR A 1 227 ? 9.522 1.972 1.584 1.00 97.50 227 THR A O 1
ATOM 1836 N N . SER A 1 228 ? 10.940 3.635 1.070 1.00 97.69 228 SER A N 1
ATOM 1837 C CA . SER A 1 228 ? 10.797 3.483 -0.385 1.00 97.69 228 SER A CA 1
ATOM 1838 C C . SER A 1 228 ? 11.295 2.127 -0.878 1.00 97.69 228 SER A C 1
ATOM 1840 O O . SER A 1 228 ? 10.654 1.518 -1.729 1.00 97.69 228 SER A O 1
ATOM 1842 N N . VAL A 1 229 ? 12.395 1.610 -0.321 1.00 97.38 229 VAL A N 1
ATOM 1843 C CA . VAL A 1 229 ? 12.908 0.271 -0.645 1.00 97.38 229 VAL A CA 1
ATOM 1844 C C . VAL A 1 229 ? 11.883 -0.807 -0.289 1.00 97.38 229 VAL A C 1
ATOM 1846 O O . VAL A 1 229 ? 11.618 -1.680 -1.117 1.00 97.38 229 VAL A O 1
ATOM 1849 N N . ARG A 1 230 ? 11.267 -0.745 0.900 1.00 97.69 230 ARG A N 1
ATOM 1850 C CA . ARG A 1 230 ? 10.200 -1.688 1.294 1.00 97.69 230 ARG A CA 1
ATOM 1851 C C . ARG A 1 230 ? 8.972 -1.571 0.389 1.00 97.69 230 ARG A C 1
ATOM 1853 O O . ARG A 1 230 ? 8.465 -2.585 -0.089 1.00 97.69 230 ARG A O 1
ATOM 1860 N N . CYS A 1 231 ? 8.564 -0.344 0.074 1.00 98.44 231 CYS A N 1
ATOM 1861 C CA . CYS A 1 231 ? 7.444 -0.080 -0.824 1.00 98.44 231 CYS A CA 1
ATOM 1862 C C . CYS A 1 231 ? 7.684 -0.657 -2.231 1.00 98.44 231 CYS A C 1
ATOM 1864 O O . CYS A 1 231 ? 6.849 -1.402 -2.738 1.00 98.44 231 CYS A O 1
ATOM 1866 N N . ILE A 1 232 ? 8.848 -0.412 -2.848 1.00 97.94 232 ILE A N 1
ATOM 1867 C CA . ILE A 1 232 ? 9.160 -0.975 -4.173 1.00 97.94 232 ILE A CA 1
ATOM 1868 C C . ILE A 1 232 ? 9.237 -2.502 -4.136 1.00 97.94 232 ILE A C 1
ATOM 1870 O O . ILE A 1 232 ? 8.735 -3.141 -5.058 1.00 97.94 232 ILE A O 1
ATOM 1874 N N . ARG A 1 233 ? 9.826 -3.104 -3.092 1.00 98.00 233 ARG A N 1
ATOM 1875 C CA . ARG A 1 233 ? 9.854 -4.573 -2.951 1.00 98.00 233 ARG A CA 1
ATOM 1876 C C . ARG A 1 233 ? 8.449 -5.164 -2.971 1.00 98.00 233 ARG A C 1
ATOM 1878 O O . ARG A 1 233 ? 8.217 -6.106 -3.720 1.00 98.00 233 ARG A O 1
ATOM 1885 N N . THR A 1 234 ? 7.533 -4.548 -2.229 1.00 98.25 234 THR A N 1
ATOM 1886 C CA . THR A 1 234 ? 6.111 -4.916 -2.203 1.00 98.25 234 THR A CA 1
ATOM 1887 C C . THR A 1 234 ? 5.507 -4.817 -3.604 1.00 98.25 234 THR A C 1
ATOM 1889 O O . THR A 1 234 ? 4.955 -5.779 -4.126 1.00 98.25 234 THR A O 1
ATOM 1892 N N . LEU A 1 235 ? 5.689 -3.682 -4.287 1.00 98.31 235 LEU A N 1
ATOM 1893 C CA . LEU A 1 235 ? 5.115 -3.481 -5.619 1.00 98.31 235 LEU A CA 1
ATOM 1894 C C . LEU A 1 235 ? 5.664 -4.459 -6.673 1.00 98.31 235 LEU A C 1
ATOM 1896 O O . LEU A 1 235 ? 4.915 -4.898 -7.545 1.00 98.31 235 LEU A O 1
ATOM 1900 N N . ILE A 1 236 ? 6.951 -4.805 -6.604 1.00 97.81 236 ILE A N 1
ATOM 1901 C CA . ILE A 1 236 ? 7.573 -5.810 -7.479 1.00 97.81 236 ILE A CA 1
ATOM 1902 C C . ILE A 1 236 ? 7.056 -7.208 -7.157 1.00 97.81 236 ILE A C 1
ATOM 1904 O O . ILE A 1 236 ? 6.825 -7.997 -8.071 1.00 97.81 236 ILE A O 1
ATOM 1908 N N . HIS A 1 237 ? 6.869 -7.526 -5.876 1.00 97.88 237 HIS A N 1
ATOM 1909 C CA . HIS A 1 237 ? 6.313 -8.806 -5.465 1.00 97.88 237 HIS A CA 1
ATOM 1910 C C . HIS A 1 237 ? 4.922 -9.015 -6.077 1.00 97.88 237 HIS A C 1
ATOM 1912 O O . HIS A 1 237 ? 4.703 -10.033 -6.730 1.00 97.88 237 HIS A O 1
ATOM 1918 N N . LEU A 1 238 ? 4.047 -8.004 -6.011 1.00 97.19 238 LEU A N 1
ATOM 1919 C CA . LEU A 1 238 ? 2.728 -8.048 -6.652 1.00 97.19 238 LEU A CA 1
ATOM 1920 C C . LEU A 1 238 ? 2.810 -8.256 -8.176 1.00 97.19 238 LEU A C 1
ATOM 1922 O O . LEU A 1 238 ? 2.086 -9.091 -8.714 1.00 97.19 238 LEU A O 1
ATOM 1926 N N . LEU A 1 239 ? 3.735 -7.572 -8.868 1.00 95.75 239 LEU A N 1
ATOM 1927 C CA . LEU A 1 239 ? 3.961 -7.762 -10.312 1.00 95.75 239 LEU A CA 1
ATOM 1928 C C . LEU A 1 239 ? 4.401 -9.187 -10.672 1.00 95.75 239 LEU A C 1
ATOM 1930 O O . LEU A 1 239 ? 4.070 -9.682 -11.746 1.00 95.75 239 LEU A O 1
ATOM 1934 N N . ARG A 1 240 ? 5.179 -9.839 -9.800 1.00 95.38 240 ARG A N 1
ATOM 1935 C CA . ARG A 1 240 ? 5.650 -11.217 -10.009 1.00 95.38 240 ARG A CA 1
ATOM 1936 C C . ARG A 1 240 ? 4.552 -12.248 -9.759 1.00 95.38 240 ARG A C 1
ATOM 1938 O O . ARG A 1 240 ? 4.596 -13.316 -10.361 1.00 95.38 240 ARG A O 1
ATOM 1945 N N . ILE A 1 241 ? 3.611 -11.944 -8.868 1.00 92.31 241 ILE A N 1
ATOM 1946 C CA . ILE A 1 241 ? 2.503 -12.840 -8.531 1.00 92.31 241 ILE A CA 1
ATOM 1947 C C . ILE A 1 241 ? 1.414 -12.785 -9.602 1.00 92.31 241 ILE A C 1
ATOM 1949 O O . ILE A 1 241 ? 0.904 -13.831 -9.996 1.00 92.31 241 ILE A O 1
ATOM 1953 N N . ASN A 1 242 ? 1.059 -11.589 -10.082 1.00 89.88 242 ASN A N 1
ATOM 1954 C CA . ASN A 1 242 ? -0.016 -11.431 -11.055 1.00 89.88 242 ASN A CA 1
ATOM 1955 C C . ASN A 1 242 ? 0.334 -10.398 -12.139 1.00 89.88 242 ASN A C 1
ATOM 1957 O O . ASN A 1 242 ? 0.515 -9.210 -11.869 1.00 89.88 242 ASN A O 1
ATOM 1961 N N . ILE A 1 243 ? 0.365 -10.861 -13.393 1.00 90.00 243 ILE A N 1
ATOM 1962 C CA . ILE A 1 243 ? 0.719 -10.048 -14.561 1.00 90.00 243 ILE A CA 1
ATOM 1963 C C . ILE A 1 243 ? -0.296 -8.935 -14.857 1.00 90.00 243 ILE A C 1
ATOM 1965 O O . ILE A 1 243 ? 0.070 -7.935 -15.468 1.00 90.00 243 ILE A O 1
ATOM 1969 N N . GLU A 1 244 ? -1.543 -9.041 -14.385 1.00 90.81 244 GLU A N 1
ATOM 1970 C CA . GLU A 1 244 ? -2.560 -7.988 -14.535 1.00 90.81 244 GLU A CA 1
ATOM 1971 C C . GLU A 1 244 ? -2.125 -6.678 -13.858 1.00 90.81 244 GLU A C 1
ATOM 1973 O O . GLU A 1 244 ? -2.507 -5.586 -14.288 1.00 90.81 244 GLU A O 1
ATOM 1978 N N . PHE A 1 245 ? -1.236 -6.752 -12.859 1.00 94.94 245 PHE A N 1
ATOM 1979 C CA . PHE A 1 245 ? -0.671 -5.566 -12.218 1.00 94.94 245 PHE A CA 1
ATOM 1980 C C . PHE A 1 245 ? 0.190 -4.714 -13.159 1.00 94.94 245 PHE A C 1
ATOM 1982 O O . PHE A 1 245 ? 0.383 -3.530 -12.882 1.00 94.94 245 PHE A O 1
ATOM 1989 N N . VAL A 1 246 ? 0.646 -5.254 -14.296 1.00 96.12 246 VAL A N 1
ATOM 1990 C CA . VAL A 1 246 ? 1.316 -4.473 -15.349 1.00 96.12 246 VAL A CA 1
ATOM 1991 C C . VAL A 1 246 ? 0.388 -3.394 -15.911 1.00 96.12 246 VAL A C 1
ATOM 1993 O O . VAL A 1 246 ? 0.824 -2.264 -16.159 1.00 96.12 246 VAL A O 1
ATOM 1996 N N . ASP A 1 247 ? -0.891 -3.724 -16.083 1.00 94.69 247 ASP A N 1
ATOM 1997 C CA . ASP A 1 247 ? -1.909 -2.797 -16.567 1.00 94.69 247 ASP A CA 1
ATOM 1998 C C . ASP A 1 247 ? -2.435 -1.913 -15.437 1.00 94.69 247 ASP A C 1
ATOM 2000 O O . ASP A 1 247 ? -2.520 -0.696 -15.610 1.00 94.69 247 ASP A O 1
ATOM 2004 N N . VAL A 1 248 ? -2.676 -2.483 -14.251 1.00 95.50 248 VAL A N 1
ATOM 2005 C CA . VAL A 1 248 ? -3.103 -1.710 -13.072 1.00 95.50 248 VAL A CA 1
ATOM 2006 C C . VAL A 1 248 ? -2.092 -0.613 -12.742 1.00 95.50 248 VAL A C 1
ATOM 2008 O O . VAL A 1 248 ? -2.486 0.530 -12.527 1.00 95.50 248 VAL A O 1
ATOM 2011 N N . TYR A 1 249 ? -0.788 -0.913 -12.731 1.00 97.81 249 TYR A N 1
ATOM 2012 C CA . TYR A 1 249 ? 0.251 0.075 -12.415 1.00 97.81 249 TYR A CA 1
ATOM 2013 C C . TYR A 1 249 ? 0.341 1.191 -13.445 1.00 97.81 249 TYR A C 1
ATOM 2015 O O . TYR A 1 249 ? 0.655 2.321 -13.074 1.00 97.81 249 TYR A O 1
ATOM 2023 N N . ARG A 1 250 ? 0.037 0.907 -14.714 1.00 96.56 250 ARG A N 1
ATOM 2024 C CA . ARG A 1 250 ? -0.125 1.951 -15.728 1.00 96.56 250 ARG A CA 1
ATOM 2025 C C . ARG A 1 250 ? -1.352 2.812 -15.417 1.00 96.56 250 ARG A C 1
ATOM 2027 O O . ARG A 1 250 ? -1.251 4.030 -15.425 1.00 96.56 250 ARG A O 1
ATOM 2034 N N . GLU A 1 251 ? -2.497 2.201 -15.121 1.00 94.75 251 GLU A N 1
ATOM 2035 C CA . GLU A 1 251 ? -3.753 2.923 -14.867 1.00 94.75 251 GLU A CA 1
ATOM 2036 C C . GLU A 1 251 ? -3.688 3.846 -13.645 1.00 94.75 251 GLU A C 1
ATOM 2038 O O . GLU A 1 251 ? -4.238 4.947 -13.677 1.00 94.75 251 GLU A O 1
ATOM 2043 N N . VAL A 1 252 ? -3.014 3.419 -12.574 1.00 95.38 252 VAL A N 1
ATOM 2044 C CA . VAL A 1 252 ? -2.880 4.213 -11.340 1.00 95.38 252 VAL A CA 1
ATOM 2045 C C . VAL A 1 252 ? -1.636 5.113 -11.316 1.00 95.38 252 VAL A C 1
ATOM 2047 O O . VAL A 1 252 ? -1.390 5.791 -10.317 1.00 95.38 252 VAL A O 1
ATOM 2050 N N . GLY A 1 253 ? -0.845 5.135 -12.393 1.00 96.62 253 GLY A N 1
ATOM 2051 C CA . GLY A 1 253 ? 0.313 6.023 -12.550 1.00 96.62 253 GLY A CA 1
ATOM 2052 C C . GLY A 1 253 ? 1.592 5.592 -11.814 1.00 96.62 253 GLY A C 1
ATOM 2053 O O . GLY A 1 253 ? 2.477 6.413 -11.563 1.00 96.62 253 GLY A O 1
ATOM 2054 N N . ILE A 1 254 ? 1.708 4.321 -11.414 1.00 98.44 254 ILE A N 1
ATOM 2055 C CA . ILE A 1 254 ? 2.915 3.781 -10.762 1.00 98.44 254 ILE A CA 1
ATOM 2056 C C . ILE A 1 254 ? 4.082 3.674 -11.751 1.00 98.44 254 ILE A C 1
ATOM 2058 O O . ILE A 1 254 ? 5.228 3.886 -11.349 1.00 98.44 254 ILE A O 1
ATOM 2062 N N . LEU A 1 255 ? 3.821 3.398 -13.035 1.00 98.44 255 LEU A N 1
ATOM 2063 C CA . LEU A 1 255 ? 4.866 3.333 -14.065 1.00 98.44 255 LEU A CA 1
ATOM 2064 C C . LEU A 1 255 ? 5.670 4.645 -14.128 1.00 98.44 255 LEU A C 1
ATOM 2066 O O . LEU A 1 255 ? 6.900 4.638 -14.078 1.00 98.44 255 LEU A O 1
ATOM 2070 N N . GLU A 1 256 ? 4.987 5.783 -14.156 1.00 98.06 256 GLU A N 1
ATOM 2071 C CA . GLU A 1 256 ? 5.576 7.121 -14.174 1.00 98.06 256 GLU A CA 1
ATOM 2072 C C . GLU A 1 256 ? 6.333 7.428 -12.876 1.00 98.06 256 GLU A C 1
ATOM 2074 O O . GLU A 1 256 ? 7.389 8.076 -12.888 1.00 98.06 256 GLU A O 1
ATOM 2079 N N . VAL A 1 257 ? 5.838 6.927 -11.742 1.00 98.31 257 VAL A N 1
ATOM 2080 C CA . VAL A 1 257 ? 6.540 7.030 -10.458 1.00 98.31 257 VAL A CA 1
ATOM 2081 C C . VAL A 1 257 ? 7.832 6.209 -10.470 1.00 98.31 257 VAL A C 1
ATOM 2083 O O . VAL A 1 257 ? 8.855 6.713 -10.008 1.00 98.31 257 VAL A O 1
ATOM 2086 N N . PHE A 1 258 ? 7.850 5.013 -11.066 1.00 98.38 258 PHE A N 1
ATOM 2087 C CA . PHE A 1 258 ? 9.075 4.217 -11.226 1.00 98.38 258 PHE A CA 1
ATOM 2088 C C . PHE A 1 258 ? 10.097 4.942 -12.107 1.00 98.38 258 PHE A C 1
ATOM 2090 O O . PHE A 1 258 ? 11.276 4.995 -11.759 1.00 98.38 258 PHE A O 1
ATOM 2097 N N . ILE A 1 259 ? 9.655 5.595 -13.186 1.00 97.88 259 ILE A N 1
ATOM 2098 C CA . ILE A 1 259 ? 10.521 6.441 -14.025 1.00 97.88 259 ILE A CA 1
ATOM 2099 C C . ILE A 1 259 ? 11.079 7.617 -13.213 1.00 97.88 259 ILE A C 1
ATOM 2101 O O . ILE A 1 259 ? 12.264 7.932 -13.304 1.00 97.88 259 ILE A O 1
ATOM 2105 N N . THR A 1 260 ? 10.262 8.227 -12.354 1.00 97.62 260 THR A N 1
ATOM 2106 C CA . THR A 1 260 ? 10.701 9.301 -11.448 1.00 97.62 260 THR A CA 1
ATOM 2107 C C . THR A 1 260 ? 11.727 8.803 -10.420 1.00 97.62 260 THR A C 1
ATOM 2109 O O . THR A 1 260 ? 12.668 9.522 -10.079 1.00 97.62 260 THR A O 1
ATOM 2112 N N . CYS A 1 261 ? 11.584 7.579 -9.903 1.00 97.38 261 CYS A N 1
ATOM 2113 C CA . CYS A 1 261 ? 12.599 6.943 -9.057 1.00 97.38 261 CYS A CA 1
ATOM 2114 C C . CYS A 1 261 ? 13.894 6.672 -9.838 1.00 97.38 261 CYS A C 1
ATOM 2116 O O . CYS A 1 261 ? 14.979 6.947 -9.332 1.00 97.38 261 CYS A O 1
ATOM 2118 N N . MET A 1 262 ? 13.788 6.195 -11.081 1.00 95.88 262 MET A N 1
ATOM 2119 C CA . MET A 1 262 ? 14.940 5.924 -11.945 1.00 95.88 262 MET A CA 1
ATOM 2120 C C . MET A 1 262 ? 15.708 7.206 -12.265 1.00 95.88 262 MET A C 1
ATOM 2122 O O . MET A 1 262 ? 16.932 7.208 -12.194 1.00 95.88 262 MET A O 1
ATOM 2126 N N . LYS A 1 263 ? 15.003 8.306 -12.550 1.00 95.81 263 LYS A N 1
ATOM 2127 C CA . LYS A 1 263 ? 15.609 9.627 -12.747 1.00 95.81 263 LYS A CA 1
ATOM 2128 C C . LYS A 1 263 ? 16.446 10.047 -11.534 1.00 95.81 263 LYS A C 1
ATOM 2130 O O . LYS A 1 263 ? 17.606 10.399 -11.693 1.00 95.81 263 LYS A O 1
ATOM 2135 N N . ARG A 1 264 ? 15.888 9.947 -10.321 1.00 94.81 264 ARG A N 1
ATOM 2136 C CA . ARG A 1 264 ? 16.617 10.251 -9.074 1.00 94.81 264 ARG A CA 1
ATOM 2137 C C . ARG A 1 264 ? 17.841 9.358 -8.887 1.00 94.81 264 ARG A C 1
ATOM 2139 O O . ARG A 1 264 ? 18.879 9.821 -8.428 1.00 94.81 264 ARG A O 1
ATOM 2146 N N . TYR A 1 265 ? 17.734 8.082 -9.254 1.00 93.19 265 TYR A N 1
ATOM 2147 C CA . TYR A 1 265 ? 18.873 7.172 -9.202 1.00 93.19 265 TYR A CA 1
ATOM 2148 C C . TYR A 1 265 ? 19.951 7.526 -10.239 1.00 93.19 265 TYR A C 1
ATOM 2150 O O . TYR A 1 265 ? 21.133 7.498 -9.916 1.00 93.19 265 TYR A O 1
ATOM 2158 N N . ASN A 1 266 ? 19.568 7.927 -11.453 1.00 91.69 266 ASN A N 1
ATOM 2159 C CA . ASN A 1 266 ? 20.500 8.452 -12.449 1.00 91.69 266 ASN A CA 1
ATOM 2160 C C . ASN A 1 266 ? 21.226 9.710 -11.936 1.00 91.69 266 ASN A C 1
ATOM 2162 O O . ASN A 1 266 ? 22.449 9.750 -11.994 1.00 91.69 266 ASN A O 1
ATOM 2166 N N . GLU A 1 267 ? 20.506 10.677 -11.359 1.00 91.88 267 GLU A N 1
ATOM 2167 C CA . GLU A 1 267 ? 21.094 11.882 -10.748 1.00 91.88 267 GLU A CA 1
ATOM 2168 C C . GLU A 1 267 ? 22.093 11.528 -9.633 1.00 91.88 267 GLU A C 1
ATOM 2170 O O . GLU A 1 267 ? 23.199 12.069 -9.591 1.00 91.88 267 GLU A O 1
ATOM 2175 N N . TYR A 1 268 ? 21.739 10.567 -8.773 1.00 89.88 268 TYR A N 1
ATOM 2176 C CA . TYR A 1 268 ? 22.638 10.024 -7.754 1.00 89.88 268 TYR A CA 1
ATOM 2177 C C . TYR A 1 268 ? 23.929 9.458 -8.371 1.00 89.88 268 TYR A C 1
ATOM 2179 O O . TYR A 1 268 ? 25.018 9.774 -7.893 1.00 89.88 268 TYR A O 1
ATOM 2187 N N . LEU A 1 269 ? 23.829 8.666 -9.446 1.00 86.69 269 LEU A N 1
ATOM 2188 C CA . LEU A 1 269 ? 24.996 8.089 -10.119 1.00 86.69 269 LEU A CA 1
ATOM 2189 C C . LEU A 1 269 ? 25.899 9.152 -10.740 1.00 86.69 269 LEU A C 1
ATOM 2191 O O . LEU A 1 269 ? 27.115 9.048 -10.594 1.00 86.69 269 LEU A O 1
ATOM 2195 N N . CYS A 1 270 ? 25.319 10.171 -11.381 1.00 85.00 270 CYS A N 1
ATOM 2196 C CA . CYS A 1 270 ? 26.073 11.295 -11.933 1.00 85.00 270 CYS A CA 1
ATOM 2197 C C . CYS A 1 270 ? 26.939 11.946 -10.848 1.00 85.00 270 CYS A C 1
ATOM 2199 O O . CYS A 1 270 ? 28.151 12.051 -10.999 1.00 85.00 270 CYS A O 1
ATOM 2201 N N . ILE A 1 271 ? 26.339 12.287 -9.704 1.00 84.44 271 ILE A N 1
ATOM 2202 C CA . ILE A 1 271 ? 27.047 12.944 -8.597 1.00 84.44 271 ILE A CA 1
ATOM 2203 C C . ILE A 1 271 ? 28.127 12.024 -8.006 1.00 84.44 271 ILE A C 1
ATOM 2205 O O . ILE A 1 271 ? 29.270 12.443 -7.816 1.00 84.44 271 ILE A O 1
ATOM 2209 N N . HIS A 1 272 ? 27.797 10.762 -7.719 1.00 77.00 272 HIS A N 1
ATOM 2210 C CA . HIS A 1 272 ? 28.714 9.865 -7.012 1.00 77.00 272 HIS A CA 1
ATOM 2211 C C . HIS A 1 272 ? 29.900 9.411 -7.869 1.00 77.00 272 HIS A C 1
ATOM 2213 O O . HIS A 1 272 ? 31.025 9.339 -7.374 1.00 77.00 272 HIS A O 1
ATOM 2219 N N . MET A 1 273 ? 29.668 9.115 -9.149 1.00 70.06 273 MET A N 1
ATOM 2220 C CA . MET A 1 273 ? 30.700 8.599 -10.054 1.00 70.06 273 MET A CA 1
ATOM 2221 C C . MET A 1 273 ? 31.595 9.701 -10.626 1.00 70.06 273 MET A C 1
ATOM 2223 O O . MET A 1 273 ? 32.710 9.402 -11.068 1.00 70.06 273 MET A O 1
ATOM 2227 N N . ASP A 1 274 ? 31.149 10.957 -10.593 1.00 63.00 274 ASP A N 1
ATOM 2228 C CA . ASP A 1 274 ? 32.002 12.118 -10.859 1.00 63.00 274 ASP A CA 1
ATOM 2229 C C . ASP A 1 274 ? 32.861 12.469 -9.633 1.00 63.00 274 ASP A C 1
ATOM 2231 O O . ASP A 1 274 ? 34.022 12.837 -9.786 1.00 63.00 274 ASP A O 1
ATOM 2235 N N . THR A 1 275 ? 32.355 12.236 -8.415 1.00 59.19 275 THR A N 1
ATOM 2236 C CA . THR A 1 275 ? 33.106 12.464 -7.164 1.00 59.19 275 THR A CA 1
ATOM 2237 C C . THR A 1 275 ? 34.168 11.383 -6.910 1.00 59.19 275 THR A C 1
ATOM 2239 O O . THR A 1 275 ? 35.300 11.698 -6.552 1.00 59.19 275 THR A O 1
ATOM 2242 N N . MET A 1 276 ? 33.865 10.103 -7.168 1.00 55.03 276 MET A N 1
ATOM 2243 C CA . MET A 1 276 ? 34.839 9.002 -7.024 1.00 55.03 276 MET A CA 1
ATOM 2244 C C . MET A 1 276 ? 35.976 9.025 -8.059 1.00 55.03 276 MET A C 1
ATOM 2246 O O . MET A 1 276 ? 36.974 8.330 -7.884 1.00 55.03 276 MET A O 1
ATOM 2250 N N . ALA A 1 277 ? 35.869 9.833 -9.118 1.00 50.75 277 ALA A N 1
ATOM 2251 C CA . ALA A 1 277 ? 36.994 10.095 -10.015 1.00 50.75 277 ALA A CA 1
ATOM 2252 C C . ALA A 1 277 ? 38.076 10.987 -9.364 1.00 50.75 277 ALA A C 1
ATOM 2254 O O . ALA A 1 277 ? 39.203 11.013 -9.853 1.00 50.75 277 ALA A O 1
ATOM 2255 N N . CYS A 1 278 ? 37.752 11.676 -8.261 1.00 45.25 278 CYS A N 1
ATOM 2256 C CA . CYS A 1 278 ? 38.652 12.584 -7.545 1.00 45.25 278 CYS A CA 1
ATOM 2257 C C . CYS A 1 278 ? 39.258 11.985 -6.262 1.00 45.25 278 CYS A C 1
ATOM 2259 O O . CYS A 1 278 ? 40.295 12.467 -5.813 1.00 45.25 278 CYS A O 1
ATOM 2261 N N . GLU A 1 279 ? 38.669 10.933 -5.681 1.00 41.62 279 GLU A N 1
ATOM 2262 C CA . GLU A 1 279 ? 39.134 10.344 -4.417 1.00 41.62 279 GLU A CA 1
ATOM 2263 C C . GLU A 1 279 ? 39.369 8.832 -4.549 1.00 41.62 279 GLU A C 1
ATOM 2265 O O . GLU A 1 279 ? 38.454 8.009 -4.504 1.00 41.62 279 GLU A O 1
ATOM 2270 N N . THR A 1 280 ? 40.639 8.445 -4.686 1.00 44.31 280 THR A N 1
ATOM 2271 C CA . THR A 1 280 ? 41.085 7.063 -4.489 1.00 44.31 280 THR A CA 1
ATOM 2272 C C . THR A 1 280 ? 41.065 6.731 -3.000 1.00 44.31 280 THR A C 1
ATOM 2274 O O . THR A 1 280 ? 42.022 7.041 -2.292 1.00 44.31 280 THR A O 1
ATOM 2277 N N . GLY A 1 281 ? 40.022 6.064 -2.509 1.00 42.31 281 GLY A N 1
ATOM 2278 C CA . GLY A 1 281 ? 40.116 5.449 -1.187 1.00 42.31 281 GLY A CA 1
ATOM 2279 C C . GLY A 1 281 ? 38.803 5.093 -0.510 1.00 42.31 281 GLY A C 1
ATOM 2280 O O . GLY A 1 281 ? 38.093 5.966 -0.041 1.00 42.31 281 GLY A O 1
ATOM 2281 N N . ILE A 1 282 ? 38.600 3.780 -0.368 1.00 46.03 282 ILE A N 1
ATOM 2282 C CA . ILE A 1 282 ? 37.939 3.098 0.755 1.00 46.03 282 ILE A CA 1
ATOM 2283 C C . ILE A 1 282 ? 36.493 3.531 1.038 1.00 46.03 282 ILE A C 1
ATOM 2285 O O . ILE A 1 282 ? 36.253 4.532 1.698 1.00 46.03 282 ILE A O 1
ATOM 2289 N N . ASN A 1 283 ? 35.524 2.665 0.718 1.00 41.97 283 ASN A N 1
ATOM 2290 C CA . ASN A 1 283 ? 34.361 2.541 1.596 1.00 41.97 283 ASN A CA 1
ATOM 2291 C C . ASN A 1 283 ? 33.842 1.103 1.712 1.00 41.97 283 ASN A C 1
ATOM 2293 O O . ASN A 1 283 ? 33.629 0.382 0.739 1.00 41.97 283 ASN A O 1
ATOM 2297 N N . HIS A 1 284 ? 33.712 0.700 2.972 1.00 40.44 284 HIS A N 1
ATOM 2298 C CA . HIS A 1 284 ? 33.428 -0.632 3.476 1.00 40.44 284 HIS A CA 1
ATOM 2299 C C . HIS A 1 284 ? 31.990 -1.087 3.189 1.00 40.44 284 HIS A C 1
ATOM 2301 O O . HIS A 1 284 ? 31.053 -0.422 3.612 1.00 40.44 284 HIS A O 1
ATOM 2307 N N . GLY A 1 285 ? 31.836 -2.266 2.572 1.00 41.78 285 GLY A N 1
ATOM 2308 C CA . GLY A 1 285 ? 30.918 -3.368 2.934 1.00 41.78 285 GLY A CA 1
ATOM 2309 C C . GLY A 1 285 ? 29.416 -3.153 3.205 1.00 41.78 285 GLY A C 1
ATOM 2310 O O . GLY A 1 285 ? 28.724 -4.149 3.407 1.00 41.78 285 GLY A O 1
ATOM 2311 N N . LYS A 1 286 ? 28.871 -1.934 3.226 1.00 47.94 286 LYS A N 1
ATOM 2312 C CA . LYS A 1 286 ? 27.432 -1.679 3.377 1.00 47.94 286 LYS A CA 1
ATOM 2313 C C . LYS A 1 286 ? 26.815 -1.451 2.005 1.00 47.94 286 LYS A C 1
ATOM 2315 O O . LYS A 1 286 ? 27.210 -0.535 1.292 1.00 47.94 286 LYS A O 1
ATOM 2320 N N . VAL A 1 287 ? 25.829 -2.280 1.659 1.00 59.00 287 VAL A N 1
ATOM 2321 C CA . VAL A 1 287 ? 24.973 -2.065 0.486 1.00 59.00 287 VAL A CA 1
ATOM 2322 C C . VAL A 1 287 ? 24.369 -0.670 0.600 1.00 59.00 287 VAL A C 1
ATOM 2324 O O . VAL A 1 287 ? 23.677 -0.369 1.571 1.00 59.00 287 VAL A O 1
ATOM 2327 N N . ASN A 1 288 ? 24.656 0.187 -0.374 1.00 84.19 288 ASN A N 1
ATOM 2328 C CA . ASN A 1 288 ? 24.130 1.539 -0.3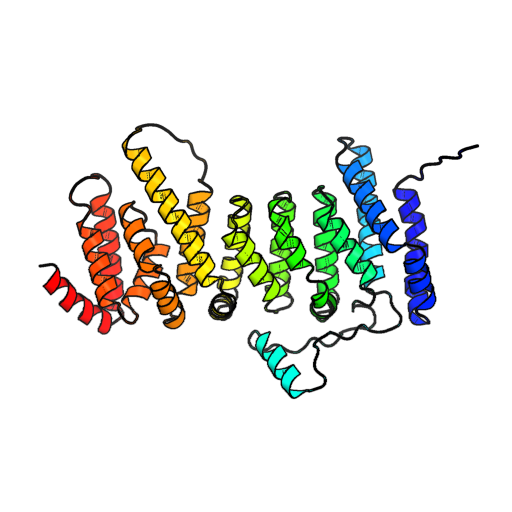97 1.00 84.19 288 ASN A CA 1
ATOM 2329 C C . ASN A 1 288 ? 22.615 1.492 -0.666 1.00 84.19 288 ASN A C 1
ATOM 2331 O O . ASN A 1 288 ? 22.180 0.927 -1.673 1.00 84.19 288 ASN A O 1
ATOM 2335 N N . THR A 1 289 ? 21.798 2.076 0.220 1.00 88.25 289 THR A N 1
ATOM 2336 C CA . THR A 1 289 ? 20.331 2.103 0.075 1.00 88.25 289 THR A CA 1
ATOM 2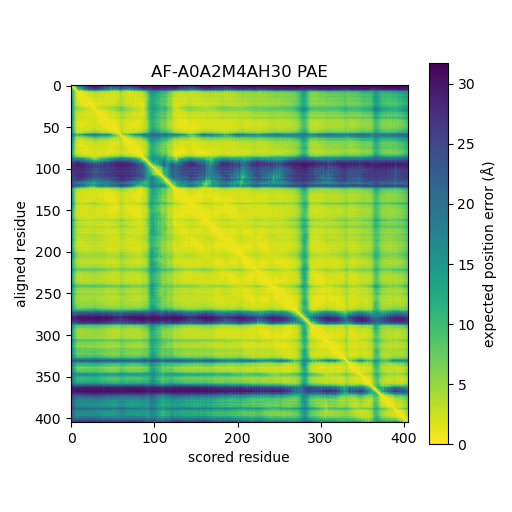337 C C . THR A 1 289 ? 19.908 2.704 -1.273 1.00 88.25 289 THR A C 1
ATOM 2339 O O . THR A 1 289 ? 18.958 2.210 -1.882 1.00 88.25 289 THR A O 1
ATOM 2342 N N . ALA A 1 290 ? 20.638 3.704 -1.789 1.00 88.56 290 ALA A N 1
ATOM 2343 C CA . ALA A 1 290 ? 20.383 4.317 -3.095 1.00 88.56 290 ALA A CA 1
ATOM 2344 C C . ALA A 1 290 ? 20.567 3.320 -4.247 1.00 88.56 290 ALA A C 1
ATOM 2346 O O . ALA A 1 290 ? 19.718 3.224 -5.131 1.00 88.56 290 ALA A O 1
ATOM 2347 N N . GLU A 1 291 ? 21.647 2.535 -4.214 1.00 88.94 291 GLU A N 1
ATOM 2348 C CA . GLU A 1 291 ? 21.917 1.493 -5.209 1.00 88.94 291 GLU A CA 1
ATOM 2349 C C . GLU A 1 291 ? 20.910 0.349 -5.118 1.00 88.94 291 GLU A C 1
ATOM 2351 O O . GLU A 1 291 ? 20.420 -0.121 -6.145 1.00 88.94 291 GLU A O 1
ATOM 2356 N N . SER A 1 292 ? 20.547 -0.073 -3.899 1.00 91.62 292 SER A N 1
ATOM 2357 C CA . SER A 1 292 ? 19.502 -1.083 -3.714 1.00 91.62 292 SER A CA 1
ATOM 2358 C C . SER A 1 292 ? 18.168 -0.603 -4.277 1.00 91.62 292 SER A C 1
ATOM 2360 O O . SER A 1 292 ? 17.476 -1.383 -4.929 1.00 91.62 292 SER A O 1
ATOM 2362 N N . LEU A 1 293 ? 17.790 0.652 -4.019 1.00 93.38 293 LEU A N 1
ATOM 2363 C CA . LEU A 1 293 ? 16.559 1.230 -4.544 1.00 93.38 293 LEU A CA 1
ATOM 2364 C C . LEU A 1 293 ? 16.616 1.303 -6.073 1.00 93.38 293 LEU A C 1
ATOM 2366 O O . LEU A 1 293 ? 15.694 0.840 -6.737 1.00 93.38 293 LEU A O 1
ATOM 2370 N N . GLY A 1 294 ? 17.719 1.807 -6.627 1.00 93.75 294 GLY A N 1
ATOM 2371 C CA . GLY A 1 294 ? 17.949 1.897 -8.065 1.00 93.75 294 GLY A CA 1
ATOM 2372 C C . GLY A 1 294 ? 17.845 0.553 -8.782 1.00 93.75 294 GLY A C 1
ATOM 2373 O O . GLY A 1 294 ? 17.146 0.440 -9.788 1.00 93.75 294 GLY A O 1
ATOM 2374 N N . ARG A 1 295 ? 18.463 -0.497 -8.227 1.00 92.75 295 ARG A N 1
ATOM 2375 C CA . ARG A 1 295 ? 18.371 -1.860 -8.769 1.00 92.75 295 ARG A CA 1
ATOM 2376 C C . ARG A 1 295 ? 16.934 -2.378 -8.779 1.00 92.75 295 ARG A C 1
ATOM 2378 O O . ARG A 1 295 ? 16.502 -2.921 -9.791 1.00 92.75 295 ARG A O 1
ATOM 2385 N N . LEU A 1 296 ? 16.199 -2.193 -7.683 1.00 96.06 296 LEU A N 1
ATOM 2386 C CA . LEU A 1 296 ? 14.797 -2.606 -7.597 1.00 96.06 296 LEU A CA 1
ATOM 2387 C C . LEU A 1 296 ? 13.933 -1.847 -8.615 1.00 96.06 296 LEU A C 1
ATOM 2389 O O . LEU A 1 296 ? 13.130 -2.455 -9.313 1.00 96.06 296 LEU A O 1
ATOM 2393 N N . VAL A 1 297 ? 14.137 -0.535 -8.766 1.00 96.94 297 VAL A N 1
ATOM 2394 C CA . VAL A 1 297 ? 13.428 0.273 -9.773 1.00 96.94 297 VAL A CA 1
ATOM 2395 C C . VAL A 1 297 ? 13.659 -0.271 -11.184 1.00 96.94 297 VAL A C 1
ATOM 2397 O O . VAL A 1 297 ? 12.696 -0.448 -11.928 1.00 96.94 297 VAL A O 1
ATOM 2400 N N . LEU A 1 298 ? 14.913 -0.563 -11.551 1.00 95.81 298 LEU A N 1
ATOM 2401 C CA . LEU A 1 298 ? 15.240 -1.137 -12.861 1.00 95.81 298 LEU A CA 1
ATOM 2402 C C . LEU A 1 298 ? 14.610 -2.518 -13.053 1.00 95.81 298 LEU A C 1
ATOM 2404 O O . LEU A 1 298 ? 14.116 -2.822 -14.136 1.00 95.81 298 LEU A O 1
ATOM 2408 N N . GLU A 1 299 ? 14.592 -3.342 -12.009 1.00 95.69 299 GLU A N 1
ATOM 2409 C CA . GLU A 1 299 ? 13.951 -4.650 -12.051 1.00 95.69 299 GLU A CA 1
ATOM 2410 C C . GLU A 1 299 ? 12.448 -4.537 -12.331 1.00 95.69 299 GLU A C 1
ATOM 2412 O O . GLU A 1 299 ? 11.939 -5.154 -13.267 1.00 95.69 299 GLU A O 1
ATOM 2417 N N . GLY A 1 300 ? 11.747 -3.701 -11.564 1.00 97.12 300 GLY A N 1
ATOM 2418 C CA . GLY A 1 300 ? 10.314 -3.501 -11.730 1.00 97.12 300 GLY A CA 1
ATOM 2419 C C . GLY A 1 300 ? 9.949 -2.848 -13.063 1.00 97.12 300 GLY A C 1
ATOM 2420 O O . GLY A 1 300 ? 8.979 -3.264 -13.692 1.00 97.12 300 GLY A O 1
ATOM 2421 N N . LEU A 1 301 ? 10.754 -1.897 -13.552 1.00 97.75 301 LEU A N 1
ATOM 2422 C CA . LEU A 1 301 ? 10.611 -1.358 -14.910 1.00 97.75 301 LEU A CA 1
ATOM 2423 C C . LEU A 1 301 ? 10.814 -2.446 -15.969 1.00 97.75 301 LEU A C 1
ATOM 2425 O O . LEU A 1 301 ? 10.043 -2.518 -16.919 1.00 97.75 301 LEU A O 1
ATOM 2429 N N . GLY A 1 302 ? 11.798 -3.329 -15.794 1.00 95.69 302 GLY A N 1
ATOM 2430 C CA . GLY A 1 302 ? 12.001 -4.472 -16.681 1.00 95.69 302 GLY A CA 1
ATOM 2431 C C . GLY A 1 302 ? 10.761 -5.366 -16.785 1.00 95.69 302 GLY A C 1
ATOM 2432 O O . GLY A 1 302 ? 10.421 -5.791 -17.884 1.00 95.69 302 GLY A O 1
ATOM 2433 N N . ILE A 1 303 ? 10.057 -5.603 -15.671 1.00 96.31 303 ILE A N 1
ATOM 2434 C CA . ILE A 1 303 ? 8.799 -6.370 -15.662 1.00 96.31 303 ILE A CA 1
ATOM 2435 C C . ILE A 1 303 ? 7.672 -5.579 -16.340 1.00 96.31 303 ILE A C 1
ATOM 2437 O O . ILE A 1 303 ? 7.001 -6.108 -17.219 1.00 96.31 303 ILE A O 1
ATOM 2441 N N . LEU A 1 304 ? 7.492 -4.303 -15.981 1.00 97.56 304 LEU A N 1
ATOM 2442 C CA . LEU A 1 304 ? 6.415 -3.453 -16.507 1.00 97.56 304 LEU A CA 1
ATOM 2443 C C . LEU A 1 304 ? 6.482 -3.236 -18.020 1.00 97.56 304 LEU A C 1
ATOM 2445 O O . LEU A 1 304 ? 5.448 -3.040 -18.659 1.00 97.56 304 LEU A O 1
ATOM 2449 N N . LEU A 1 305 ? 7.684 -3.211 -18.590 1.00 96.88 305 LEU A N 1
ATOM 2450 C CA . LEU A 1 305 ? 7.876 -2.997 -20.022 1.00 96.88 305 LEU A CA 1
ATOM 2451 C C . LEU A 1 305 ? 7.800 -4.290 -20.832 1.00 96.88 305 LEU A C 1
ATOM 2453 O O . LEU A 1 305 ? 7.498 -4.223 -22.022 1.00 96.88 305 LEU A O 1
ATOM 2457 N N . SER A 1 306 ? 8.049 -5.445 -20.208 1.00 93.69 306 SER A N 1
ATOM 2458 C CA . SER A 1 306 ? 8.198 -6.709 -20.926 1.00 93.69 306 SER A CA 1
ATOM 2459 C C . SER A 1 306 ? 6.944 -7.067 -21.722 1.00 93.69 306 SER A C 1
ATOM 2461 O O . SER A 1 306 ? 5.867 -7.251 -21.157 1.00 93.69 306 SER A O 1
ATOM 2463 N N . GLY A 1 307 ? 7.068 -7.118 -23.052 1.00 90.31 307 GLY A N 1
ATOM 2464 C CA . GLY A 1 307 ? 5.954 -7.428 -23.954 1.00 90.31 307 GLY A CA 1
ATOM 2465 C C . GLY A 1 307 ? 4.869 -6.345 -24.052 1.00 90.31 307 GLY A C 1
ATOM 2466 O O . GLY A 1 307 ? 3.895 -6.531 -24.783 1.00 90.31 307 GLY A O 1
ATOM 2467 N N . SER A 1 308 ? 5.020 -5.198 -23.377 1.00 94.69 308 SER A N 1
ATOM 2468 C CA . SER A 1 308 ? 4.020 -4.125 -23.347 1.00 94.69 308 SER A CA 1
ATOM 2469 C C . SER A 1 308 ? 4.456 -2.923 -24.182 1.00 94.69 308 SER A C 1
ATOM 2471 O O . SER A 1 308 ? 5.165 -2.017 -23.728 1.00 94.69 308 SER A O 1
ATOM 2473 N N . SER A 1 309 ? 3.983 -2.877 -25.432 1.00 93.88 309 SER A N 1
ATOM 2474 C CA . SER A 1 309 ? 4.242 -1.742 -26.332 1.00 93.88 309 SER A CA 1
ATOM 2475 C C . SER A 1 309 ? 3.651 -0.425 -25.812 1.00 93.88 309 SER A C 1
ATOM 2477 O O . SER A 1 309 ? 4.276 0.624 -25.970 1.00 93.88 309 SER A O 1
ATOM 2479 N N . THR A 1 310 ? 2.506 -0.481 -25.123 1.00 96.31 310 THR A N 1
ATOM 2480 C CA . THR A 1 310 ? 1.863 0.678 -24.490 1.00 96.31 310 THR A CA 1
ATOM 2481 C C . THR A 1 310 ? 2.708 1.231 -23.345 1.00 96.31 310 THR A C 1
ATOM 2483 O O . THR A 1 310 ? 3.019 2.422 -23.345 1.00 96.31 310 THR A O 1
ATOM 2486 N N . ASN A 1 311 ? 3.140 0.383 -22.401 1.00 97.44 311 ASN A N 1
ATOM 2487 C CA . ASN A 1 311 ? 3.987 0.833 -21.290 1.00 97.44 311 ASN A CA 1
ATOM 2488 C C . ASN A 1 311 ? 5.327 1.364 -21.805 1.00 97.44 311 ASN A C 1
ATOM 2490 O O . ASN A 1 311 ? 5.814 2.387 -21.330 1.00 97.44 311 ASN A O 1
ATOM 2494 N N . THR A 1 312 ? 5.888 0.725 -22.833 1.00 97.06 312 THR A N 1
ATOM 2495 C CA . THR A 1 312 ? 7.129 1.175 -23.471 1.00 97.06 312 THR A CA 1
ATOM 2496 C C . THR A 1 312 ? 6.975 2.543 -24.135 1.00 97.06 312 THR A C 1
ATOM 2498 O O . THR A 1 312 ? 7.861 3.388 -24.004 1.00 97.06 312 THR A O 1
ATOM 2501 N N . ALA A 1 313 ? 5.849 2.812 -24.799 1.00 96.19 313 ALA A N 1
ATOM 2502 C CA . ALA A 1 313 ? 5.568 4.130 -25.361 1.00 96.19 313 ALA A CA 1
ATOM 2503 C C . ALA A 1 313 ? 5.461 5.207 -24.267 1.00 96.19 313 ALA A C 1
ATOM 2505 O O . ALA A 1 313 ? 6.079 6.262 -24.395 1.00 96.19 313 ALA A O 1
ATOM 2506 N N . ILE A 1 314 ? 4.749 4.927 -23.168 1.00 97.06 314 ILE A N 1
ATOM 2507 C CA . ILE A 1 314 ? 4.657 5.837 -22.011 1.00 97.06 314 ILE A CA 1
ATOM 2508 C C . ILE A 1 314 ? 6.050 6.100 -21.431 1.00 97.06 314 ILE A C 1
ATOM 2510 O O . ILE A 1 314 ? 6.438 7.251 -21.242 1.00 97.06 314 ILE A O 1
ATOM 2514 N N . PHE A 1 315 ? 6.847 5.047 -21.245 1.00 97.88 315 PHE A N 1
ATOM 2515 C CA . PHE A 1 315 ? 8.214 5.154 -20.752 1.00 97.88 315 PHE A CA 1
ATOM 2516 C C . PHE A 1 315 ? 9.093 6.060 -21.622 1.00 97.88 315 PHE A C 1
ATOM 2518 O O . PHE A 1 315 ? 9.790 6.930 -21.095 1.00 97.88 315 PHE A O 1
ATOM 2525 N N . LYS A 1 316 ? 9.023 5.913 -22.953 1.00 95.88 316 LYS A N 1
ATOM 2526 C CA . LYS A 1 316 ? 9.722 6.793 -23.904 1.00 95.88 316 LYS A CA 1
ATOM 2527 C C . LYS A 1 316 ? 9.209 8.236 -23.830 1.00 95.88 316 LYS A C 1
ATOM 2529 O O . LYS A 1 316 ? 10.019 9.159 -23.781 1.00 95.88 316 LYS A O 1
ATOM 2534 N N . ASN A 1 317 ? 7.894 8.440 -23.755 1.00 95.25 317 ASN A N 1
ATOM 2535 C CA . ASN A 1 317 ? 7.279 9.771 -23.671 1.00 95.25 317 ASN A CA 1
ATOM 2536 C C . ASN A 1 317 ? 7.667 10.522 -22.388 1.00 95.25 317 ASN A C 1
ATOM 2538 O O . ASN A 1 317 ? 7.842 11.738 -22.413 1.00 95.25 317 ASN A O 1
ATOM 2542 N N . CYS A 1 318 ? 7.879 9.803 -21.285 1.00 95.56 318 CYS A N 1
ATOM 2543 C CA . CYS A 1 318 ? 8.410 10.358 -20.039 1.00 95.56 318 CYS A CA 1
ATOM 2544 C C . CYS A 1 318 ? 9.939 10.567 -20.054 1.00 95.56 318 CYS A C 1
ATOM 2546 O O . CYS A 1 318 ? 10.510 10.975 -19.044 1.00 95.56 318 CYS A O 1
ATOM 2548 N N . GLY A 1 319 ? 10.623 10.280 -21.168 1.00 94.62 319 GLY A N 1
ATOM 2549 C CA . GLY A 1 319 ? 12.075 10.411 -21.304 1.00 94.62 319 GLY A CA 1
ATOM 2550 C C . GLY A 1 319 ? 12.882 9.285 -20.655 1.00 94.62 319 GLY A C 1
ATOM 2551 O O . GLY A 1 319 ? 14.095 9.423 -20.507 1.00 94.62 319 GLY A O 1
ATOM 2552 N N . GLY A 1 320 ? 12.247 8.168 -20.286 1.00 95.38 320 GLY A N 1
ATOM 2553 C CA . GLY A 1 320 ? 12.887 7.057 -19.583 1.00 95.38 320 GLY A CA 1
ATOM 2554 C C . GLY A 1 320 ? 14.090 6.469 -20.326 1.00 95.38 320 GLY A C 1
ATOM 2555 O O . GLY A 1 320 ? 15.112 6.166 -19.714 1.00 95.38 320 GLY A O 1
ATOM 2556 N N . ASN A 1 321 ? 14.015 6.373 -21.655 1.00 93.62 321 ASN A N 1
ATOM 2557 C CA . ASN A 1 321 ? 15.106 5.851 -22.479 1.00 93.62 321 ASN A CA 1
ATOM 2558 C C . ASN A 1 321 ? 16.379 6.709 -22.392 1.00 93.62 321 ASN A C 1
ATOM 2560 O O . ASN A 1 321 ? 17.477 6.160 -22.373 1.00 93.62 321 ASN A O 1
ATOM 2564 N N . LYS A 1 322 ? 16.252 8.036 -22.256 1.00 92.19 322 LYS A N 1
ATOM 2565 C CA . LYS A 1 322 ? 17.403 8.940 -22.082 1.00 92.19 322 LYS A CA 1
ATOM 2566 C C . LYS A 1 322 ? 18.180 8.601 -20.811 1.00 92.19 322 LYS A C 1
ATOM 2568 O O . LYS A 1 322 ? 19.392 8.418 -20.880 1.00 92.19 322 LYS A O 1
ATOM 2573 N N . TYR A 1 323 ? 17.472 8.422 -19.694 1.00 92.50 323 TYR A N 1
ATOM 2574 C CA . TYR A 1 323 ? 18.088 8.059 -18.417 1.00 92.50 323 TYR A CA 1
ATOM 2575 C C . TYR A 1 323 ? 18.780 6.695 -18.481 1.00 92.50 323 TYR A C 1
ATOM 2577 O O . TYR A 1 323 ? 19.886 6.562 -17.969 1.00 92.50 323 TYR A O 1
ATOM 2585 N N . ILE A 1 324 ? 18.193 5.701 -19.161 1.00 91.75 324 ILE A N 1
ATOM 2586 C CA . ILE A 1 324 ? 18.840 4.394 -19.367 1.00 91.75 324 ILE A CA 1
ATOM 2587 C C . ILE A 1 324 ? 20.196 4.563 -20.059 1.00 91.75 324 ILE A C 1
ATOM 2589 O O . ILE A 1 324 ? 21.212 4.109 -19.535 1.00 91.75 324 ILE A O 1
ATOM 2593 N N . TYR A 1 325 ? 20.242 5.259 -21.197 1.00 87.62 325 TYR A N 1
ATOM 2594 C CA . TYR A 1 325 ? 21.494 5.438 -21.937 1.00 87.62 325 TYR A CA 1
ATOM 2595 C C . TYR A 1 325 ? 22.522 6.295 -21.187 1.00 87.62 325 TYR A C 1
ATOM 2597 O O . TYR A 1 325 ? 23.721 6.032 -21.280 1.00 87.62 325 TYR A O 1
ATOM 2605 N N . GLU A 1 326 ? 22.079 7.277 -20.401 1.00 86.25 326 GLU A N 1
ATOM 2606 C CA . GLU A 1 326 ? 22.963 8.034 -19.511 1.00 86.25 326 GLU A CA 1
ATOM 2607 C C . GLU A 1 326 ? 23.554 7.156 -18.407 1.00 86.25 326 GLU A C 1
ATOM 2609 O O . GLU A 1 326 ? 24.761 7.197 -18.184 1.00 86.25 326 GLU A O 1
ATOM 2614 N N . MET A 1 327 ? 22.749 6.302 -17.771 1.00 86.56 327 MET A N 1
ATOM 2615 C CA . MET A 1 327 ? 23.222 5.371 -16.740 1.00 86.56 327 MET A CA 1
ATOM 2616 C C . MET A 1 327 ? 24.240 4.355 -17.278 1.00 86.56 327 MET A C 1
ATOM 2618 O O . MET A 1 327 ? 25.183 3.994 -16.572 1.00 86.56 327 MET A O 1
ATOM 2622 N N . MET A 1 328 ? 24.110 3.937 -18.542 1.00 81.25 328 MET A N 1
ATOM 2623 C CA . MET A 1 328 ? 25.063 3.027 -19.197 1.00 81.25 328 MET A CA 1
ATOM 2624 C C . MET A 1 328 ? 26.482 3.615 -19.321 1.00 81.25 328 MET A C 1
ATOM 2626 O O . MET A 1 328 ? 27.442 2.858 -19.490 1.00 81.25 328 MET A O 1
ATOM 2630 N N . LYS A 1 329 ? 26.654 4.941 -19.192 1.00 74.75 329 LYS A N 1
ATOM 2631 C CA . LYS A 1 329 ? 27.979 5.593 -19.132 1.00 74.75 329 LYS A CA 1
ATOM 2632 C C . LYS A 1 329 ? 28.743 5.228 -17.857 1.00 74.75 329 LYS A C 1
ATOM 2634 O O . LYS A 1 329 ? 29.966 5.149 -17.873 1.00 74.75 329 LYS A O 1
ATOM 2639 N N . TYR A 1 330 ? 28.030 4.951 -16.768 1.00 71.56 330 TYR A N 1
ATOM 2640 C CA . TYR A 1 330 ? 28.598 4.695 -15.443 1.00 71.56 330 TYR A CA 1
ATOM 2641 C C . TYR A 1 330 ? 28.816 3.199 -15.156 1.00 71.56 330 TYR A C 1
ATOM 2643 O O . TYR A 1 330 ? 28.810 2.779 -14.006 1.00 71.56 330 TYR A O 1
ATOM 2651 N N . ASN A 1 331 ? 29.001 2.373 -16.194 1.00 61.81 331 ASN A N 1
ATOM 2652 C CA . ASN A 1 331 ? 29.187 0.916 -16.099 1.00 61.81 331 ASN A CA 1
ATOM 2653 C C . ASN A 1 331 ? 28.007 0.132 -15.481 1.00 61.81 331 ASN A C 1
ATOM 2655 O O . ASN A 1 331 ? 28.162 -1.045 -15.153 1.00 61.81 331 ASN A O 1
ATOM 2659 N N . HIS A 1 332 ? 26.810 0.717 -15.395 1.00 65.50 332 HIS A N 1
ATOM 2660 C CA . HIS A 1 332 ? 25.602 0.027 -14.930 1.00 65.50 332 HIS A CA 1
ATOM 2661 C C . HIS A 1 332 ? 24.951 -0.823 -16.036 1.00 65.50 332 HIS A C 1
ATOM 2663 O O . HIS A 1 332 ? 23.833 -0.569 -16.466 1.00 65.50 332 HIS A O 1
ATOM 2669 N N . TYR A 1 333 ? 25.641 -1.872 -16.493 1.00 70.50 333 TYR A N 1
ATOM 2670 C CA . TYR A 1 333 ? 25.107 -2.859 -17.448 1.00 70.50 333 TYR A CA 1
ATOM 2671 C C . TYR A 1 333 ? 24.431 -4.017 -16.714 1.00 70.50 333 TYR A C 1
ATOM 2673 O O . TYR A 1 333 ? 24.808 -5.179 -16.876 1.00 70.50 333 TYR A O 1
ATOM 2681 N N . SER A 1 334 ? 23.468 -3.704 -15.847 1.00 77.75 334 SER A N 1
ATOM 2682 C CA . SER A 1 334 ? 22.756 -4.751 -15.121 1.00 77.75 334 SER A CA 1
ATOM 2683 C C . SER A 1 334 ? 21.863 -5.558 -16.084 1.00 77.75 334 SER A C 1
ATOM 2685 O O . SER A 1 334 ? 21.372 -5.006 -17.078 1.00 77.75 334 SER A O 1
ATOM 2687 N N . PRO A 1 335 ? 21.620 -6.855 -15.820 1.00 81.00 335 PRO A N 1
ATOM 2688 C CA . PRO A 1 335 ? 20.693 -7.657 -16.619 1.00 81.00 335 PRO A CA 1
ATOM 2689 C C . PRO A 1 335 ? 19.307 -7.011 -16.751 1.00 81.00 335 PRO A C 1
ATOM 2691 O O . PRO A 1 335 ? 18.669 -7.110 -17.796 1.00 81.00 335 PRO A O 1
ATOM 2694 N N . GLU A 1 336 ? 18.847 -6.318 -15.709 1.00 85.50 336 GLU A N 1
ATOM 2695 C CA . GLU A 1 336 ? 17.575 -5.595 -15.682 1.00 85.50 336 GLU A CA 1
ATOM 2696 C C . GLU A 1 336 ? 17.567 -4.420 -16.670 1.00 85.50 336 GLU A C 1
ATOM 2698 O O . GLU A 1 336 ? 16.605 -4.246 -17.416 1.00 85.50 336 GLU A O 1
ATOM 2703 N N . MET A 1 337 ? 18.665 -3.663 -16.760 1.00 87.62 337 MET A N 1
ATOM 2704 C CA . MET A 1 337 ? 18.792 -2.578 -17.735 1.00 87.62 337 MET A CA 1
ATOM 2705 C C . MET A 1 337 ? 18.790 -3.099 -19.177 1.00 87.62 337 MET A C 1
ATOM 2707 O O . MET A 1 337 ? 18.130 -2.522 -20.041 1.00 87.62 337 MET A O 1
ATOM 2711 N N . LEU A 1 338 ? 19.464 -4.221 -19.445 1.00 86.38 338 LEU A N 1
ATOM 2712 C CA . LEU A 1 338 ? 19.444 -4.847 -20.771 1.00 86.38 338 LEU A CA 1
ATOM 2713 C C . LEU A 1 338 ? 18.040 -5.340 -21.157 1.00 86.38 338 LEU A C 1
ATOM 2715 O O . LEU A 1 338 ? 17.641 -5.191 -22.312 1.00 86.38 338 LEU A O 1
ATOM 2719 N N . LYS A 1 339 ? 17.252 -5.857 -20.204 1.00 88.56 339 LYS A N 1
ATOM 2720 C CA . LYS A 1 339 ? 15.835 -6.185 -20.444 1.00 88.56 339 LYS A CA 1
ATOM 2721 C C . LYS A 1 339 ? 15.042 -4.953 -20.884 1.00 88.56 339 LYS A C 1
ATOM 2723 O O . LYS A 1 339 ? 14.336 -5.030 -21.882 1.00 88.56 339 LYS A O 1
ATOM 2728 N N . ILE A 1 340 ? 15.221 -3.809 -20.221 1.00 93.88 340 ILE A N 1
ATOM 2729 C CA . ILE A 1 340 ? 14.570 -2.549 -20.622 1.00 93.88 340 ILE A CA 1
ATOM 2730 C C . ILE A 1 340 ? 14.978 -2.153 -22.048 1.00 93.88 340 ILE A C 1
ATOM 2732 O O . ILE A 1 340 ? 14.120 -1.872 -22.883 1.00 93.88 340 ILE A O 1
ATOM 2736 N N . VAL A 1 341 ? 16.278 -2.175 -22.364 1.00 91.88 341 VAL A N 1
ATOM 2737 C CA . VAL A 1 341 ? 16.779 -1.830 -23.707 1.00 91.88 341 VAL A CA 1
ATOM 2738 C C . VAL A 1 341 ? 16.202 -2.756 -24.785 1.00 91.88 341 VAL A C 1
ATOM 2740 O O . VAL A 1 341 ? 15.912 -2.296 -25.892 1.00 91.88 341 VAL A O 1
ATOM 2743 N N . ARG A 1 342 ? 15.978 -4.039 -24.473 1.00 90.69 342 ARG A N 1
ATOM 2744 C CA . ARG A 1 342 ? 15.370 -5.005 -25.405 1.00 90.69 342 ARG A CA 1
ATOM 2745 C C . ARG A 1 342 ? 13.975 -4.564 -25.817 1.00 90.69 342 ARG A C 1
ATOM 2747 O O . ARG A 1 342 ? 13.663 -4.557 -27.009 1.00 90.69 342 ARG A O 1
ATOM 2754 N N . GLU A 1 343 ? 13.165 -4.157 -24.847 1.00 92.69 343 GLU A N 1
ATOM 2755 C CA . GLU A 1 343 ? 11.805 -3.673 -25.091 1.00 92.69 343 GLU A CA 1
ATOM 2756 C C . GLU A 1 343 ? 11.813 -2.350 -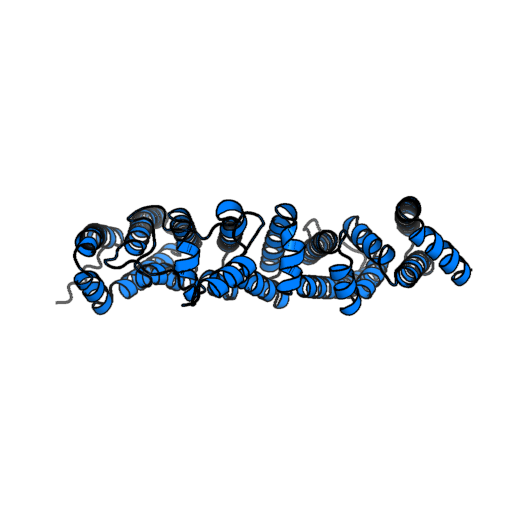25.879 1.00 92.69 343 GLU A C 1
ATOM 2758 O O . GLU A 1 343 ? 11.026 -2.166 -26.814 1.00 92.69 343 GLU A O 1
ATOM 2763 N N . LEU A 1 344 ? 12.768 -1.448 -25.609 1.00 93.12 344 LEU A N 1
ATOM 2764 C CA . LEU A 1 344 ? 12.919 -0.200 -26.374 1.00 93.12 344 LEU A CA 1
ATOM 2765 C C . LEU A 1 344 ? 13.214 -0.456 -27.860 1.00 93.12 344 LEU A C 1
ATOM 2767 O O . LEU A 1 344 ? 12.569 0.142 -28.724 1.00 93.12 344 LEU A O 1
ATOM 2771 N N . ILE A 1 345 ? 14.142 -1.370 -28.158 1.00 91.56 345 ILE A N 1
ATOM 2772 C CA . ILE A 1 345 ? 14.530 -1.732 -29.532 1.00 91.56 345 ILE A CA 1
ATOM 2773 C C . ILE A 1 345 ? 13.402 -2.479 -30.259 1.00 91.56 345 ILE A C 1
ATOM 2775 O O . ILE A 1 345 ? 13.218 -2.316 -31.468 1.00 91.56 345 ILE A O 1
ATOM 2779 N N . SER A 1 346 ? 12.638 -3.298 -29.537 1.00 88.56 346 SER A N 1
ATOM 2780 C CA . SER A 1 346 ? 11.586 -4.141 -30.122 1.00 88.56 346 SER A CA 1
ATOM 2781 C C . SER A 1 346 ? 10.317 -3.359 -30.494 1.00 88.56 346 SER A C 1
ATOM 2783 O O . SER A 1 346 ? 9.502 -3.827 -31.295 1.00 88.56 346 SER A O 1
ATOM 2785 N N . THR A 1 347 ? 10.156 -2.146 -29.964 1.00 88.38 347 THR A N 1
ATOM 2786 C CA . THR A 1 347 ? 8.979 -1.289 -30.162 1.00 88.38 347 THR A CA 1
ATOM 2787 C C . THR A 1 347 ? 9.170 -0.243 -31.272 1.00 88.38 347 THR A C 1
ATOM 2789 O O . THR A 1 347 ? 10.186 -0.184 -31.969 1.00 88.38 347 THR A O 1
ATOM 2792 N N . VAL A 1 348 ? 8.139 0.571 -31.522 1.00 84.81 348 VAL A N 1
ATOM 2793 C CA . VAL A 1 348 ? 8.211 1.680 -32.491 1.00 84.81 348 VAL A CA 1
ATOM 2794 C C . VAL A 1 348 ? 9.288 2.683 -32.054 1.00 84.81 348 VAL A C 1
ATOM 2796 O O . VAL A 1 348 ? 9.444 2.956 -30.864 1.00 84.81 348 VAL A O 1
ATOM 2799 N N . GLY A 1 349 ? 10.067 3.191 -33.014 1.00 85.06 349 GLY A N 1
ATOM 2800 C CA . GLY A 1 349 ? 11.235 4.040 -32.741 1.00 85.06 349 GLY A CA 1
ATOM 2801 C C . GLY A 1 349 ? 12.492 3.278 -32.301 1.00 85.06 349 GLY A C 1
ATOM 2802 O O . GLY A 1 349 ? 13.500 3.903 -32.003 1.00 85.06 349 GLY A O 1
ATOM 2803 N N . GLY A 1 350 ? 12.474 1.939 -32.297 1.00 86.94 350 GLY A N 1
ATOM 2804 C CA . GLY A 1 350 ? 13.622 1.124 -31.881 1.00 86.94 350 GLY A CA 1
ATOM 2805 C C . GLY A 1 350 ? 14.909 1.319 -32.699 1.00 86.94 350 GLY A C 1
ATOM 2806 O O . GLY A 1 350 ? 15.983 0.945 -32.235 1.00 86.94 350 GLY A O 1
ATOM 2807 N N . GLU A 1 351 ? 14.825 1.921 -33.892 1.00 89.25 351 GLU A N 1
ATOM 2808 C CA . GLU A 1 351 ? 15.987 2.320 -34.703 1.00 89.25 351 GLU A CA 1
ATOM 2809 C C . GLU A 1 351 ? 16.845 3.372 -33.975 1.00 89.25 351 GLU A C 1
ATOM 2811 O O . GLU A 1 351 ? 18.061 3.205 -33.869 1.00 89.25 351 GLU A O 1
ATOM 2816 N N . ASP A 1 352 ? 16.214 4.392 -33.386 1.00 90.19 352 ASP A N 1
ATOM 2817 C CA . ASP A 1 352 ? 16.899 5.454 -32.639 1.00 90.19 352 ASP A CA 1
ATOM 2818 C C . ASP A 1 352 ? 17.498 4.924 -31.331 1.00 90.19 352 ASP A C 1
ATOM 2820 O O . ASP A 1 352 ? 18.625 5.253 -30.963 1.00 90.19 352 ASP A O 1
ATOM 2824 N N . ASP A 1 353 ? 16.760 4.056 -30.640 1.00 90.81 353 ASP A N 1
ATOM 2825 C CA . ASP A 1 353 ? 17.203 3.396 -29.411 1.00 90.81 353 ASP A CA 1
ATOM 2826 C C . ASP A 1 353 ? 18.407 2.466 -29.675 1.00 90.81 353 ASP A C 1
ATOM 2828 O O . ASP A 1 353 ? 19.374 2.440 -28.907 1.00 90.81 353 ASP A O 1
ATOM 2832 N N . MET A 1 354 ? 18.418 1.757 -30.809 1.00 89.50 354 MET A N 1
ATOM 2833 C CA . MET A 1 354 ? 19.566 0.954 -31.241 1.00 89.50 354 MET A CA 1
ATOM 2834 C C . MET A 1 354 ? 20.776 1.821 -31.612 1.00 89.50 354 MET A C 1
ATOM 2836 O O . MET A 1 354 ? 21.906 1.492 -31.242 1.00 89.50 354 MET A O 1
ATOM 2840 N N . LEU A 1 355 ? 20.558 2.942 -32.308 1.00 88.75 355 LEU A N 1
ATOM 2841 C CA . LEU A 1 355 ? 21.607 3.920 -32.604 1.00 88.75 355 LEU A CA 1
ATOM 2842 C C . LEU A 1 355 ? 22.216 4.483 -31.315 1.00 88.75 355 LEU A C 1
ATOM 2844 O O . LEU A 1 355 ? 23.439 4.548 -31.191 1.00 88.75 355 LEU A O 1
ATOM 2848 N N . ASN A 1 356 ? 21.384 4.841 -30.337 1.00 87.62 356 ASN A N 1
ATOM 2849 C CA . ASN A 1 356 ? 21.837 5.337 -29.041 1.00 87.62 356 ASN A CA 1
ATOM 2850 C C . ASN A 1 356 ? 22.633 4.279 -28.270 1.00 87.62 356 ASN A C 1
ATOM 2852 O O . ASN A 1 356 ? 23.702 4.608 -27.753 1.00 87.62 356 ASN A O 1
ATOM 2856 N N . LEU A 1 357 ? 22.187 3.019 -28.251 1.00 86.44 357 LEU A N 1
ATOM 2857 C CA . LEU A 1 357 ? 22.928 1.913 -27.638 1.00 86.44 357 LEU A CA 1
ATOM 2858 C C . LEU A 1 357 ? 24.341 1.778 -28.231 1.00 86.44 357 LEU A C 1
ATOM 2860 O O . LEU A 1 357 ? 25.329 1.727 -27.496 1.00 86.44 357 LEU A O 1
ATOM 2864 N N . LEU A 1 358 ? 24.450 1.763 -29.563 1.00 84.19 358 LEU A N 1
ATOM 2865 C CA . LEU A 1 358 ? 25.734 1.616 -30.253 1.00 84.19 358 LEU A CA 1
ATOM 2866 C C . LEU A 1 358 ? 26.642 2.843 -30.082 1.00 84.19 358 LEU A C 1
ATOM 2868 O O . LEU A 1 358 ? 27.853 2.687 -29.918 1.00 84.19 358 LEU A O 1
ATOM 2872 N N . LYS A 1 359 ? 26.079 4.059 -30.052 1.00 82.00 359 LYS A N 1
ATOM 2873 C CA . LYS A 1 359 ? 26.831 5.281 -29.721 1.00 82.00 359 LYS A CA 1
ATOM 2874 C C . LYS A 1 359 ? 27.433 5.194 -28.316 1.00 82.00 359 LYS A C 1
ATOM 2876 O O . LYS A 1 359 ? 28.632 5.406 -28.161 1.00 82.00 359 LYS A O 1
ATOM 2881 N N . HIS A 1 360 ? 26.644 4.819 -27.308 1.00 74.81 360 HIS A N 1
ATOM 2882 C CA . HIS A 1 360 ? 27.108 4.747 -25.915 1.00 74.81 360 HIS A CA 1
ATOM 2883 C C . HIS A 1 360 ? 28.126 3.622 -25.676 1.00 74.81 360 HIS A C 1
ATOM 2885 O O . HIS A 1 360 ? 29.077 3.818 -24.922 1.00 74.81 360 HIS A O 1
ATOM 2891 N N . MET A 1 361 ? 28.021 2.501 -26.398 1.00 72.12 361 MET A N 1
ATOM 2892 C CA . MET A 1 361 ? 29.058 1.458 -26.413 1.00 72.12 361 MET A CA 1
ATOM 2893 C C . MET A 1 361 ? 30.429 1.996 -26.879 1.00 72.12 361 MET A C 1
ATOM 2895 O O . MET A 1 361 ? 31.474 1.562 -26.382 1.00 72.12 361 MET A O 1
ATOM 2899 N N . ASN A 1 362 ? 30.433 2.951 -27.817 1.00 66.12 362 ASN A N 1
ATOM 2900 C CA . ASN A 1 362 ? 31.642 3.507 -28.433 1.00 66.12 362 ASN A CA 1
ATOM 2901 C C . ASN A 1 362 ? 32.207 4.751 -27.718 1.00 66.12 362 ASN A C 1
ATOM 2903 O O . ASN A 1 362 ? 33.395 5.032 -27.878 1.00 66.12 362 ASN A O 1
ATOM 2907 N N . ILE A 1 363 ? 31.411 5.466 -26.911 1.00 58.09 363 ILE A N 1
ATOM 2908 C CA . ILE A 1 363 ? 31.841 6.670 -26.162 1.00 58.09 363 ILE A CA 1
ATOM 2909 C C . ILE A 1 363 ? 32.885 6.341 -25.075 1.00 58.09 363 ILE A C 1
ATOM 2911 O O . ILE A 1 363 ? 33.740 7.167 -24.766 1.00 58.09 363 ILE A O 1
ATOM 2915 N N . ASN A 1 364 ? 32.942 5.095 -24.598 1.00 53.84 364 ASN A N 1
ATOM 2916 C CA . ASN A 1 364 ? 33.954 4.602 -23.649 1.00 53.84 364 ASN A CA 1
ATOM 2917 C C . ASN A 1 364 ? 35.371 4.439 -24.254 1.00 53.84 364 ASN A C 1
ATOM 2919 O O . ASN A 1 364 ? 36.134 3.566 -23.835 1.00 53.84 364 ASN A O 1
ATOM 2923 N N . ARG A 1 365 ? 35.717 5.213 -25.291 1.00 48.59 365 ARG A N 1
ATOM 2924 C CA . ARG A 1 365 ? 37.050 5.239 -25.913 1.00 48.59 365 ARG A CA 1
ATOM 2925 C C . ARG A 1 365 ? 37.999 6.251 -25.271 1.00 48.59 365 ARG A C 1
ATOM 2927 O O . ARG A 1 365 ? 39.198 6.040 -25.390 1.00 48.59 365 ARG A O 1
ATOM 2934 N N . ALA A 1 366 ? 37.490 7.302 -24.620 1.00 45.22 366 ALA A N 1
ATOM 2935 C CA . ALA A 1 366 ? 38.332 8.443 -24.263 1.00 45.22 366 ALA A CA 1
ATOM 2936 C C . ALA A 1 366 ? 38.891 8.451 -22.827 1.00 45.22 366 ALA A C 1
ATOM 2938 O O . ALA A 1 366 ? 40.047 8.820 -22.715 1.00 45.22 366 ALA A O 1
ATOM 2939 N N . ASP A 1 367 ? 38.181 8.023 -21.761 1.00 47.28 367 ASP A N 1
ATOM 2940 C CA . ASP A 1 367 ? 38.663 8.415 -20.408 1.00 47.28 367 ASP A CA 1
ATOM 2941 C C . ASP A 1 367 ? 38.460 7.493 -19.187 1.00 47.28 367 ASP A C 1
ATOM 2943 O O . ASP A 1 367 ? 38.815 7.894 -18.084 1.00 47.28 367 ASP A O 1
ATOM 2947 N N . ARG A 1 368 ? 37.965 6.249 -19.280 1.00 50.28 368 ARG A N 1
ATOM 2948 C CA . ARG A 1 368 ? 37.935 5.350 -18.092 1.00 50.28 368 ARG A CA 1
ATOM 2949 C C . ARG A 1 368 ? 38.331 3.916 -18.447 1.00 50.28 368 ARG A C 1
ATOM 2951 O O . ARG A 1 368 ? 37.506 3.050 -18.742 1.00 50.28 368 ARG A O 1
ATOM 2958 N N . ALA A 1 369 ? 39.642 3.688 -18.467 1.00 52.06 369 ALA A N 1
ATOM 2959 C CA . ALA A 1 369 ? 40.280 2.411 -18.751 1.00 52.06 369 ALA A CA 1
ATOM 2960 C C . ALA A 1 369 ? 40.263 1.497 -17.514 1.00 52.06 369 ALA A C 1
ATOM 2962 O O . ALA A 1 369 ? 40.998 1.744 -16.569 1.00 52.06 369 ALA A O 1
ATOM 2963 N N . GLN A 1 370 ? 39.421 0.454 -17.549 1.00 48.56 370 GLN A N 1
ATOM 2964 C CA . GLN A 1 370 ? 39.675 -0.883 -16.967 1.00 48.56 370 GLN A CA 1
ATOM 2965 C C . GLN A 1 370 ? 38.510 -1.858 -17.253 1.00 48.56 370 GLN A C 1
ATOM 2967 O O . GLN A 1 370 ? 38.759 -3.017 -17.567 1.00 48.56 370 GLN A O 1
ATOM 2972 N N . ASN A 1 371 ? 37.251 -1.387 -17.294 1.00 50.50 371 ASN A N 1
ATOM 2973 C CA . ASN A 1 371 ? 36.061 -2.246 -17.501 1.00 50.50 371 ASN A CA 1
ATOM 2974 C C . ASN A 1 371 ? 35.445 -2.193 -18.918 1.00 50.50 371 ASN A C 1
ATOM 2976 O O . ASN A 1 371 ? 34.462 -2.880 -19.204 1.00 50.50 371 ASN A O 1
ATOM 2980 N N . SER A 1 372 ? 36.026 -1.410 -19.833 1.00 59.88 372 SER A N 1
ATOM 2981 C CA . SER A 1 372 ? 35.488 -1.183 -21.181 1.00 59.88 372 SER A CA 1
ATOM 2982 C C . SER A 1 372 ? 35.356 -2.424 -22.090 1.00 59.88 372 SER A C 1
ATOM 2984 O O . SER A 1 372 ? 34.395 -2.446 -22.863 1.00 59.88 372 SER A O 1
ATOM 2986 N N . PRO A 1 373 ? 36.215 -3.471 -22.043 1.00 68.25 373 PRO A N 1
ATOM 2987 C CA . PRO A 1 373 ? 36.046 -4.628 -22.926 1.00 68.25 373 PRO A CA 1
ATOM 2988 C C . PRO A 1 373 ? 34.915 -5.560 -22.471 1.00 68.25 373 PRO A C 1
ATOM 2990 O O . PRO A 1 373 ? 34.115 -5.972 -23.304 1.00 68.25 373 PRO A O 1
ATOM 2993 N N . SER A 1 374 ? 34.788 -5.832 -21.166 1.00 67.94 374 SER A N 1
ATOM 2994 C CA . SER A 1 374 ? 33.715 -6.676 -20.603 1.00 67.94 374 SER A CA 1
ATOM 2995 C C . SER A 1 374 ? 32.326 -6.118 -20.932 1.00 67.94 374 SER A C 1
ATOM 2997 O O . SER A 1 374 ? 31.432 -6.831 -21.384 1.00 67.94 374 SER A O 1
ATOM 2999 N N . ILE A 1 375 ? 32.181 -4.799 -20.818 1.00 66.75 375 ILE A N 1
ATOM 3000 C CA . ILE A 1 375 ? 30.955 -4.079 -21.160 1.00 66.75 375 ILE A CA 1
ATOM 3001 C C . ILE A 1 375 ? 30.598 -4.226 -22.639 1.00 66.75 375 ILE A C 1
ATOM 3003 O O . ILE A 1 375 ? 29.455 -4.540 -22.967 1.00 66.75 375 ILE A O 1
ATOM 3007 N N . ARG A 1 376 ? 31.569 -4.026 -23.540 1.00 74.25 376 ARG A N 1
ATOM 3008 C CA . ARG A 1 376 ? 31.345 -4.198 -24.983 1.00 74.25 376 ARG A CA 1
ATOM 3009 C C . ARG A 1 376 ? 30.940 -5.631 -25.299 1.00 74.25 376 ARG A C 1
ATOM 3011 O O . ARG A 1 376 ? 30.002 -5.822 -26.062 1.00 74.25 376 ARG A O 1
ATOM 3018 N N . THR A 1 377 ? 31.583 -6.618 -24.679 1.00 78.81 377 THR A N 1
ATOM 3019 C CA . THR A 1 377 ? 31.205 -8.028 -24.828 1.00 78.81 377 THR A CA 1
ATOM 3020 C C . THR A 1 377 ? 29.760 -8.265 -24.393 1.00 78.81 377 THR A C 1
ATOM 3022 O O . THR A 1 377 ? 29.003 -8.865 -25.149 1.00 78.81 377 THR A O 1
ATOM 3025 N N . ASN A 1 378 ? 29.334 -7.728 -23.245 1.00 75.50 378 ASN A N 1
ATOM 3026 C CA . ASN A 1 378 ? 27.958 -7.876 -22.761 1.00 75.50 378 ASN A CA 1
ATOM 3027 C C . ASN A 1 378 ? 26.931 -7.216 -23.695 1.00 75.50 378 ASN A C 1
ATOM 3029 O O . ASN A 1 378 ? 25.903 -7.817 -24.000 1.00 75.50 378 ASN A O 1
ATOM 3033 N N . VAL A 1 379 ? 27.212 -6.007 -24.194 1.00 78.19 379 VAL A N 1
ATOM 3034 C CA . VAL A 1 379 ? 26.332 -5.305 -25.148 1.00 78.19 379 VAL A CA 1
ATOM 3035 C C . VAL A 1 379 ? 26.259 -6.037 -26.484 1.00 78.19 379 VAL A C 1
ATOM 3037 O O . VAL A 1 379 ? 25.176 -6.172 -27.047 1.00 78.19 379 VAL A O 1
ATOM 3040 N N . LEU A 1 380 ? 27.388 -6.525 -27.000 1.00 83.00 380 LEU A N 1
ATOM 3041 C CA . LEU A 1 380 ? 27.428 -7.278 -28.254 1.00 83.00 380 LEU A CA 1
ATOM 3042 C C . LEU A 1 380 ? 26.700 -8.617 -28.124 1.00 83.00 380 LEU A C 1
ATOM 3044 O O . LEU A 1 380 ? 25.923 -8.966 -29.009 1.00 83.00 380 LEU A O 1
ATOM 3048 N N . GLN A 1 381 ? 26.884 -9.329 -27.011 1.00 81.81 381 GLN A N 1
ATOM 3049 C CA . GLN A 1 381 ? 26.156 -10.563 -26.722 1.00 81.81 381 GLN A CA 1
ATOM 3050 C C . GLN A 1 381 ? 24.643 -10.307 -26.668 1.00 81.81 381 GLN A C 1
ATOM 3052 O O . GLN A 1 381 ? 23.865 -11.006 -27.314 1.00 81.81 381 GLN A O 1
ATOM 3057 N N . PHE A 1 382 ? 24.236 -9.242 -25.980 1.00 83.44 382 PHE A N 1
ATOM 3058 C CA . PHE A 1 382 ? 22.849 -8.797 -25.925 1.00 83.44 382 PHE A CA 1
ATOM 3059 C C . PHE A 1 382 ? 22.281 -8.416 -27.305 1.00 83.44 382 PHE A C 1
ATOM 3061 O O . PHE A 1 382 ? 21.150 -8.770 -27.644 1.00 83.44 382 PHE A O 1
ATOM 3068 N N . LEU A 1 383 ? 23.061 -7.718 -28.135 1.00 84.12 383 LEU A N 1
ATOM 3069 C CA . LEU A 1 383 ? 22.667 -7.376 -29.502 1.00 84.12 383 LEU A CA 1
ATOM 3070 C C . LEU A 1 383 ? 22.480 -8.628 -30.358 1.00 84.12 383 LEU A C 1
ATOM 3072 O O . LEU A 1 383 ? 21.508 -8.704 -31.105 1.00 84.12 383 LEU A O 1
ATOM 3076 N N . ILE A 1 384 ? 23.365 -9.621 -30.236 1.00 85.62 384 ILE A N 1
ATOM 3077 C CA . ILE A 1 384 ? 23.233 -10.901 -30.943 1.00 85.62 384 ILE A CA 1
ATOM 3078 C C . ILE A 1 384 ? 21.897 -11.570 -30.599 1.00 85.62 384 ILE A C 1
ATOM 3080 O O . ILE A 1 384 ? 21.212 -12.057 -31.502 1.00 85.62 384 ILE A O 1
ATOM 3084 N N . GLU A 1 385 ? 21.495 -11.561 -29.327 1.00 84.81 385 GLU A N 1
ATOM 3085 C CA . GLU A 1 385 ? 20.194 -12.086 -28.895 1.00 84.81 385 GLU A CA 1
ATOM 3086 C C . GLU A 1 385 ? 19.031 -11.305 -29.518 1.00 84.81 385 GLU A C 1
ATOM 3088 O O . GLU A 1 385 ? 18.179 -11.899 -30.182 1.00 84.81 385 GLU A O 1
ATOM 3093 N N . CYS A 1 386 ? 19.045 -9.972 -29.417 1.00 84.12 386 CYS A N 1
ATOM 3094 C CA . CYS A 1 386 ? 18.023 -9.108 -30.016 1.00 84.12 386 CYS A CA 1
ATOM 3095 C C . CYS A 1 386 ? 17.880 -9.325 -31.538 1.00 84.12 386 CYS A C 1
ATOM 3097 O O . CYS A 1 386 ? 16.776 -9.326 -32.089 1.00 84.12 386 CYS A O 1
ATOM 3099 N N . LEU A 1 387 ? 19.001 -9.512 -32.243 1.00 86.50 387 LEU A N 1
ATOM 3100 C CA . LEU A 1 387 ? 19.036 -9.745 -33.691 1.00 86.50 387 LEU A CA 1
ATOM 3101 C C . LEU A 1 387 ? 18.534 -11.137 -34.082 1.00 86.50 387 LEU A C 1
ATOM 3103 O O . LEU A 1 387 ? 18.019 -11.319 -35.191 1.00 86.50 387 LEU A O 1
ATOM 3107 N N . ARG A 1 388 ? 18.680 -12.128 -33.199 1.00 85.75 388 ARG A N 1
ATOM 3108 C CA . ARG A 1 388 ? 18.169 -13.483 -33.426 1.00 85.75 388 ARG A CA 1
ATOM 3109 C C . ARG A 1 388 ? 16.641 -13.497 -33.400 1.00 85.75 388 ARG A C 1
ATOM 3111 O O . ARG A 1 388 ? 16.031 -14.093 -34.286 1.00 85.75 388 ARG A O 1
ATOM 3118 N N . GLU A 1 389 ? 16.049 -12.782 -32.450 1.00 80.44 389 GLU A N 1
ATOM 3119 C CA . GLU A 1 389 ? 14.617 -12.835 -32.133 1.00 80.44 389 GLU A CA 1
ATOM 3120 C C . GLU A 1 389 ? 13.709 -12.148 -33.162 1.00 80.44 389 GLU A C 1
ATOM 3122 O O . GLU A 1 389 ? 12.577 -12.581 -33.357 1.00 80.44 389 GLU A O 1
ATOM 3127 N N . SER A 1 390 ? 14.175 -11.106 -33.864 1.00 83.62 390 SER A N 1
ATOM 3128 C CA . SER A 1 390 ? 13.285 -10.292 -34.705 1.00 83.62 390 SER A CA 1
ATOM 3129 C C . SER A 1 390 ? 13.904 -9.837 -36.026 1.00 83.62 390 SER A C 1
ATOM 3131 O O . SER A 1 390 ? 14.965 -9.211 -36.081 1.00 83.62 390 SER A O 1
ATOM 3133 N N . HIS A 1 391 ? 13.182 -10.081 -37.129 1.00 84.75 391 HIS A N 1
ATOM 3134 C CA . HIS A 1 391 ? 13.551 -9.559 -38.450 1.00 84.75 391 HIS A CA 1
ATOM 3135 C C . HIS A 1 391 ? 13.571 -8.024 -38.476 1.00 84.75 391 HIS A C 1
ATOM 3137 O O . HIS A 1 391 ? 14.426 -7.426 -39.131 1.00 84.75 391 HIS A O 1
ATOM 3143 N N . ARG A 1 392 ? 12.662 -7.384 -37.732 1.00 85.69 392 ARG A N 1
ATOM 3144 C CA . ARG A 1 392 ? 12.600 -5.925 -37.603 1.00 85.69 392 ARG A CA 1
ATOM 3145 C C . ARG A 1 392 ? 13.885 -5.377 -36.985 1.00 85.69 392 ARG A C 1
ATOM 3147 O O . ARG A 1 392 ? 14.485 -4.467 -37.548 1.00 85.69 392 ARG A O 1
ATOM 3154 N N . THR A 1 393 ? 14.351 -5.993 -35.901 1.00 86.69 393 THR A N 1
ATOM 3155 C CA . THR A 1 393 ? 15.601 -5.625 -35.225 1.00 86.69 393 THR A CA 1
ATOM 3156 C C . THR A 1 393 ? 16.808 -5.768 -36.155 1.00 86.69 393 THR A C 1
ATOM 3158 O O . THR A 1 393 ? 17.653 -4.877 -36.209 1.00 86.69 393 THR A O 1
ATOM 3161 N N . ARG A 1 394 ? 16.857 -6.831 -36.976 1.00 89.06 394 ARG A N 1
ATOM 3162 C CA . ARG A 1 394 ? 17.894 -6.995 -38.015 1.00 89.06 394 ARG A CA 1
ATOM 3163 C C . ARG A 1 394 ? 17.864 -5.883 -39.063 1.00 89.06 394 ARG A C 1
ATOM 3165 O O . ARG A 1 394 ? 18.917 -5.430 -39.505 1.00 89.06 394 ARG A O 1
ATOM 3172 N N . ALA A 1 395 ? 16.674 -5.454 -39.481 1.00 86.62 395 ALA A N 1
ATOM 3173 C CA . ALA A 1 395 ? 16.527 -4.360 -40.435 1.00 86.62 395 ALA A CA 1
ATOM 3174 C C . ALA A 1 395 ? 16.998 -3.020 -39.847 1.00 86.62 395 ALA A C 1
ATOM 3176 O O . ALA A 1 395 ? 17.729 -2.303 -40.527 1.00 86.62 395 ALA A O 1
ATOM 3177 N N . PHE A 1 396 ? 16.647 -2.721 -38.591 1.00 88.06 396 PHE A N 1
ATOM 3178 C CA . PHE A 1 396 ? 17.147 -1.542 -37.876 1.00 88.06 396 PHE A CA 1
ATOM 3179 C C . PHE A 1 396 ? 18.670 -1.552 -37.778 1.00 88.06 396 PHE A C 1
ATOM 3181 O O . PHE A 1 396 ? 19.308 -0.579 -38.163 1.00 88.06 396 PHE A O 1
ATOM 3188 N N . PHE A 1 397 ? 19.267 -2.677 -37.388 1.00 87.31 397 PHE A N 1
ATOM 3189 C CA . PHE A 1 397 ? 20.719 -2.785 -37.256 1.00 87.31 397 PHE A CA 1
ATOM 3190 C C . PHE A 1 397 ? 21.466 -2.494 -38.555 1.00 87.31 397 PHE A C 1
ATOM 3192 O O . PHE A 1 397 ? 22.429 -1.733 -38.546 1.00 87.31 397 PHE A O 1
ATOM 3199 N N . ARG A 1 398 ? 20.991 -3.020 -39.693 1.00 87.62 398 ARG A N 1
ATOM 3200 C CA . ARG A 1 398 ? 21.602 -2.735 -41.004 1.00 87.62 398 ARG A CA 1
ATOM 3201 C C . ARG A 1 398 ? 21.607 -1.244 -41.341 1.00 87.62 398 ARG A C 1
ATOM 3203 O O . ARG A 1 398 ? 22.598 -0.756 -41.872 1.00 87.62 398 ARG A O 1
ATOM 3210 N N . LYS A 1 399 ? 20.524 -0.528 -41.028 1.00 84.88 399 LYS A N 1
ATOM 3211 C CA . LYS A 1 399 ? 20.444 0.922 -41.246 1.00 84.88 399 LYS A CA 1
ATOM 3212 C C . LYS A 1 399 ? 21.354 1.688 -40.294 1.00 84.88 399 LYS A C 1
ATOM 3214 O O . LYS A 1 399 ? 22.107 2.551 -40.721 1.00 84.88 399 LYS A O 1
ATOM 3219 N N . VAL A 1 400 ? 21.307 1.347 -39.010 1.00 85.50 400 VAL A N 1
ATOM 3220 C CA . VAL A 1 400 ? 22.054 2.045 -37.961 1.00 85.50 400 VAL A CA 1
ATOM 3221 C C . VAL A 1 400 ? 23.563 1.897 -38.155 1.00 85.50 400 VAL A C 1
ATOM 3223 O O . VAL A 1 400 ? 24.289 2.876 -38.023 1.00 85.50 400 VAL A O 1
ATOM 3226 N N . VAL A 1 401 ? 24.050 0.707 -38.518 1.00 79.19 401 VAL A N 1
ATOM 3227 C CA . VAL A 1 401 ? 25.481 0.486 -38.795 1.00 79.19 401 VAL A CA 1
ATOM 3228 C C . VAL A 1 401 ? 25.965 1.331 -39.976 1.00 79.19 401 VAL A C 1
ATOM 3230 O O . VAL A 1 401 ? 27.085 1.827 -39.936 1.00 79.19 401 VAL A O 1
ATOM 3233 N N . TYR A 1 402 ? 25.117 1.562 -40.983 1.00 76.25 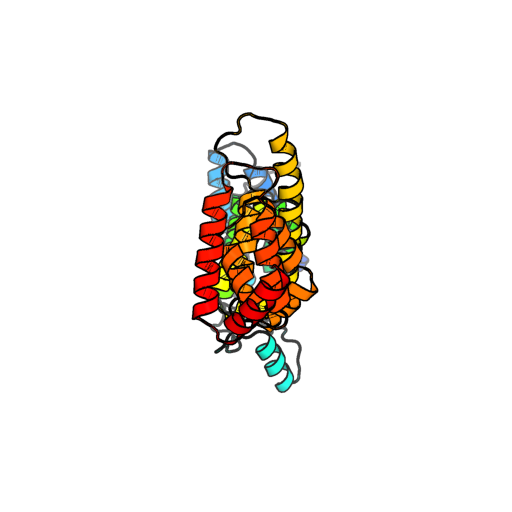402 TYR A N 1
ATOM 3234 C CA . TYR A 1 402 ? 25.438 2.464 -42.094 1.00 76.25 402 TYR A CA 1
ATOM 3235 C C . TYR A 1 402 ? 25.573 3.932 -41.654 1.00 76.25 402 TYR A C 1
ATOM 3237 O O . TYR A 1 402 ? 26.289 4.684 -42.293 1.00 76.25 402 TYR A O 1
ATOM 3245 N N . ILE A 1 403 ? 24.897 4.344 -40.576 1.00 73.94 403 ILE A N 1
ATOM 3246 C CA . ILE A 1 403 ? 24.951 5.718 -40.039 1.00 73.94 403 ILE A CA 1
ATOM 3247 C C . ILE A 1 403 ? 26.186 5.936 -39.143 1.00 73.94 403 ILE A C 1
ATOM 3249 O O . ILE A 1 403 ? 26.623 7.070 -38.961 1.00 73.94 403 ILE A O 1
ATOM 3253 N N . ILE A 1 404 ? 26.700 4.874 -38.513 1.00 67.44 404 ILE A N 1
ATOM 3254 C CA . ILE A 1 404 ? 27.829 4.944 -37.567 1.00 67.44 404 ILE A CA 1
ATOM 3255 C C . ILE A 1 404 ? 29.189 4.815 -38.276 1.00 67.44 404 ILE A C 1
ATOM 3257 O O . ILE A 1 404 ? 30.180 5.324 -37.749 1.00 67.44 404 ILE A O 1
ATOM 3261 N N . ASN A 1 405 ? 29.231 4.131 -39.424 1.00 56.97 405 ASN A N 1
ATOM 3262 C CA . ASN A 1 405 ? 30.380 4.113 -40.338 1.00 56.97 405 ASN A CA 1
ATOM 3263 C C . ASN A 1 405 ? 30.437 5.400 -41.158 1.00 56.97 405 ASN A C 1
ATOM 3265 O O . ASN A 1 405 ? 31.574 5.849 -41.423 1.00 56.97 405 ASN A O 1
#

Mean predicted aligned error: 8.69 Å